Protein AF-0000000076628890 (afdb_homodimer)

Structure (mmCIF, N/CA/C/O backbone):
data_AF-0000000076628890-model_v1
#
loop_
_entity.id
_entity.type
_entity.pdbx_description
1 polymer 'Dihydropteridine reductase'
#
loop_
_atom_site.group_PDB
_atom_site.id
_atom_site.type_symbol
_atom_site.label_atom_id
_atom_site.label_alt_id
_atom_site.label_comp_id
_atom_site.label_asym_id
_atom_site.label_entity_id
_atom_site.label_seq_id
_atom_site.pdbx_PDB_ins_code
_atom_site.Cartn_x
_atom_site.Cartn_y
_atom_site.Cartn_z
_atom_site.occupancy
_atom_site.B_iso_or_equiv
_atom_site.auth_seq_id
_atom_site.auth_comp_id
_atom_site.auth_asym_id
_atom_site.auth_atom_id
_atom_site.pdbx_PDB_model_num
ATOM 1 N N . MET A 1 1 ? -6.172 -43.812 -19.219 1 39.09 1 MET A N 1
ATOM 2 C CA . MET A 1 1 ? -6.625 -42.406 -19.281 1 39.09 1 MET A CA 1
ATOM 3 C C . MET A 1 1 ? -5.469 -41.469 -19.047 1 39.09 1 MET A C 1
ATOM 5 O O . MET A 1 1 ? -4.719 -41.594 -18.078 1 39.09 1 MET A O 1
ATOM 9 N N . GLN A 1 2 ? -4.812 -40.844 -20 1 46.75 2 GLN A N 1
ATOM 10 C CA . GLN A 1 2 ? -3.59 -40.062 -19.906 1 46.75 2 GLN A CA 1
ATOM 11 C C . GLN A 1 2 ? -3.689 -39.031 -18.797 1 46.75 2 GLN A C 1
ATOM 13 O O . GLN A 1 2 ? -4.715 -38.344 -18.656 1 46.75 2 GLN A O 1
ATOM 18 N N . ALA A 1 3 ? -2.934 -39.156 -17.688 1 52.56 3 ALA A N 1
ATOM 19 C CA . ALA A 1 3 ? -3.01 -38.375 -16.453 1 52.56 3 ALA A CA 1
ATOM 20 C C . ALA A 1 3 ? -3.172 -36.875 -16.766 1 52.56 3 ALA A C 1
ATOM 22 O O . ALA A 1 3 ? -2.5 -36.344 -17.656 1 52.56 3 ALA A O 1
ATOM 23 N N . LEU A 1 4 ? -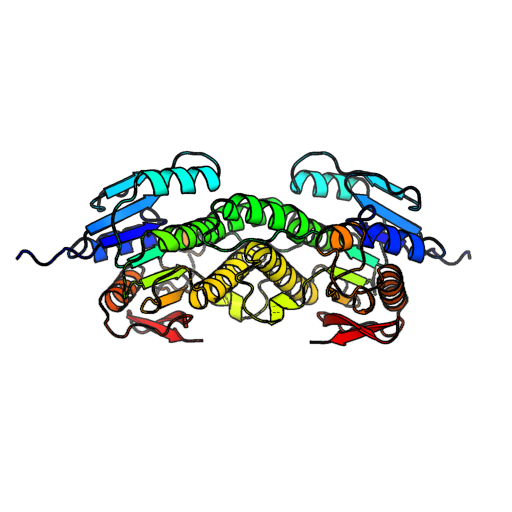4.355 -36.219 -16.547 1 61.41 4 LEU A N 1
ATOM 24 C CA . LEU A 1 4 ? -4.605 -34.812 -16.797 1 61.41 4 LEU A CA 1
ATOM 25 C C . LEU A 1 4 ? -3.41 -33.969 -16.375 1 61.41 4 LEU A C 1
ATOM 27 O O . LEU A 1 4 ? -2.842 -34.188 -15.297 1 61.41 4 LEU A O 1
ATOM 31 N N . ALA A 1 5 ? -2.777 -33.406 -17.344 1 87.88 5 ALA A N 1
ATOM 32 C CA . ALA A 1 5 ? -1.611 -32.562 -17.078 1 87.88 5 ALA A CA 1
ATOM 33 C C . ALA A 1 5 ? -1.968 -31.391 -16.156 1 87.88 5 ALA A C 1
ATOM 35 O O . ALA A 1 5 ? -3.014 -30.766 -16.328 1 87.88 5 ALA A O 1
ATOM 36 N N . ARG A 1 6 ? -1.289 -31.422 -14.984 1 96.81 6 ARG A N 1
ATOM 37 C CA . ARG A 1 6 ? -1.426 -30.234 -14.141 1 96.81 6 ARG A CA 1
ATOM 38 C C . ARG A 1 6 ? -1.108 -28.969 -14.922 1 96.81 6 ARG A C 1
ATOM 40 O O . ARG A 1 6 ? -0.285 -28.984 -15.836 1 96.81 6 ARG A O 1
ATOM 47 N N . ARG A 1 7 ? -1.775 -27.891 -14.555 1 98.56 7 ARG A N 1
ATOM 48 C CA . ARG A 1 7 ? -1.634 -26.641 -15.289 1 98.56 7 ARG A CA 1
ATOM 49 C C . ARG A 1 7 ? -1.24 -25.5 -14.359 1 98.56 7 ARG A C 1
ATOM 51 O O . ARG A 1 7 ? -1.743 -25.406 -13.234 1 98.56 7 ARG A O 1
ATOM 58 N N . SER A 1 8 ? -0.365 -24.672 -14.836 1 98.81 8 SER A N 1
ATOM 59 C CA . SER A 1 8 ? 0.051 -23.5 -14.07 1 98.81 8 SER A CA 1
ATOM 60 C C . SER A 1 8 ? 0.028 -22.25 -14.922 1 98.81 8 SER A C 1
ATOM 62 O O . SER A 1 8 ? 0.176 -22.312 -16.141 1 98.81 8 SER A O 1
ATOM 64 N N . VAL A 1 9 ? -0.237 -21.188 -14.273 1 98.81 9 VAL A N 1
ATOM 65 C CA . VAL A 1 9 ? -0.04 -19.859 -14.828 1 98.81 9 VAL A CA 1
ATOM 66 C C . VAL A 1 9 ? 1.061 -19.125 -14.055 1 98.81 9 VAL A C 1
ATOM 68 O O . VAL A 1 9 ? 1.042 -19.094 -12.82 1 98.81 9 VAL A O 1
ATOM 71 N N . ILE A 1 10 ? 2.033 -18.625 -14.766 1 98.94 10 ILE A N 1
ATOM 72 C CA . ILE A 1 10 ? 3.137 -17.875 -14.172 1 98.94 10 ILE A CA 1
ATOM 73 C C . ILE A 1 10 ? 3.082 -16.422 -14.625 1 98.94 10 ILE A C 1
ATOM 75 O O . ILE A 1 10 ? 3.342 -16.125 -15.797 1 98.94 10 ILE A O 1
ATOM 79 N N . ILE A 1 11 ? 2.707 -15.531 -13.75 1 98.88 11 ILE A N 1
ATOM 80 C CA . ILE A 1 11 ? 2.744 -14.094 -14.023 1 98.88 11 ILE A CA 1
ATOM 81 C C . ILE A 1 11 ? 4.148 -13.555 -13.773 1 98.88 11 ILE A C 1
ATOM 83 O O . ILE A 1 11 ? 4.668 -13.656 -12.656 1 98.88 11 ILE A O 1
ATOM 87 N N . GLY A 1 12 ? 4.703 -12.984 -14.727 1 98.56 12 GLY A N 1
ATOM 88 C CA . GLY A 1 12 ? 6.121 -12.656 -14.703 1 98.56 12 GLY A CA 1
ATOM 89 C C . GLY A 1 12 ? 7 -13.773 -15.234 1 98.56 12 GLY A C 1
ATOM 90 O O . GLY A 1 12 ? 8.109 -13.984 -14.734 1 98.56 12 GLY A O 1
ATOM 91 N N . GLY A 1 13 ? 6.559 -14.516 -16.156 1 98.62 13 GLY A N 1
ATOM 92 C CA . GLY A 1 13 ? 7.203 -15.734 -16.609 1 98.62 13 GLY A CA 1
ATOM 93 C C . GLY A 1 13 ? 8.469 -15.477 -17.406 1 98.62 13 GLY A C 1
ATOM 94 O O . GLY A 1 13 ? 9.25 -16.406 -17.656 1 98.62 13 GLY A O 1
ATOM 95 N N . ASN A 1 14 ? 8.727 -14.242 -17.766 1 97.62 14 ASN A N 1
ATOM 96 C CA . ASN A 1 14 ? 9.922 -13.93 -18.547 1 97.62 14 ASN A CA 1
ATOM 97 C C . ASN A 1 14 ? 10.945 -13.164 -17.703 1 97.62 14 ASN A C 1
ATOM 99 O O . ASN A 1 14 ? 11.953 -12.703 -18.234 1 97.62 14 ASN A O 1
ATOM 103 N N . GLY A 1 15 ? 10.68 -12.914 -16.453 1 96.38 15 GLY A N 1
ATOM 104 C CA . GLY A 1 15 ? 11.648 -12.312 -15.555 1 96.38 15 GLY A CA 1
ATOM 105 C C . GLY A 1 15 ? 12.727 -13.281 -15.102 1 96.38 15 GLY A C 1
ATOM 106 O O . GLY A 1 15 ? 12.727 -14.445 -15.508 1 96.38 15 GLY A O 1
ATOM 107 N N . ALA A 1 16 ? 13.602 -12.812 -14.258 1 95.56 16 ALA A N 1
ATOM 108 C CA . ALA A 1 16 ? 14.734 -13.617 -13.805 1 95.56 16 ALA A CA 1
ATOM 109 C C . ALA A 1 16 ? 14.258 -14.859 -13.047 1 95.56 16 ALA A C 1
ATOM 111 O O . ALA A 1 16 ? 14.68 -15.977 -13.352 1 95.56 16 ALA A O 1
ATOM 112 N N . LEU A 1 17 ? 13.406 -14.672 -12.07 1 97 17 LEU A N 1
ATOM 113 C CA . LEU A 1 17 ? 12.852 -15.805 -11.336 1 97 17 LEU A CA 1
ATOM 114 C C . LEU A 1 17 ? 11.82 -16.547 -12.18 1 97 17 LEU A C 1
ATOM 116 O O . LEU A 1 17 ? 11.773 -17.781 -12.164 1 97 17 LEU A O 1
ATOM 120 N N . GLY A 1 18 ? 11.023 -15.836 -12.945 1 98.44 18 GLY A N 1
ATOM 121 C CA . GLY A 1 18 ? 9.969 -16.422 -13.75 1 98.44 18 GLY A CA 1
ATOM 122 C C . GLY A 1 18 ? 10.477 -17.422 -14.766 1 98.44 18 GLY A C 1
ATOM 123 O O . GLY A 1 18 ? 9.883 -18.5 -14.93 1 98.44 18 GLY A O 1
ATOM 124 N N . LYS A 1 19 ? 11.57 -17.125 -15.398 1 98.38 19 LYS A N 1
ATOM 125 C CA . LYS A 1 19 ? 12.156 -18.031 -16.391 1 98.38 19 LYS A CA 1
ATOM 126 C C . LYS A 1 19 ? 12.539 -19.359 -15.742 1 98.38 19 LYS A C 1
ATOM 128 O O . LYS A 1 19 ? 12.383 -20.422 -16.359 1 98.38 19 LYS A O 1
ATOM 133 N N . LYS A 1 20 ? 13 -19.281 -14.516 1 98.38 20 LYS A N 1
ATOM 134 C CA . LYS A 1 20 ? 13.398 -20.5 -13.828 1 98.38 20 LYS A CA 1
ATOM 135 C C . LYS A 1 20 ? 12.18 -21.297 -13.367 1 98.38 20 LYS A C 1
ATOM 137 O O . LYS A 1 20 ? 12.188 -22.531 -13.391 1 98.38 20 LYS A O 1
ATOM 142 N N . VAL A 1 21 ? 11.117 -20.625 -12.953 1 98.81 21 VAL A N 1
ATOM 143 C CA . VAL A 1 21 ? 9.883 -21.312 -12.57 1 98.81 21 VAL A CA 1
ATOM 144 C C . VAL A 1 21 ? 9.305 -22.031 -13.781 1 98.81 21 VAL A C 1
ATOM 146 O O . VAL A 1 21 ? 8.953 -23.219 -13.695 1 98.81 21 VAL A O 1
ATOM 149 N N . VAL A 1 22 ? 9.258 -21.344 -14.93 1 98.88 22 VAL A N 1
ATOM 150 C CA . VAL A 1 22 ? 8.766 -21.953 -16.156 1 98.88 22 VAL A CA 1
ATOM 151 C C . VAL A 1 22 ? 9.609 -23.188 -16.484 1 98.88 22 VAL A C 1
ATOM 153 O O . VAL A 1 22 ? 9.07 -24.266 -16.781 1 98.88 22 VAL A O 1
ATOM 156 N N . GLU A 1 23 ? 10.891 -23.047 -16.438 1 98.62 23 GLU A N 1
ATOM 157 C CA . GLU A 1 23 ? 11.836 -24.094 -16.766 1 98.62 23 GLU A CA 1
ATOM 158 C C . GLU A 1 23 ? 11.617 -25.328 -15.898 1 98.62 23 GLU A C 1
ATOM 160 O O . GLU A 1 23 ? 11.594 -26.453 -16.406 1 98.62 23 GLU A O 1
ATOM 165 N N . VAL A 1 24 ? 11.438 -25.156 -14.641 1 98.38 24 VAL A N 1
ATOM 166 C CA . VAL A 1 24 ? 11.328 -26.25 -13.688 1 98.38 24 VAL A CA 1
ATOM 167 C C . VAL A 1 24 ? 9.961 -26.922 -13.828 1 98.38 24 VAL A C 1
ATOM 169 O O . VAL A 1 24 ? 9.852 -28.141 -13.742 1 98.38 24 VAL A O 1
ATOM 172 N N . PHE A 1 25 ? 8.898 -26.156 -14.133 1 98.56 25 PHE A N 1
ATOM 173 C CA . PHE A 1 25 ? 7.535 -26.688 -14.164 1 98.56 25 PHE A CA 1
ATOM 174 C C . PHE A 1 25 ? 7.254 -27.391 -15.484 1 98.56 25 PHE A C 1
ATOM 176 O O . PHE A 1 25 ? 6.488 -28.359 -15.531 1 98.56 25 PHE A O 1
ATOM 183 N N . ARG A 1 26 ? 7.895 -27 -1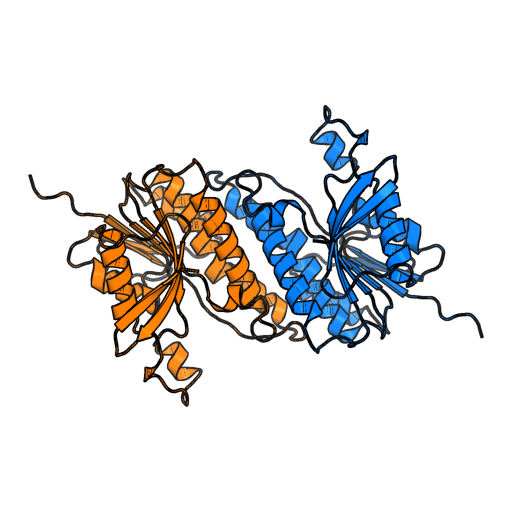6.516 1 97.44 26 ARG A N 1
ATOM 184 C CA . ARG A 1 26 ? 7.457 -27.344 -17.875 1 97.44 26 ARG A CA 1
ATOM 185 C C . ARG A 1 26 ? 7.621 -28.828 -18.141 1 97.44 26 ARG A C 1
ATOM 187 O O . ARG A 1 26 ? 7.023 -29.375 -19.062 1 97.44 26 ARG A O 1
ATOM 194 N N . ASP A 1 27 ? 8.414 -29.516 -17.359 1 94.06 27 ASP A N 1
ATOM 195 C CA . ASP A 1 27 ? 8.703 -30.922 -17.641 1 94.06 27 ASP A CA 1
ATOM 196 C C . ASP A 1 27 ? 7.5 -31.797 -17.328 1 94.06 27 ASP A C 1
ATOM 198 O O . ASP A 1 27 ? 7.324 -32.875 -17.938 1 94.06 27 ASP A O 1
ATOM 202 N N . SER A 1 28 ? 6.68 -31.312 -16.406 1 96.25 28 SER A N 1
ATOM 203 C CA . SER A 1 28 ? 5.598 -32.188 -15.969 1 96.25 28 SER A CA 1
ATOM 204 C C . SER A 1 28 ? 4.27 -31.438 -15.906 1 96.25 28 SER A C 1
ATOM 206 O O . SER A 1 28 ? 3.225 -32.031 -15.648 1 96.25 28 SER A O 1
ATOM 208 N N . TRP A 1 29 ? 4.316 -30.172 -16.094 1 98 29 TRP A N 1
ATOM 209 C CA . TRP A 1 29 ? 3.121 -29.328 -16.062 1 98 29 TRP A CA 1
ATOM 210 C C . TRP A 1 29 ? 2.92 -28.625 -17.406 1 98 29 TRP A C 1
ATOM 212 O O . TRP A 1 29 ? 3.887 -28.344 -18.125 1 98 29 TRP A O 1
ATOM 222 N N . GLU A 1 30 ? 1.63 -28.391 -17.75 1 98.19 30 GLU A N 1
ATOM 223 C CA . GLU A 1 30 ? 1.362 -27.375 -18.766 1 98.19 30 GLU A CA 1
ATOM 224 C C . GLU A 1 30 ? 1.53 -25.969 -18.188 1 98.19 30 GLU A C 1
ATOM 226 O O . GLU A 1 30 ? 0.85 -25.594 -17.234 1 98.19 30 GLU A O 1
ATOM 231 N N . VAL A 1 31 ? 2.418 -25.219 -18.812 1 98.62 31 VAL A N 1
ATOM 232 C CA . VAL A 1 31 ? 2.773 -23.922 -18.234 1 98.62 31 VAL A CA 1
ATOM 233 C C . VAL A 1 31 ? 2.32 -22.797 -19.172 1 98.62 31 VAL A C 1
ATOM 235 O O . VAL A 1 31 ? 2.705 -22.766 -20.344 1 98.62 31 VAL A O 1
ATOM 238 N N . THR A 1 32 ? 1.475 -21.922 -18.672 1 98.81 32 THR A N 1
ATOM 239 C CA . THR A 1 32 ? 1.14 -20.672 -19.328 1 98.81 32 THR A CA 1
ATOM 240 C C . THR A 1 32 ? 1.938 -19.516 -18.719 1 98.81 32 THR A C 1
ATOM 242 O O . THR A 1 32 ? 1.828 -19.25 -17.516 1 98.81 32 THR A O 1
ATOM 245 N N . SER A 1 33 ? 2.746 -18.859 -19.562 1 98.88 33 SER A N 1
ATOM 246 C CA . SER A 1 33 ? 3.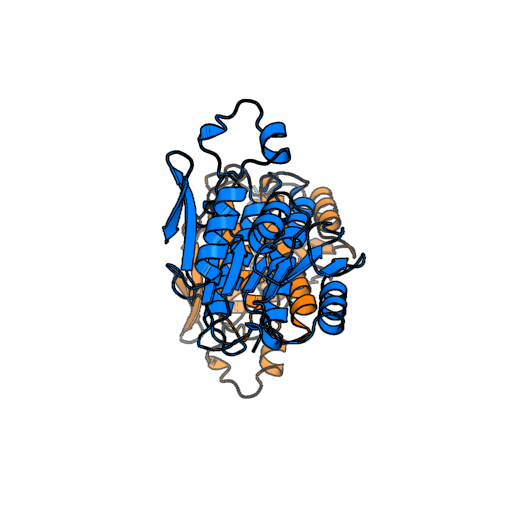502 -17.688 -19.125 1 98.88 33 SER A CA 1
ATOM 247 C C . SER A 1 33 ? 2.762 -16.391 -19.469 1 98.88 33 SER A C 1
ATOM 249 O O . SER A 1 33 ? 2.299 -16.219 -20.594 1 98.88 33 SER A O 1
ATOM 251 N N . VAL A 1 34 ? 2.582 -15.547 -18.484 1 98.88 34 VAL A N 1
ATOM 252 C CA . VAL A 1 34 ? 1.997 -14.227 -18.672 1 98.88 34 VAL A CA 1
ATOM 253 C C . VAL A 1 34 ? 3.057 -13.156 -18.422 1 98.88 34 VAL A C 1
ATOM 255 O O . VAL A 1 34 ? 3.596 -13.047 -17.312 1 98.88 34 VAL A O 1
ATOM 258 N N . ASP A 1 35 ? 3.357 -12.367 -19.406 1 98.69 35 ASP A N 1
ATOM 259 C CA . ASP A 1 35 ? 4.387 -11.336 -19.312 1 98.69 35 ASP A CA 1
ATOM 260 C C . ASP A 1 35 ? 4.289 -10.367 -20.484 1 98.69 35 ASP A C 1
ATOM 262 O O . ASP A 1 35 ? 3.422 -10.516 -21.359 1 98.69 35 ASP A O 1
ATOM 266 N N . PHE A 1 36 ? 5.152 -9.391 -20.453 1 98.19 36 PHE A N 1
ATOM 267 C CA . PHE A 1 36 ? 5.184 -8.438 -21.562 1 98.19 36 PHE A CA 1
ATOM 268 C C . PHE A 1 36 ? 5.973 -8.992 -22.734 1 98.19 36 PHE A C 1
ATOM 270 O O . PHE A 1 36 ? 5.961 -8.422 -23.828 1 98.19 36 PHE A O 1
ATOM 277 N N . LYS A 1 37 ? 6.691 -10.109 -22.5 1 97.81 37 LYS A N 1
ATOM 278 C CA . LYS A 1 37 ? 7.438 -10.836 -23.531 1 97.81 37 LYS A CA 1
ATOM 279 C C . LYS A 1 37 ? 7.188 -12.344 -23.422 1 97.81 37 LYS A C 1
ATOM 281 O O . LYS A 1 37 ? 6.871 -12.852 -22.359 1 97.81 37 LYS A O 1
ATOM 286 N N . SER A 1 38 ? 7.328 -12.969 -24.531 1 98.38 38 SER A N 1
ATOM 287 C CA . SER A 1 38 ? 7.133 -14.414 -24.531 1 98.38 38 SER A CA 1
ATOM 288 C C . SER A 1 38 ? 8.289 -15.141 -23.859 1 98.38 38 SER A C 1
ATOM 290 O O . SER A 1 38 ? 9.43 -14.672 -23.906 1 98.38 38 SER A O 1
ATOM 292 N N . ASN A 1 39 ? 7.969 -16.172 -23.172 1 98.69 39 ASN A N 1
ATOM 293 C CA . ASN A 1 39 ? 8.922 -17.172 -22.688 1 98.69 39 ASN A CA 1
ATOM 294 C C . ASN A 1 39 ? 8.945 -18.406 -23.578 1 98.69 39 ASN A C 1
ATOM 296 O O . ASN A 1 39 ? 7.949 -19.125 -23.672 1 98.69 39 ASN A O 1
ATOM 300 N N . SER A 1 40 ? 10.055 -18.719 -24.219 1 98.31 40 SER A N 1
ATOM 301 C CA . SER A 1 40 ? 10.141 -19.766 -25.234 1 98.31 40 SER A CA 1
ATOM 302 C C . SER A 1 40 ? 9.984 -21.156 -24.609 1 98.31 40 SER A C 1
ATOM 304 O O . SER A 1 40 ? 9.68 -22.125 -25.312 1 98.31 40 SER A O 1
ATOM 306 N N . LEU A 1 41 ? 10.141 -21.234 -23.328 1 98.44 41 LEU A N 1
ATOM 307 C CA . LEU A 1 41 ? 10.062 -22.531 -22.672 1 98.44 41 LEU A CA 1
ATOM 308 C C . LEU A 1 41 ? 8.633 -22.828 -22.234 1 98.44 41 LEU A C 1
ATOM 310 O O . LEU A 1 41 ? 8.312 -23.969 -21.844 1 98.44 41 LEU A O 1
ATOM 314 N N . ALA A 1 42 ? 7.762 -21.844 -22.234 1 98.75 42 ALA A N 1
ATOM 315 C CA . ALA A 1 42 ? 6.379 -22.047 -21.812 1 98.75 42 ALA A CA 1
ATOM 316 C C . ALA A 1 42 ? 5.578 -22.781 -22.891 1 98.75 42 ALA A C 1
ATOM 318 O O . ALA A 1 42 ? 5.883 -22.672 -24.078 1 98.75 42 ALA A O 1
ATOM 319 N N . HIS A 1 43 ? 4.59 -23.547 -22.484 1 98.38 43 HIS A N 1
ATOM 320 C CA . HIS A 1 43 ? 3.697 -24.203 -23.438 1 98.38 43 HIS A CA 1
ATOM 321 C C . HIS A 1 43 ? 2.754 -23.203 -24.094 1 98.38 43 HIS A C 1
ATOM 323 O O . HIS A 1 43 ? 2.375 -23.359 -25.25 1 98.38 43 HIS A O 1
ATOM 329 N N . LYS A 1 44 ? 2.318 -22.25 -23.344 1 98.25 44 LYS A N 1
ATOM 330 C CA . LYS A 1 44 ? 1.473 -21.156 -23.812 1 98.25 44 LYS A CA 1
ATOM 331 C C . LYS A 1 44 ? 1.979 -19.812 -23.281 1 98.25 44 LYS A C 1
ATOM 333 O O . LYS A 1 44 ? 2.48 -19.734 -22.172 1 98.25 44 LYS A O 1
ATOM 338 N N . ASN A 1 45 ? 1.842 -18.781 -24.172 1 98.75 45 ASN A N 1
ATOM 339 C CA . ASN A 1 45 ? 2.213 -17.422 -23.766 1 98.75 45 ASN A CA 1
ATOM 340 C C . ASN A 1 45 ? 1.034 -16.469 -23.906 1 98.75 45 ASN A C 1
ATOM 342 O O . ASN A 1 45 ? 0.341 -16.453 -24.922 1 98.75 45 ASN A O 1
ATOM 346 N N . LEU A 1 46 ? 0.752 -15.742 -22.859 1 98.75 46 LEU A N 1
ATOM 347 C CA . LEU A 1 46 ? -0.06 -14.539 -22.922 1 98.75 46 LEU A CA 1
ATOM 348 C C . LEU A 1 46 ? 0.814 -13.289 -22.844 1 98.75 46 LEU A C 1
ATOM 350 O O . LEU A 1 46 ? 1.24 -12.898 -21.75 1 98.75 46 LEU A O 1
ATOM 354 N N . VAL A 1 47 ? 1.066 -12.68 -23.984 1 98.69 47 VAL A N 1
ATOM 355 C CA . VAL A 1 47 ? 1.868 -11.461 -24.047 1 98.69 47 VAL A CA 1
ATOM 356 C C . VAL A 1 47 ? 0.979 -10.242 -23.797 1 98.69 47 VAL A C 1
ATOM 358 O O . VAL A 1 47 ? 0.169 -9.875 -24.656 1 98.69 47 VAL A O 1
ATOM 361 N N . LEU A 1 48 ? 1.15 -9.617 -22.656 1 98.44 48 LEU A N 1
ATOM 362 C CA . LEU A 1 48 ? 0.283 -8.531 -22.219 1 98.44 48 LEU A CA 1
ATOM 363 C C . LEU A 1 48 ? 0.422 -7.324 -23.141 1 98.44 48 LEU A C 1
ATOM 365 O O . LEU A 1 48 ? 1.534 -6.957 -23.531 1 98.44 48 LEU A O 1
ATOM 369 N N . PRO A 1 49 ? -0.669 -6.746 -23.484 1 97.06 49 PRO A N 1
ATOM 370 C CA . PRO A 1 49 ? -0.615 -5.496 -24.234 1 97.06 49 PRO A CA 1
ATOM 371 C C . PRO A 1 49 ? -0.104 -4.32 -23.406 1 97.06 49 PRO A C 1
ATOM 373 O O . PRO A 1 49 ? -0.18 -4.355 -22.172 1 97.06 49 PRO A O 1
ATOM 376 N N . GLN A 1 50 ? 0.44 -3.379 -24.109 1 93.75 50 GLN A N 1
ATOM 377 C CA . GLN A 1 50 ? 0.767 -2.146 -23.391 1 93.75 50 GLN A CA 1
ATOM 378 C C . GLN A 1 50 ? -0.496 -1.447 -22.891 1 93.75 50 GLN A C 1
ATOM 380 O O . GLN A 1 50 ? -1.495 -1.376 -23.609 1 93.75 50 GLN A O 1
ATOM 385 N N . GLY A 1 51 ? -0.413 -0.988 -21.656 1 90.69 51 GLY A N 1
ATOM 386 C CA . GLY A 1 51 ? -1.587 -0.306 -21.125 1 90.69 51 GLY A CA 1
ATOM 387 C C . GLY A 1 51 ? -1.768 -0.485 -19.641 1 90.69 51 GLY A C 1
ATOM 388 O O . GLY A 1 51 ? -0.796 -0.706 -18.906 1 90.69 51 GLY A O 1
ATOM 389 N N . SER A 1 52 ? -3.061 -0.351 -19.25 1 90.62 52 SER A N 1
ATOM 390 C CA . SER A 1 52 ? -3.404 -0.374 -17.828 1 90.62 52 SER A CA 1
ATOM 391 C C . SER A 1 52 ? -3.596 -1.802 -17.328 1 90.62 52 SER A C 1
ATOM 393 O O . SER A 1 52 ? -3.725 -2.732 -18.141 1 90.62 52 SER A O 1
ATOM 395 N N . THR A 1 53 ? -3.561 -1.907 -16.078 1 90.94 53 THR A N 1
ATOM 396 C CA . THR A 1 53 ? -3.807 -3.211 -15.477 1 90.94 53 THR A CA 1
ATOM 397 C C . THR A 1 53 ? -5.219 -3.699 -15.797 1 90.94 53 THR A C 1
ATOM 399 O O . THR A 1 53 ? -5.453 -4.902 -15.906 1 90.94 53 THR A O 1
ATOM 402 N N . GLU A 1 54 ? -6.16 -2.779 -15.93 1 92.88 54 GLU A N 1
ATOM 403 C CA . GLU A 1 54 ? -7.508 -3.152 -16.344 1 92.88 54 GLU A CA 1
ATOM 404 C C . GLU A 1 54 ? -7.492 -3.863 -17.703 1 92.88 54 GLU A C 1
ATOM 406 O O . GLU A 1 54 ? -8.188 -4.863 -17.891 1 92.88 54 GLU A O 1
ATOM 411 N N . LEU A 1 55 ? -6.699 -3.346 -18.562 1 95.38 55 LEU A N 1
ATOM 412 C CA . LEU A 1 55 ? -6.551 -3.979 -19.875 1 95.38 55 LEU A CA 1
ATOM 413 C C . LEU A 1 55 ? -5.898 -5.352 -19.734 1 95.38 55 LEU A C 1
ATOM 415 O O . LEU A 1 55 ? -6.293 -6.297 -20.422 1 95.38 55 LEU A O 1
ATOM 419 N N . HIS A 1 56 ? -4.875 -5.457 -18.891 1 96.44 56 HIS A N 1
ATOM 420 C CA . HIS A 1 56 ? -4.234 -6.746 -18.656 1 96.44 56 HIS A CA 1
ATOM 421 C C . HIS A 1 56 ? -5.238 -7.777 -18.156 1 96.44 56 HIS A C 1
ATOM 423 O O . HIS A 1 56 ? -5.23 -8.93 -18.609 1 96.44 56 HIS A O 1
ATOM 429 N N . HIS A 1 57 ? -6.078 -7.309 -17.234 1 95.88 57 HIS A N 1
ATOM 430 C CA . HIS A 1 57 ? -7.102 -8.188 -16.672 1 95.88 57 HIS A CA 1
ATOM 431 C C . HIS A 1 57 ? -8.039 -8.695 -17.766 1 95.88 57 HIS A C 1
ATOM 433 O O . HIS A 1 57 ? -8.281 -9.898 -17.875 1 95.88 57 HIS A O 1
ATOM 439 N N . SER A 1 58 ? -8.617 -7.801 -18.547 1 96.56 58 SER A N 1
ATOM 440 C CA . SER A 1 58 ? -9.539 -8.188 -19.609 1 96.56 58 SER A CA 1
ATOM 441 C C . SER A 1 58 ? -8.875 -9.133 -20.594 1 96.56 58 SER A C 1
ATOM 443 O O . SER A 1 58 ? -9.477 -10.125 -21.016 1 96.56 58 SER A O 1
ATOM 445 N N . PHE A 1 59 ? -7.656 -8.852 -20.953 1 98.25 59 PHE A N 1
ATOM 446 C CA . PHE A 1 59 ? -6.883 -9.672 -21.891 1 98.25 59 PHE A CA 1
ATOM 447 C C . PHE A 1 59 ? -6.703 -11.086 -21.344 1 98.25 59 PHE A C 1
ATOM 449 O O . PHE A 1 59 ? -6.941 -12.062 -22.047 1 98.25 59 PHE A O 1
ATOM 456 N N . CYS A 1 60 ? -6.301 -11.234 -20.078 1 98.19 60 CYS A N 1
ATOM 457 C CA . CYS A 1 60 ? -6.074 -12.539 -19.469 1 98.19 60 CYS A CA 1
ATOM 458 C C . CYS A 1 60 ? -7.379 -13.32 -19.344 1 98.19 60 CYS A C 1
ATOM 460 O O . CYS A 1 60 ? -7.414 -14.523 -19.625 1 98.19 60 CYS A O 1
ATOM 462 N N . LYS A 1 61 ? -8.445 -12.664 -18.969 1 97.19 61 LYS A N 1
ATOM 463 C CA . LYS A 1 61 ? -9.734 -13.32 -18.812 1 97.19 61 LYS A CA 1
ATOM 464 C C . LYS A 1 61 ? -10.219 -13.898 -20.141 1 97.19 61 LYS A C 1
ATOM 466 O O . LYS A 1 61 ? -10.844 -14.969 -20.156 1 97.19 61 LYS A O 1
ATOM 471 N N . GLU A 1 62 ? -9.938 -13.203 -21.172 1 97.5 62 GLU A N 1
ATOM 472 C CA . GLU A 1 62 ? -10.375 -13.633 -22.484 1 97.5 62 GLU A CA 1
ATOM 473 C C . GLU A 1 62 ? -9.531 -14.789 -23.016 1 97.5 62 GLU A C 1
ATOM 475 O O . GLU A 1 62 ? -9.984 -15.562 -23.859 1 97.5 62 GLU A O 1
ATOM 480 N N . ASN A 1 63 ? -8.344 -14.922 -22.516 1 98.31 63 ASN A N 1
ATOM 481 C CA . ASN A 1 63 ? -7.418 -15.836 -23.172 1 98.31 63 ASN A CA 1
ATOM 482 C C . ASN A 1 63 ? -7.086 -17.031 -22.266 1 98.31 63 ASN A C 1
ATOM 484 O O . ASN A 1 63 ? -6.453 -17.984 -22.719 1 98.31 63 ASN A O 1
ATOM 488 N N . LEU A 1 64 ? -7.43 -16.906 -21.016 1 98.12 64 LEU A N 1
ATOM 489 C CA . LEU A 1 64 ? -7.336 -18.078 -20.141 1 98.12 64 LEU A CA 1
ATOM 490 C C . LEU A 1 64 ? -8.617 -18.906 -20.203 1 98.12 64 LEU A C 1
ATOM 492 O O . LEU A 1 64 ? -9.703 -18.359 -20.391 1 98.12 64 LEU A O 1
ATOM 496 N N . SER A 1 65 ? -8.492 -20.141 -20.141 1 96.5 65 SER A N 1
ATOM 497 C CA . SER A 1 65 ? -9.633 -21.047 -20.094 1 96.5 65 SER A CA 1
ATOM 498 C C . SER A 1 65 ? -9.344 -22.25 -19.203 1 96.5 65 SER A C 1
ATOM 500 O O . SER A 1 65 ? -8.188 -22.625 -19.016 1 96.5 65 SER A O 1
ATOM 502 N N . GLY A 1 66 ? -10.438 -22.812 -18.688 1 96.12 66 GLY A N 1
ATOM 503 C CA . GLY A 1 66 ? -10.273 -23.938 -17.797 1 96.12 66 GLY A CA 1
ATOM 504 C C . GLY A 1 66 ? -9.766 -23.531 -16.422 1 96.12 66 GLY A C 1
ATOM 505 O O . GLY A 1 66 ? -9.898 -22.375 -16.016 1 96.12 66 GLY A O 1
ATOM 506 N N . LYS A 1 67 ? -9.281 -24.547 -15.703 1 97.56 67 LYS A N 1
ATOM 507 C CA . LYS A 1 67 ? -8.797 -24.328 -14.344 1 97.56 67 LYS A CA 1
ATOM 508 C C . LYS A 1 67 ? -7.305 -24.609 -14.234 1 97.56 67 LYS A C 1
ATOM 510 O O . LYS A 1 67 ? -6.746 -25.344 -15.055 1 97.56 67 LYS A O 1
ATOM 515 N N . TYR A 1 68 ? -6.746 -24.031 -13.305 1 98.44 68 TYR A N 1
ATOM 516 C CA . TYR A 1 68 ? -5.312 -24.172 -13.07 1 98.44 68 TYR A CA 1
ATOM 517 C C . TYR A 1 68 ? -5.039 -24.641 -11.648 1 98.44 68 TYR A C 1
ATOM 519 O O . TYR A 1 68 ? -5.703 -24.219 -10.703 1 98.44 68 TYR A O 1
ATOM 527 N N . ASP A 1 69 ? -4.004 -25.5 -11.547 1 98.75 69 ASP A N 1
ATOM 528 C CA . ASP A 1 69 ? -3.652 -26.078 -10.258 1 98.75 69 ASP A CA 1
ATOM 529 C C . ASP A 1 69 ? -2.725 -25.156 -9.469 1 98.75 69 ASP A C 1
ATOM 531 O O . ASP A 1 69 ? -2.617 -25.266 -8.25 1 98.75 69 ASP A O 1
ATOM 535 N N . ALA A 1 70 ? -2.016 -24.281 -10.172 1 98.88 70 ALA A N 1
ATOM 536 C CA . ALA A 1 70 ? -1.128 -23.312 -9.531 1 98.88 70 ALA A CA 1
ATOM 537 C C . ALA A 1 70 ? -1.139 -21.984 -10.281 1 98.88 70 ALA A C 1
ATOM 539 O O . ALA A 1 70 ? -1.081 -21.953 -11.516 1 98.88 70 ALA A O 1
ATOM 540 N N . MET A 1 71 ? -1.269 -20.922 -9.609 1 98.88 71 MET A N 1
ATOM 541 C CA . MET A 1 71 ? -1.141 -19.562 -10.125 1 98.88 71 MET A CA 1
ATOM 542 C C . MET A 1 71 ? -0.074 -18.797 -9.352 1 98.88 71 MET A C 1
ATOM 544 O O . MET A 1 71 ? -0.264 -18.469 -8.18 1 98.88 71 MET A O 1
ATOM 548 N N . ILE A 1 72 ? 1.016 -18.5 -10.008 1 98.94 72 ILE A N 1
ATOM 549 C CA . ILE A 1 72 ? 2.246 -18.047 -9.367 1 98.94 72 ILE A CA 1
ATOM 550 C C . ILE A 1 72 ? 2.609 -16.656 -9.867 1 98.94 72 ILE A C 1
ATOM 552 O O . ILE A 1 72 ? 2.799 -16.453 -11.07 1 98.94 72 ILE A O 1
ATOM 556 N N . CYS A 1 73 ? 2.658 -15.719 -8.992 1 98.94 73 CYS A N 1
ATOM 557 C CA . CYS A 1 73 ? 3.102 -14.375 -9.336 1 98.94 73 CYS A CA 1
ATOM 558 C C . CYS A 1 73 ? 4.543 -14.141 -8.898 1 98.94 73 CYS A C 1
ATOM 560 O O . CYS A 1 73 ? 4.816 -14.023 -7.703 1 98.94 73 CYS A O 1
ATOM 562 N N . VAL A 1 74 ? 5.406 -14.023 -9.867 1 98.69 74 VAL A N 1
ATOM 563 C CA . VAL A 1 74 ? 6.812 -13.758 -9.578 1 98.69 74 VAL A CA 1
ATOM 564 C C . VAL A 1 74 ? 7.242 -12.461 -10.266 1 98.69 74 VAL A C 1
ATOM 566 O O . VAL A 1 74 ? 8.438 -12.172 -10.375 1 98.69 74 VAL A O 1
ATOM 569 N N . ALA A 1 75 ? 6.227 -11.742 -10.844 1 97.81 75 ALA A N 1
ATOM 570 C CA . ALA A 1 75 ? 6.504 -10.398 -11.352 1 97.81 75 ALA A CA 1
ATOM 571 C C . ALA A 1 75 ? 6.926 -9.469 -10.227 1 97.81 75 ALA A C 1
ATOM 573 O O . ALA A 1 75 ? 6.395 -9.539 -9.109 1 97.81 75 ALA A O 1
ATOM 574 N N . GLY A 1 76 ? 7.863 -8.656 -10.516 1 95.69 76 GLY A N 1
ATOM 575 C CA . GLY A 1 76 ? 8.289 -7.695 -9.508 1 95.69 76 GLY A CA 1
ATOM 576 C C . GLY A 1 76 ? 9.625 -7.051 -9.828 1 95.69 76 GLY A C 1
ATOM 577 O O . GLY A 1 76 ? 10.219 -7.316 -10.883 1 95.69 76 GLY A O 1
ATOM 578 N N . GLY A 1 77 ? 10.016 -6.172 -9.031 1 93 77 GLY A N 1
ATOM 579 C CA . GLY A 1 77 ? 11.289 -5.469 -9.094 1 93 77 GLY A CA 1
ATOM 580 C C . GLY A 1 77 ? 11.539 -4.582 -7.887 1 93 77 GLY A C 1
ATOM 581 O O . GLY A 1 77 ? 10.734 -4.566 -6.949 1 93 77 GLY A O 1
ATOM 582 N N . TRP A 1 78 ? 12.703 -3.951 -7.934 1 92.62 78 TRP A N 1
ATOM 583 C CA . TRP A 1 78 ? 13.125 -3.139 -6.797 1 92.62 78 TRP A CA 1
ATOM 584 C C . TRP A 1 78 ? 13.758 -1.834 -7.266 1 92.62 78 TRP A C 1
ATOM 586 O O . TRP A 1 78 ? 14.539 -1.823 -8.219 1 92.62 78 TRP A O 1
ATOM 596 N N . VAL A 1 79 ? 13.336 -0.754 -6.664 1 89.94 79 VAL A N 1
ATOM 597 C CA . VAL A 1 79 ? 14.086 0.5 -6.715 1 89.94 79 VAL A CA 1
ATOM 598 C C . VAL A 1 79 ? 14.258 1.053 -5.301 1 89.94 79 VAL A C 1
ATOM 600 O O . VAL A 1 79 ? 13.375 0.908 -4.457 1 89.94 79 VAL A O 1
ATOM 603 N N . GLY A 1 80 ? 15.445 1.61 -5.031 1 84.62 80 GLY A N 1
ATOM 604 C CA . GLY A 1 80 ? 15.695 2.264 -3.758 1 84.62 80 GLY A CA 1
ATOM 605 C C . GLY A 1 80 ? 15.164 3.684 -3.699 1 84.62 80 GLY A C 1
ATOM 606 O O . GLY A 1 80 ? 14.555 4.164 -4.66 1 84.62 80 GLY A O 1
ATOM 607 N N . GLY A 1 81 ? 15.375 4.328 -2.488 1 88.81 81 GLY A N 1
ATOM 608 C CA . GLY A 1 81 ? 15 5.719 -2.264 1 88.81 81 GLY A CA 1
ATOM 609 C C . GLY A 1 81 ? 14.336 5.945 -0.918 1 88.81 81 GLY A C 1
ATOM 610 O O . GLY A 1 81 ? 13.734 5.031 -0.353 1 88.81 81 GLY A O 1
ATOM 611 N N . ASN A 1 82 ? 14.578 7.133 -0.477 1 94.75 82 ASN A N 1
ATOM 612 C CA . ASN A 1 82 ? 13.969 7.535 0.787 1 94.75 82 ASN A CA 1
ATOM 613 C C . ASN A 1 82 ? 12.938 8.648 0.587 1 94.75 82 ASN A C 1
ATOM 615 O O . ASN A 1 82 ? 12.766 9.148 -0.526 1 94.75 82 ASN A O 1
ATOM 619 N N . ILE A 1 83 ? 12.32 9.07 1.608 1 96.94 83 ILE A N 1
ATOM 620 C CA . ILE A 1 83 ? 11.188 9.984 1.564 1 96.94 83 ILE A CA 1
ATOM 621 C C . ILE A 1 83 ? 11.656 11.352 1.068 1 96.94 83 ILE A C 1
ATOM 623 O O . ILE A 1 83 ? 10.875 12.109 0.48 1 96.94 83 ILE A O 1
ATOM 627 N N . ALA A 1 84 ? 12.93 11.688 1.241 1 96.44 84 ALA A N 1
ATOM 628 C CA . ALA A 1 84 ? 13.438 13.008 0.877 1 96.44 84 ALA A CA 1
ATOM 629 C C . ALA A 1 84 ? 13.766 13.078 -0.612 1 96.44 84 ALA A C 1
ATOM 631 O O . ALA A 1 84 ? 13.938 14.164 -1.165 1 96.44 84 ALA A O 1
ATOM 632 N N . ASN A 1 85 ? 13.898 11.883 -1.226 1 95.56 85 ASN A N 1
ATOM 633 C CA . ASN A 1 85 ? 14.234 11.812 -2.643 1 95.56 85 ASN A CA 1
ATOM 634 C C . ASN A 1 85 ? 13.117 12.375 -3.516 1 95.56 85 ASN A C 1
ATOM 636 O O . ASN A 1 85 ? 11.984 11.898 -3.461 1 95.56 85 ASN A O 1
ATOM 640 N N . PRO A 1 86 ? 13.422 13.352 -4.398 1 93.06 86 PRO A N 1
ATOM 641 C CA . PRO A 1 86 ? 12.375 13.914 -5.254 1 93.06 86 PRO A CA 1
ATOM 642 C C . PRO A 1 86 ? 11.758 12.883 -6.195 1 93.06 86 PRO A C 1
ATOM 644 O O . PRO A 1 86 ? 10.648 13.086 -6.691 1 93.06 86 PRO A O 1
ATOM 647 N N . GLU A 1 87 ? 12.43 11.805 -6.398 1 96.06 87 GLU A N 1
ATOM 648 C CA . GLU A 1 87 ? 11.945 10.773 -7.309 1 96.06 87 GLU A CA 1
ATOM 649 C C . GLU A 1 87 ? 11.031 9.781 -6.582 1 96.06 87 GLU A C 1
ATOM 651 O O . GLU A 1 87 ? 10.586 8.797 -7.172 1 96.06 87 GLU A O 1
ATOM 656 N N . ILE A 1 88 ? 10.75 10.055 -5.336 1 96.88 88 ILE A N 1
ATOM 657 C CA . ILE A 1 88 ? 10.031 9.094 -4.512 1 96.88 88 ILE A CA 1
ATOM 658 C C . ILE A 1 88 ? 8.641 8.852 -5.094 1 96.88 88 ILE A C 1
ATOM 660 O O . ILE A 1 88 ? 8.109 7.742 -5.008 1 96.88 88 ILE A O 1
ATOM 664 N N . PHE A 1 89 ? 8.047 9.82 -5.766 1 97.06 89 PHE A N 1
ATOM 665 C CA . PHE A 1 89 ? 6.707 9.68 -6.332 1 97.06 89 PHE A CA 1
ATOM 666 C C . PHE A 1 89 ? 6.727 8.75 -7.539 1 97.06 89 PHE A C 1
ATOM 668 O O . PHE A 1 89 ? 5.926 7.82 -7.625 1 97.06 89 PHE A O 1
ATOM 675 N N . ALA A 1 90 ? 7.652 9.023 -8.445 1 96.38 90 ALA A N 1
ATOM 676 C CA . ALA A 1 90 ? 7.82 8.148 -9.609 1 96.38 90 ALA A CA 1
ATOM 677 C C . ALA A 1 90 ? 8.211 6.738 -9.18 1 96.38 90 ALA A C 1
ATOM 679 O O . ALA A 1 90 ? 7.727 5.754 -9.742 1 96.38 90 ALA A O 1
ATOM 680 N N . GLN A 1 91 ? 9.062 6.641 -8.203 1 97.06 91 GLN A N 1
ATOM 681 C CA . GLN A 1 91 ? 9.5 5.348 -7.68 1 97.06 91 GLN A CA 1
ATOM 682 C C . GLN A 1 91 ? 8.336 4.574 -7.07 1 97.06 91 GLN A C 1
ATOM 684 O O . GLN A 1 91 ? 8.195 3.373 -7.301 1 97.06 91 GLN A O 1
ATOM 689 N N . THR A 1 92 ? 7.52 5.258 -6.289 1 97.5 92 THR A N 1
ATOM 690 C CA . THR A 1 92 ? 6.371 4.605 -5.676 1 97.5 92 THR A CA 1
ATOM 691 C C . THR A 1 92 ? 5.395 4.113 -6.742 1 97.5 92 THR A C 1
ATOM 693 O O . THR A 1 92 ? 4.922 2.979 -6.68 1 97.5 92 THR A O 1
ATOM 696 N N . ARG A 1 93 ? 5.133 4.941 -7.719 1 96.38 93 ARG A N 1
ATOM 697 C CA . ARG A 1 93 ? 4.262 4.527 -8.812 1 96.38 93 ARG A CA 1
ATOM 698 C C . ARG A 1 93 ? 4.816 3.291 -9.516 1 96.38 93 ARG A C 1
ATOM 700 O O . ARG A 1 93 ? 4.082 2.34 -9.781 1 96.38 93 ARG A O 1
ATOM 707 N N . GLN A 1 94 ? 6.055 3.324 -9.781 1 96.44 94 GLN A N 1
ATOM 708 C CA . GLN A 1 94 ? 6.707 2.207 -10.453 1 96.44 94 GLN A CA 1
ATOM 709 C C . GLN A 1 94 ? 6.613 0.932 -9.617 1 96.44 94 GLN A C 1
ATOM 711 O O . GLN A 1 94 ? 6.289 -0.136 -10.141 1 96.44 94 GLN A O 1
ATOM 716 N N . MET A 1 95 ? 6.883 1.017 -8.305 1 97.62 95 MET A N 1
ATOM 717 C CA . MET A 1 95 ? 6.875 -0.15 -7.43 1 97.62 95 MET A CA 1
ATOM 718 C C . MET A 1 95 ? 5.473 -0.732 -7.309 1 97.62 95 MET A C 1
ATOM 720 O O . MET A 1 95 ? 5.301 -1.952 -7.27 1 97.62 95 MET A O 1
ATOM 724 N N . ILE A 1 96 ? 4.508 0.134 -7.27 1 97.88 96 ILE A N 1
ATOM 725 C CA . ILE A 1 96 ? 3.125 -0.327 -7.215 1 97.88 96 ILE A CA 1
ATOM 726 C C . ILE A 1 96 ? 2.768 -1.036 -8.523 1 97.88 96 ILE A C 1
ATOM 728 O O . ILE A 1 96 ? 2.199 -2.129 -8.508 1 97.88 96 ILE A O 1
ATOM 732 N N . GLU A 1 97 ? 3.172 -0.492 -9.594 1 97 97 GLU A N 1
ATOM 733 C CA . GLU A 1 97 ? 2.85 -1.011 -10.922 1 97 97 GLU A CA 1
ATOM 734 C C . GLU A 1 97 ? 3.451 -2.396 -11.133 1 97 97 GLU A C 1
ATOM 736 O O . GLU A 1 97 ? 2.803 -3.283 -11.695 1 97 97 GLU A O 1
ATOM 741 N N . ILE A 1 98 ? 4.609 -2.627 -10.688 1 97.12 98 ILE A N 1
ATOM 742 C CA . ILE A 1 98 ? 5.289 -3.84 -11.125 1 97.12 98 ILE A CA 1
ATOM 743 C C . ILE A 1 98 ? 5.207 -4.902 -10.031 1 97.12 98 ILE A C 1
ATOM 745 O O . ILE A 1 98 ? 5.523 -6.07 -10.266 1 97.12 98 ILE A O 1
ATOM 749 N N . ASN A 1 99 ? 4.797 -4.477 -8.797 1 98.06 99 ASN A N 1
ATOM 750 C CA . ASN A 1 99 ? 4.723 -5.457 -7.715 1 98.06 99 ASN A CA 1
ATOM 751 C C . ASN A 1 99 ? 3.279 -5.715 -7.293 1 98.06 99 ASN A C 1
ATOM 753 O O . ASN A 1 99 ? 2.834 -6.863 -7.258 1 98.06 99 ASN A O 1
ATOM 757 N N . LEU A 1 100 ? 2.561 -4.66 -7.02 1 98.69 100 LEU A N 1
ATOM 758 C CA . LEU A 1 100 ? 1.218 -4.836 -6.477 1 98.69 100 LEU A CA 1
ATOM 759 C C . LEU A 1 100 ? 0.246 -5.285 -7.562 1 98.69 100 LEU A C 1
ATOM 761 O O . LEU A 1 100 ? -0.517 -6.234 -7.363 1 98.69 100 LEU A O 1
ATOM 765 N N . TYR A 1 101 ? 0.255 -4.641 -8.695 1 98.31 101 TYR A N 1
ATOM 766 C CA . TYR A 1 101 ? -0.799 -4.863 -9.68 1 98.31 101 TYR A CA 1
ATOM 767 C C . TYR A 1 101 ? -0.698 -6.262 -10.273 1 98.31 101 TYR A C 1
ATOM 769 O O . TYR A 1 101 ? -1.712 -6.938 -10.469 1 98.31 101 TYR A O 1
ATOM 777 N N . PRO A 1 102 ? 0.477 -6.777 -10.555 1 98.56 102 PRO A N 1
ATOM 778 C CA . PRO A 1 102 ? 0.508 -8.172 -11 1 98.56 102 PRO A CA 1
ATOM 779 C C . PRO A 1 102 ? 0.012 -9.141 -9.93 1 98.56 102 PRO A C 1
ATOM 781 O O . PRO A 1 102 ? -0.608 -10.156 -10.25 1 98.56 102 PRO A O 1
ATOM 784 N N . SER A 1 103 ? 0.301 -8.867 -8.695 1 98.88 103 SER A N 1
ATOM 785 C CA . SER A 1 103 ? -0.23 -9.688 -7.613 1 98.88 103 SER A CA 1
ATOM 786 C C . SER A 1 103 ? -1.752 -9.617 -7.559 1 98.88 103 SER A C 1
ATOM 788 O O . SER A 1 103 ? -2.424 -10.633 -7.391 1 98.88 103 SER A O 1
ATOM 790 N N . LEU A 1 104 ? -2.223 -8.398 -7.684 1 98.62 104 LEU A N 1
ATOM 791 C CA . LEU A 1 104 ? -3.666 -8.188 -7.707 1 98.62 104 LEU A CA 1
ATOM 792 C C . LEU A 1 104 ? -4.309 -8.93 -8.875 1 98.62 104 LEU A C 1
ATOM 794 O O . LEU A 1 104 ? -5.352 -9.562 -8.711 1 98.62 104 LEU A O 1
ATOM 798 N N . LEU A 1 105 ? -3.691 -8.867 -10 1 98.56 105 LEU A N 1
ATOM 799 C CA . LEU A 1 105 ? -4.168 -9.578 -11.188 1 98.56 105 LEU A CA 1
ATOM 800 C C . LEU A 1 105 ? -4.23 -11.078 -10.93 1 98.56 105 LEU A C 1
ATOM 802 O O . LEU A 1 105 ? -5.238 -11.719 -11.234 1 98.56 105 LEU A O 1
ATOM 806 N N . THR A 1 106 ? -3.211 -11.609 -10.352 1 98.75 106 THR A N 1
ATOM 807 C CA . THR A 1 106 ? -3.146 -13.039 -10.047 1 98.75 106 THR A CA 1
ATOM 808 C C . THR A 1 106 ? -4.312 -13.445 -9.156 1 98.75 106 THR A C 1
ATOM 810 O O . THR A 1 106 ? -5.004 -14.43 -9.438 1 98.75 106 THR A O 1
ATOM 813 N N . CYS A 1 107 ? -4.484 -12.672 -8.148 1 98.38 107 CYS A N 1
ATOM 814 C CA . CYS A 1 107 ? -5.535 -12.977 -7.18 1 98.38 107 CYS A CA 1
ATOM 815 C C . CYS A 1 107 ? -6.914 -12.867 -7.82 1 98.38 107 CYS A C 1
ATOM 817 O O . CYS A 1 107 ? -7.785 -13.703 -7.582 1 98.38 107 CYS A O 1
ATOM 819 N N . HIS A 1 108 ? -7.105 -11.836 -8.602 1 98.25 108 HIS A N 1
ATOM 820 C CA . HIS A 1 108 ? -8.383 -11.68 -9.297 1 98.25 108 HIS A CA 1
ATOM 821 C C . HIS A 1 108 ? -8.648 -12.852 -10.227 1 98.25 108 HIS A C 1
ATOM 823 O O . HIS A 1 108 ? -9.734 -13.43 -10.211 1 98.25 108 HIS A O 1
ATOM 829 N N . LEU A 1 109 ? -7.699 -13.234 -11.031 1 98.5 109 LEU A N 1
ATOM 830 C CA . LEU A 1 109 ? -7.859 -14.344 -11.969 1 98.5 109 LEU A CA 1
ATOM 831 C C . LEU A 1 109 ? -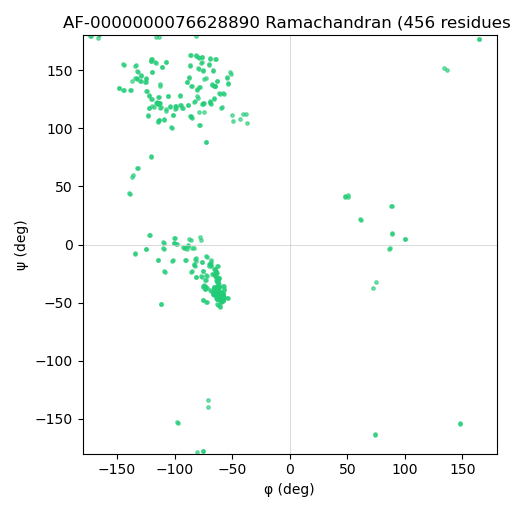8.133 -15.648 -11.234 1 98.5 109 LEU A C 1
ATOM 833 O O . LEU A 1 109 ? -8.891 -16.5 -11.719 1 98.5 109 LEU A O 1
ATOM 837 N N . ALA A 1 110 ? -7.559 -15.805 -10.078 1 98.5 110 ALA A N 1
ATOM 838 C CA . ALA A 1 110 ? -7.73 -17.031 -9.297 1 98.5 110 ALA A CA 1
ATOM 839 C C . ALA A 1 110 ? -9.195 -17.234 -8.93 1 98.5 110 ALA A C 1
ATOM 841 O O . ALA A 1 110 ? -9.648 -18.375 -8.781 1 98.5 110 ALA A O 1
ATOM 842 N N . THR A 1 111 ? -9.938 -16.141 -8.805 1 97.62 111 THR A N 1
ATOM 843 C CA . THR A 1 111 ? -11.336 -16.25 -8.43 1 97.62 111 THR A CA 1
ATOM 844 C C . THR A 1 111 ? -12.125 -17 -9.5 1 97.62 111 THR A C 1
ATOM 846 O O . THR A 1 111 ? -13.172 -17.594 -9.219 1 97.62 111 THR A O 1
ATOM 849 N N . SER A 1 112 ? -11.633 -17 -10.719 1 97.69 112 SER A N 1
ATOM 850 C CA . SER A 1 112 ? -12.336 -17.641 -11.828 1 97.69 112 SER A CA 1
ATOM 851 C C . SER A 1 112 ? -11.617 -18.906 -12.289 1 97.69 112 SER A C 1
ATOM 853 O O . SER A 1 112 ? -12.25 -19.828 -12.812 1 97.69 112 SER A O 1
ATOM 855 N N . PHE A 1 113 ? -10.32 -18.969 -12 1 98.5 113 PHE A N 1
ATOM 856 C CA . PHE A 1 113 ? -9.57 -19.953 -12.781 1 98.5 113 PHE A CA 1
ATOM 857 C C . PHE A 1 113 ? -8.836 -20.922 -11.867 1 98.5 113 PHE A C 1
ATOM 859 O O . PHE A 1 113 ? -8.219 -21.875 -12.336 1 98.5 113 PHE A O 1
ATOM 866 N N . LEU A 1 114 ? -8.867 -20.766 -10.594 1 98.62 114 LEU A N 1
ATOM 867 C CA . LEU A 1 114 ? -8.141 -21.656 -9.688 1 98.62 114 LEU A CA 1
ATOM 868 C C . LEU A 1 114 ? -8.914 -22.938 -9.469 1 98.62 114 LEU A C 1
ATOM 870 O O . LEU A 1 114 ? -10.133 -22.922 -9.273 1 98.62 114 LEU A O 1
ATOM 874 N N . ASN A 1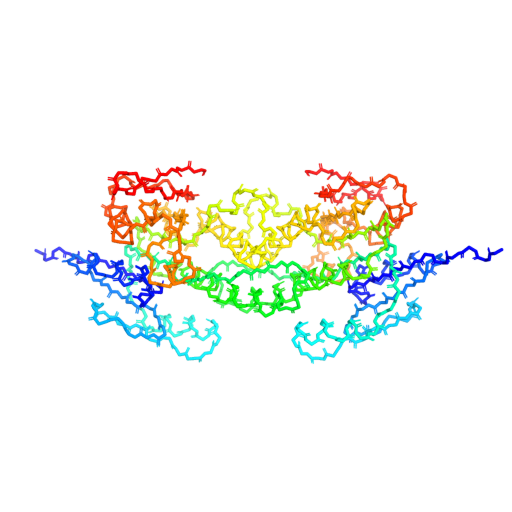 115 ? -8.258 -24.031 -9.555 1 97.62 115 ASN A N 1
ATOM 875 C CA . ASN A 1 115 ? -8.812 -25.344 -9.289 1 97.62 115 ASN A CA 1
ATOM 876 C C . ASN A 1 115 ? -8.969 -25.594 -7.789 1 97.62 115 ASN A C 1
ATOM 878 O O . ASN A 1 115 ? -8.375 -24.891 -6.973 1 97.62 115 ASN A O 1
ATOM 882 N N . GLU A 1 116 ? -9.844 -26.609 -7.477 1 96.94 116 GLU A N 1
ATOM 883 C CA . GLU A 1 116 ? -9.797 -27.156 -6.125 1 96.94 116 GLU A CA 1
ATOM 884 C C . GLU A 1 116 ? -8.383 -27.625 -5.766 1 96.94 116 GLU A C 1
ATOM 886 O O . GLU A 1 116 ? -7.637 -28.094 -6.629 1 96.94 116 GLU A O 1
ATOM 891 N N . ASN A 1 117 ? -8.039 -27.422 -4.516 1 97.44 117 ASN A N 1
ATOM 892 C CA . ASN A 1 117 ? -6.711 -27.75 -4.012 1 97.44 117 ASN A CA 1
ATOM 893 C C . ASN A 1 117 ? -5.625 -26.969 -4.734 1 97.44 117 ASN A C 1
ATOM 895 O O . ASN A 1 117 ? -4.484 -27.406 -4.832 1 97.44 117 ASN A O 1
ATOM 899 N N . GLY A 1 118 ? -6.004 -25.844 -5.344 1 98.44 118 GLY A N 1
ATOM 900 C CA . GLY A 1 118 ? -5.059 -25 -6.055 1 98.44 118 GLY A CA 1
ATOM 901 C C . GLY A 1 118 ? -4.078 -24.297 -5.137 1 98.44 118 GLY A C 1
ATOM 902 O O . GLY A 1 118 ? -4.297 -24.219 -3.926 1 98.44 118 GLY A O 1
ATOM 903 N N . LEU A 1 119 ? -2.953 -23.844 -5.707 1 98.81 119 LEU A N 1
ATOM 904 C CA . LEU A 1 119 ? -1.929 -23.094 -4.996 1 98.81 119 LEU A CA 1
ATOM 905 C C . LEU A 1 119 ? -1.721 -21.719 -5.633 1 98.81 119 LEU A C 1
ATOM 907 O O . LEU A 1 119 ? -1.544 -21.609 -6.848 1 98.81 119 LEU A O 1
ATOM 911 N N . ILE A 1 120 ? -1.83 -20.719 -4.848 1 98.88 120 ILE A N 1
ATOM 912 C CA . ILE A 1 120 ? -1.434 -19.375 -5.25 1 98.88 120 ILE A CA 1
ATOM 913 C C . ILE A 1 120 ? -0.125 -18.984 -4.562 1 98.88 120 ILE A C 1
ATOM 915 O O . ILE A 1 120 ? 0.013 -19.156 -3.346 1 98.88 120 ILE A O 1
ATOM 919 N N . ILE A 1 121 ? 0.859 -18.547 -5.32 1 98.94 121 ILE A N 1
ATOM 920 C CA . ILE A 1 121 ? 2.1 -18 -4.777 1 98.94 121 ILE A CA 1
ATOM 921 C C . ILE A 1 121 ? 2.203 -16.531 -5.125 1 98.94 121 ILE A C 1
ATOM 923 O O . ILE A 1 121 ? 2.088 -16.141 -6.293 1 98.94 121 ILE A O 1
ATOM 927 N N . LEU A 1 122 ? 2.314 -15.711 -4.145 1 98.94 122 LEU A N 1
ATOM 928 C CA . LEU A 1 122 ? 2.693 -14.312 -4.328 1 98.94 122 LEU A CA 1
ATOM 929 C C . LEU A 1 122 ? 4.117 -14.07 -3.838 1 98.94 122 LEU A C 1
ATOM 931 O O . LEU A 1 122 ? 4.648 -14.852 -3.047 1 98.94 122 LEU A O 1
ATOM 935 N N . THR A 1 123 ? 4.758 -13.039 -4.332 1 98.69 123 THR A N 1
ATOM 936 C CA . THR A 1 123 ? 6.121 -12.703 -3.939 1 98.69 123 THR A CA 1
ATOM 937 C C . THR A 1 123 ? 6.141 -11.438 -3.09 1 98.69 123 THR A C 1
ATOM 939 O O . THR A 1 123 ? 5.895 -10.336 -3.596 1 98.69 123 THR A O 1
ATOM 942 N N . GLY A 1 124 ? 6.391 -11.617 -1.835 1 97.69 124 GLY A N 1
ATOM 943 C CA . GLY A 1 124 ? 6.535 -10.516 -0.894 1 97.69 124 GLY A CA 1
ATOM 944 C C . GLY A 1 124 ? 7.984 -10.148 -0.63 1 97.69 124 GLY A C 1
ATOM 945 O O . GLY A 1 124 ? 8.812 -10.188 -1.54 1 97.69 124 GLY A O 1
ATOM 946 N N . ALA A 1 125 ? 8.25 -9.617 0.504 1 95.25 125 ALA A N 1
ATOM 947 C CA . ALA A 1 125 ? 9.594 -9.242 0.932 1 95.25 125 ALA A CA 1
ATOM 948 C C . ALA A 1 125 ? 9.75 -9.375 2.445 1 95.25 125 ALA A C 1
ATOM 950 O O . ALA A 1 125 ? 8.914 -8.883 3.205 1 95.25 125 ALA A O 1
ATOM 951 N N . ALA A 1 126 ? 10.859 -9.977 2.842 1 92.69 126 ALA A N 1
ATOM 952 C CA . ALA A 1 126 ? 11.125 -10.172 4.266 1 92.69 126 ALA A CA 1
ATOM 953 C C . ALA A 1 126 ? 11.258 -8.836 4.988 1 92.69 126 ALA A C 1
ATOM 955 O O . ALA A 1 126 ? 10.898 -8.719 6.164 1 92.69 126 ALA A O 1
ATOM 956 N N . SER A 1 127 ? 11.742 -7.859 4.305 1 88.5 127 SER A N 1
ATOM 957 C CA . SER A 1 127 ? 12.016 -6.555 4.898 1 88.5 127 SER A CA 1
ATOM 958 C C . SER A 1 127 ? 10.734 -5.898 5.398 1 88.5 127 SER A C 1
ATOM 960 O O . SER A 1 127 ? 10.773 -5.004 6.246 1 88.5 127 SER A O 1
ATOM 962 N N . VAL A 1 128 ? 9.594 -6.258 4.848 1 88.81 128 VAL A N 1
ATOM 963 C CA . VAL A 1 128 ? 8.312 -5.688 5.242 1 88.81 128 VAL A CA 1
ATOM 964 C C . VAL A 1 128 ? 7.996 -6.066 6.688 1 88.81 128 VAL A C 1
ATOM 966 O O . VAL A 1 128 ? 7.246 -5.363 7.371 1 88.81 128 VAL A O 1
ATOM 969 N N . PHE A 1 129 ? 8.539 -7.18 7.109 1 87.62 129 PHE A N 1
ATOM 970 C CA . PHE A 1 129 ? 8.289 -7.609 8.477 1 87.62 129 PHE A CA 1
ATOM 971 C C . PHE A 1 129 ? 9.211 -6.883 9.453 1 87.62 129 PHE A C 1
ATOM 973 O O . PHE A 1 129 ? 8.992 -6.918 10.664 1 87.62 129 PHE A O 1
ATOM 980 N N . LYS A 1 130 ? 10.297 -6.203 8.914 1 80.19 130 LYS A N 1
ATOM 981 C CA . LYS A 1 130 ? 11.18 -5.414 9.773 1 80.19 130 LYS A CA 1
ATOM 982 C C . LYS A 1 130 ? 10.547 -4.07 10.117 1 80.19 130 LYS A C 1
ATOM 984 O O . LYS A 1 130 ? 11.164 -3.244 10.789 1 80.19 130 LYS A O 1
ATOM 989 N N . ASP A 1 131 ? 9.266 -3.822 9.742 1 70.88 131 ASP A N 1
ATOM 990 C CA . ASP A 1 131 ? 8.383 -2.705 10.055 1 70.88 131 ASP A CA 1
ATOM 991 C C . ASP A 1 131 ? 8.812 -1.44 9.312 1 70.88 131 ASP A C 1
ATOM 993 O O . ASP A 1 131 ? 7.98 -0.594 8.984 1 70.88 131 ASP A O 1
ATOM 997 N N . VAL A 1 132 ? 10.234 -1.236 9.172 1 83.31 132 VAL A N 1
ATOM 998 C CA . VAL A 1 132 ? 10.617 0.006 8.508 1 83.31 132 VAL A CA 1
ATOM 999 C C . VAL A 1 132 ? 11.68 -0.28 7.445 1 83.31 132 VAL A C 1
ATOM 1001 O O . VAL A 1 132 ? 12.539 -1.141 7.641 1 83.31 132 VAL A O 1
ATOM 1004 N N . THR A 1 133 ? 11.547 0.47 6.324 1 84.44 133 THR A N 1
ATOM 1005 C CA . THR A 1 133 ? 12.438 0.354 5.172 1 84.44 133 THR A CA 1
ATOM 1006 C C . THR A 1 133 ? 12.828 1.732 4.652 1 84.44 133 THR A C 1
ATOM 1008 O O . THR A 1 133 ? 12.641 2.033 3.471 1 84.44 133 THR A O 1
ATOM 1011 N N . PRO A 1 134 ? 13.484 2.619 5.465 1 82.12 134 PRO A N 1
ATOM 1012 C CA . PRO A 1 134 ? 13.68 4.016 5.066 1 82.12 134 PRO A CA 1
ATOM 1013 C C . PRO A 1 134 ? 14.445 4.152 3.752 1 82.12 134 PRO A C 1
ATOM 1015 O O . PRO A 1 134 ? 14.125 5.02 2.936 1 82.12 134 PRO A O 1
ATOM 1018 N N . GLY A 1 135 ? 15.398 3.312 3.467 1 88.88 135 GLY A N 1
ATOM 1019 C CA . GLY A 1 135 ? 16.172 3.41 2.236 1 88.88 135 GLY A CA 1
ATOM 1020 C C . GLY A 1 135 ? 15.492 2.73 1.058 1 88.88 135 GLY A C 1
ATOM 1021 O O . GLY A 1 135 ? 15.977 2.807 -0.071 1 88.88 135 GLY A O 1
ATOM 1022 N N . ASN A 1 136 ? 14.391 2.117 1.252 1 93.19 136 ASN A N 1
ATOM 1023 C CA . ASN A 1 136 ? 13.617 1.395 0.25 1 93.19 136 ASN A CA 1
ATOM 1024 C C . ASN A 1 136 ? 12.117 1.656 0.404 1 93.19 136 ASN A C 1
ATOM 1026 O O . ASN A 1 136 ? 11.312 0.724 0.37 1 93.19 136 ASN A O 1
ATOM 1030 N N . LEU A 1 137 ? 11.82 2.895 0.627 1 96 137 LEU A N 1
ATOM 1031 C CA . LEU A 1 137 ? 10.469 3.254 1.032 1 96 137 LEU A CA 1
ATOM 1032 C C . LEU A 1 137 ? 9.453 2.832 -0.024 1 96 137 LEU A C 1
ATOM 1034 O O . LEU A 1 137 ? 8.469 2.152 0.287 1 96 137 LEU A O 1
ATOM 1038 N N . ALA A 1 138 ? 9.734 3.203 -1.341 1 96.88 138 ALA A N 1
ATOM 1039 C CA . ALA A 1 138 ? 8.805 2.885 -2.418 1 96.88 138 ALA A CA 1
ATOM 1040 C C . ALA A 1 138 ? 8.562 1.38 -2.508 1 96.88 138 ALA A C 1
ATOM 1042 O O . ALA A 1 138 ? 7.414 0.934 -2.598 1 96.88 138 ALA A O 1
ATOM 1043 N N . TYR A 1 139 ? 9.625 0.644 -2.443 1 96.25 139 TYR A N 1
ATOM 1044 C CA . TYR A 1 139 ? 9.562 -0.813 -2.477 1 96.25 139 TYR A CA 1
ATOM 1045 C C . TYR A 1 139 ? 8.797 -1.352 -1.271 1 96.25 139 TYR A C 1
ATOM 1047 O O . TYR A 1 139 ? 7.906 -2.188 -1.416 1 96.25 139 TYR A O 1
ATOM 1055 N N . GLY A 1 140 ? 9.102 -0.86 -0.118 1 96.31 140 GLY A N 1
ATOM 1056 C CA . GLY A 1 140 ? 8.438 -1.27 1.107 1 96.31 140 GLY A CA 1
ATOM 1057 C C . GLY A 1 140 ? 6.938 -1.028 1.082 1 96.31 140 GLY A C 1
ATOM 1058 O O . GLY A 1 140 ? 6.156 -1.881 1.514 1 96.31 140 GLY A O 1
ATOM 1059 N N . LEU A 1 141 ? 6.527 0.107 0.598 1 97.12 141 LEU A N 1
ATOM 1060 C CA . LEU A 1 141 ? 5.109 0.432 0.532 1 97.12 141 LEU A CA 1
ATOM 1061 C C . LEU A 1 141 ? 4.371 -0.535 -0.39 1 97.12 141 LEU A C 1
ATOM 1063 O O . LEU A 1 141 ? 3.303 -1.041 -0.039 1 97.12 141 LEU A O 1
ATOM 1067 N N . ALA A 1 142 ? 4.941 -0.812 -1.556 1 97.56 142 ALA A N 1
ATOM 1068 C CA . ALA A 1 142 ? 4.32 -1.733 -2.506 1 97.56 142 ALA A CA 1
ATOM 1069 C C . ALA A 1 142 ? 4.219 -3.139 -1.92 1 97.56 142 ALA A C 1
ATOM 1071 O O . ALA A 1 142 ? 3.168 -3.777 -1.997 1 97.56 142 ALA A O 1
ATOM 1072 N N . LYS A 1 143 ? 5.297 -3.604 -1.317 1 97.31 143 LYS A N 1
ATOM 1073 C CA . LYS A 1 143 ? 5.324 -4.973 -0.814 1 97.31 143 LYS A CA 1
ATOM 1074 C C . LYS A 1 143 ? 4.465 -5.117 0.438 1 97.31 143 LYS A C 1
ATOM 1076 O O . LYS A 1 143 ? 3.867 -6.168 0.67 1 97.31 143 LYS A O 1
ATOM 1081 N N . THR A 1 144 ? 4.352 -4.086 1.216 1 96.31 144 THR A N 1
ATOM 1082 C CA . THR A 1 144 ? 3.385 -4.094 2.309 1 96.31 144 THR A CA 1
ATOM 1083 C C . THR A 1 144 ? 1.972 -4.328 1.778 1 96.31 144 THR A C 1
ATOM 1085 O O . THR A 1 144 ? 1.211 -5.113 2.35 1 96.31 144 THR A O 1
ATOM 1088 N N . ALA A 1 145 ? 1.632 -3.625 0.733 1 97 145 ALA A N 1
ATOM 1089 C CA . ALA A 1 145 ? 0.32 -3.805 0.118 1 97 145 ALA A CA 1
ATOM 1090 C C . ALA A 1 145 ? 0.157 -5.223 -0.423 1 97 145 ALA A C 1
ATOM 1092 O O . ALA A 1 145 ? -0.918 -5.816 -0.315 1 97 145 ALA A O 1
ATOM 1093 N N . VAL A 1 146 ? 1.185 -5.805 -0.97 1 98.25 146 VAL A N 1
ATOM 1094 C CA . VAL A 1 146 ? 1.144 -7.18 -1.458 1 98.25 146 VAL A CA 1
ATOM 1095 C C . VAL A 1 146 ? 0.868 -8.133 -0.296 1 98.25 146 VAL A C 1
ATOM 1097 O O . VAL A 1 146 ? 0.075 -9.07 -0.427 1 98.25 146 VAL A O 1
ATOM 1100 N N . HIS A 1 147 ? 1.553 -7.914 0.814 1 96.94 147 HIS A N 1
ATOM 1101 C CA . HIS A 1 147 ? 1.313 -8.742 1.988 1 96.94 147 HIS A CA 1
ATOM 1102 C C . HIS A 1 147 ? -0.139 -8.656 2.441 1 96.94 147 HIS A C 1
ATOM 1104 O O . HIS A 1 147 ? -0.755 -9.664 2.775 1 96.94 147 HIS A O 1
ATOM 1110 N N . SER A 1 148 ? -0.638 -7.438 2.457 1 96 148 SER A N 1
ATOM 1111 C CA . SER A 1 148 ? -2.037 -7.246 2.824 1 96 148 SER A CA 1
ATOM 1112 C C . SER A 1 148 ? -2.969 -7.969 1.855 1 96 148 SER A C 1
ATOM 1114 O O . SER A 1 148 ? -3.943 -8.594 2.273 1 96 148 SER A O 1
ATOM 1116 N N . LEU A 1 149 ? -2.686 -7.914 0.61 1 97.25 149 LEU A N 1
ATOM 1117 C CA . LEU A 1 149 ? -3.451 -8.617 -0.411 1 97.25 149 LEU A CA 1
ATOM 1118 C C . LEU A 1 149 ? -3.434 -10.125 -0.161 1 97.25 149 LEU A C 1
ATOM 1120 O O . LEU A 1 149 ? -4.473 -10.781 -0.239 1 97.25 149 LEU A O 1
ATOM 1124 N N . ALA A 1 150 ? -2.289 -10.617 0.151 1 97.25 150 ALA A N 1
ATOM 1125 C CA . ALA A 1 150 ? -2.133 -12.047 0.404 1 97.25 150 ALA A CA 1
ATOM 1126 C C . ALA A 1 150 ? -3.02 -12.5 1.561 1 97.25 150 ALA A C 1
ATOM 1128 O O . ALA A 1 150 ? -3.707 -13.523 1.462 1 97.25 150 ALA A O 1
ATOM 1129 N N . LEU A 1 151 ? -3.004 -11.773 2.6 1 96 151 LEU A N 1
ATOM 1130 C CA . LEU A 1 151 ? -3.807 -12.117 3.77 1 96 151 LEU A CA 1
ATOM 1131 C C . LEU A 1 151 ? -5.293 -12.055 3.443 1 96 151 LEU A C 1
ATOM 1133 O O . LEU A 1 151 ? -6.059 -12.938 3.852 1 96 151 LEU A O 1
ATOM 1137 N N . ASN A 1 152 ? -5.691 -11.023 2.736 1 96 152 ASN A N 1
ATOM 1138 C CA . ASN A 1 152 ? -7.09 -10.898 2.332 1 96 152 ASN A CA 1
ATOM 1139 C C . ASN A 1 152 ? -7.516 -12.062 1.434 1 96 152 ASN A C 1
ATOM 1141 O O . ASN A 1 152 ? -8.594 -12.625 1.612 1 96 152 ASN A O 1
ATOM 1145 N N . MET A 1 153 ? -6.648 -12.43 0.546 1 96.69 153 MET A N 1
ATOM 1146 C CA . MET A 1 153 ? -6.949 -13.516 -0.381 1 96.69 153 MET A CA 1
ATOM 1147 C C . MET A 1 153 ? -7.102 -14.836 0.363 1 96.69 153 MET A C 1
ATOM 1149 O O . MET A 1 153 ? -7.98 -15.633 0.038 1 96.69 153 MET A O 1
ATOM 1153 N N . ALA A 1 154 ? -6.297 -15.07 1.326 1 96.25 154 ALA A N 1
ATOM 1154 C CA . ALA A 1 154 ? -6.293 -16.328 2.076 1 96.25 154 ALA A CA 1
ATOM 1155 C C . ALA A 1 154 ? -7.59 -16.5 2.855 1 96.25 154 ALA A C 1
ATOM 1157 O O . ALA A 1 154 ? -7.938 -17.625 3.25 1 96.25 154 ALA A O 1
ATOM 1158 N N . THR A 1 155 ? -8.305 -15.398 3.104 1 91.75 155 THR A N 1
ATOM 1159 C CA . THR A 1 155 ? -9.492 -15.469 3.943 1 91.75 155 THR A CA 1
ATOM 1160 C C . THR A 1 155 ? -10.758 -15.266 3.111 1 91.75 155 THR A C 1
ATOM 1162 O O . THR A 1 155 ? -11.867 -15.344 3.633 1 91.75 155 THR A O 1
ATOM 1165 N N . GLN A 1 156 ? -10.578 -15.023 1.889 1 85 156 GLN A N 1
ATOM 1166 C CA . GLN A 1 156 ? -11.734 -14.695 1.062 1 85 156 GLN A CA 1
ATOM 1167 C C . GLN A 1 156 ? -12.492 -15.953 0.65 1 85 156 GLN A C 1
ATOM 1169 O O . GLN A 1 156 ? -11.93 -17.047 0.653 1 85 156 GLN A O 1
ATOM 1174 N N . GLU A 1 157 ? -13.703 -15.727 0.256 1 88.94 157 GLU A N 1
ATOM 1175 C CA . GLU A 1 157 ? -14.57 -16.844 -0.088 1 88.94 157 GLU A CA 1
ATOM 1176 C C . GLU A 1 157 ? -14.648 -17.031 -1.6 1 88.94 157 GLU A C 1
ATOM 1178 O O . GLU A 1 157 ? -15.25 -18 -2.076 1 88.94 157 GLU A O 1
ATOM 1183 N N . SER A 1 158 ? -13.945 -16.219 -2.283 1 92.94 158 SER A N 1
ATOM 1184 C CA . SER A 1 158 ? -14.133 -16.203 -3.73 1 92.94 158 SER A CA 1
ATOM 1185 C C . SER A 1 158 ? -13.227 -17.219 -4.422 1 92.94 158 SER A C 1
ATOM 1187 O O . SER A 1 158 ? -13.219 -17.312 -5.648 1 92.94 158 SER A O 1
ATOM 1189 N N . ILE A 1 159 ? -12.359 -17.984 -3.672 1 96.06 159 ILE A N 1
ATOM 1190 C CA . ILE A 1 159 ? -11.547 -19.078 -4.211 1 96.06 159 ILE A CA 1
ATOM 1191 C C . ILE A 1 159 ? -11.906 -20.375 -3.514 1 96.06 159 ILE A C 1
ATOM 1193 O O . ILE A 1 159 ? -12.555 -20.375 -2.463 1 96.06 159 ILE A O 1
ATOM 1197 N N . PRO A 1 160 ? -11.578 -21.547 -4.176 1 97.06 160 PRO A N 1
ATOM 1198 C CA . PRO A 1 160 ? -11.914 -22.812 -3.539 1 97.06 160 PRO A CA 1
ATOM 1199 C C . PRO A 1 160 ? -11.367 -22.922 -2.117 1 97.06 160 PRO A C 1
ATOM 1201 O O . PRO A 1 160 ? -10.211 -22.594 -1.868 1 97.06 160 PRO A O 1
ATOM 1204 N N . ASN A 1 161 ? -12.109 -23.453 -1.194 1 95.56 161 ASN A N 1
ATOM 1205 C CA . ASN A 1 161 ? -11.766 -23.484 0.223 1 95.56 161 ASN A CA 1
ATOM 1206 C C . ASN A 1 161 ? -10.602 -24.422 0.499 1 95.56 161 ASN A C 1
ATOM 1208 O O . ASN A 1 161 ? -9.977 -24.359 1.556 1 95.56 161 ASN A O 1
ATOM 1212 N N . THR A 1 162 ? -10.312 -25.328 -0.434 1 97.12 162 THR A N 1
ATOM 1213 C CA . THR A 1 162 ? -9.234 -26.297 -0.261 1 97.12 162 THR A CA 1
ATOM 1214 C C . THR A 1 162 ? -7.926 -25.75 -0.834 1 97.12 162 THR A C 1
ATOM 1216 O O . THR A 1 162 ? -6.895 -26.422 -0.779 1 97.12 162 THR A O 1
ATOM 1219 N N . SER A 1 163 ? -8.008 -24.562 -1.42 1 97.81 163 SER A N 1
ATOM 1220 C CA . SER A 1 163 ? -6.816 -23.953 -2.008 1 97.81 163 SER A CA 1
ATOM 1221 C C . SER A 1 163 ? -5.965 -23.266 -0.947 1 97.81 163 SER A C 1
ATOM 1223 O O . SER A 1 163 ? -6.398 -23.094 0.194 1 97.81 163 SER A O 1
ATOM 1225 N N . VAL A 1 164 ? -4.711 -23 -1.305 1 98.31 164 VAL A N 1
ATOM 1226 C CA . VAL A 1 164 ? -3.746 -22.375 -0.412 1 98.31 164 VAL A CA 1
ATOM 1227 C C . VAL A 1 164 ? -3.168 -21.125 -1.076 1 98.31 164 VAL A C 1
ATOM 1229 O O . VAL A 1 164 ? -2.84 -21.141 -2.266 1 98.31 164 VAL A O 1
ATOM 1232 N N . VAL A 1 165 ? -3.145 -20.047 -0.33 1 98.69 165 VAL A N 1
ATOM 1233 C CA . VAL A 1 165 ? -2.4 -18.844 -0.672 1 98.69 165 VAL A CA 1
ATOM 1234 C C . VAL A 1 165 ? -1.137 -18.75 0.182 1 98.69 165 VAL A C 1
ATOM 1236 O O . VAL A 1 165 ? -1.212 -18.75 1.413 1 98.69 165 VAL A O 1
ATOM 1239 N N . SER A 1 166 ? 0.001 -18.766 -0.44 1 98.81 166 SER A N 1
ATOM 1240 C CA . SER A 1 166 ? 1.267 -18.609 0.269 1 98.81 166 SER A CA 1
ATOM 1241 C C . SER A 1 166 ? 2.133 -17.531 -0.374 1 98.81 166 SER A C 1
ATOM 1243 O O . SER A 1 166 ? 2.111 -17.359 -1.594 1 98.81 166 SER A O 1
ATOM 1245 N N . THR A 1 167 ? 2.855 -16.844 0.475 1 98.81 167 THR A N 1
ATOM 1246 C CA . THR A 1 167 ? 3.723 -15.758 0.012 1 98.81 167 THR A CA 1
ATOM 1247 C C . THR A 1 167 ? 5.188 -16.094 0.273 1 98.81 167 THR A C 1
ATOM 1249 O O . THR A 1 167 ? 5.578 -16.359 1.413 1 98.81 167 THR A O 1
ATOM 1252 N N . ILE A 1 168 ? 5.961 -16.109 -0.789 1 98.75 168 ILE A N 1
ATOM 1253 C CA . ILE A 1 168 ? 7.395 -16.297 -0.622 1 98.75 168 ILE A CA 1
ATOM 1254 C C . ILE A 1 168 ? 8.086 -14.953 -0.431 1 98.75 168 ILE A C 1
ATOM 1256 O O . ILE A 1 168 ? 7.695 -13.953 -1.043 1 98.75 168 ILE A O 1
ATOM 1260 N N . LEU A 1 169 ? 9.047 -14.938 0.463 1 97.81 169 LEU A N 1
ATOM 1261 C CA . LEU A 1 169 ? 9.836 -13.758 0.802 1 97.81 169 LEU A CA 1
ATOM 1262 C C . LEU A 1 169 ? 11.312 -13.992 0.535 1 97.81 169 LEU A C 1
ATOM 1264 O O . LEU A 1 169 ? 12.102 -14.133 1.472 1 97.81 169 LEU A O 1
ATOM 1268 N N . PRO A 1 170 ? 11.602 -13.938 -0.721 1 94.12 170 PRO A N 1
ATOM 1269 C CA . PRO A 1 170 ? 13.023 -14.148 -0.999 1 94.12 170 PRO A CA 1
ATOM 1270 C C . PRO A 1 170 ? 13.898 -13.008 -0.488 1 94.12 170 PRO A C 1
ATOM 1272 O O . PRO A 1 170 ? 13.484 -11.844 -0.523 1 94.12 170 PRO A O 1
ATOM 1275 N N . GLU A 1 171 ? 14.953 -13.383 0.069 1 87.88 171 GLU A N 1
ATOM 1276 C CA . GLU A 1 171 ? 15.984 -12.367 0.243 1 87.88 171 GLU A CA 1
ATOM 1277 C C . GLU A 1 171 ? 16.625 -11.984 -1.092 1 87.88 171 GLU A C 1
ATOM 1279 O O . GLU A 1 171 ? 15.938 -11.93 -2.115 1 87.88 171 GLU A O 1
ATOM 1284 N N . ILE A 1 172 ? 17.875 -11.789 -1.157 1 88.06 172 ILE A N 1
ATOM 1285 C CA . ILE A 1 172 ? 18.469 -11.406 -2.436 1 88.06 172 ILE A CA 1
ATOM 1286 C C . ILE A 1 172 ? 18.516 -12.609 -3.365 1 88.06 172 ILE A C 1
ATOM 1288 O O . ILE A 1 172 ? 19.109 -13.641 -3.025 1 88.06 172 ILE A O 1
ATOM 1292 N N . ILE A 1 173 ? 17.75 -12.539 -4.461 1 92.62 173 ILE A N 1
ATOM 1293 C CA . ILE A 1 173 ? 17.781 -13.594 -5.469 1 92.62 173 ILE A CA 1
ATOM 1294 C C . ILE A 1 173 ? 19.016 -13.422 -6.363 1 92.62 173 ILE A C 1
ATOM 1296 O O . ILE A 1 173 ? 19.344 -12.305 -6.766 1 92.62 173 ILE A O 1
ATOM 1300 N N . ASP A 1 174 ? 19.688 -14.5 -6.625 1 93.06 174 ASP A N 1
ATOM 1301 C CA . ASP A 1 174 ? 20.859 -14.477 -7.48 1 93.06 174 ASP A CA 1
ATOM 1302 C C . ASP A 1 174 ? 20.469 -14.273 -8.945 1 93.06 174 ASP A C 1
ATOM 1304 O O . ASP A 1 174 ? 20.234 -15.234 -9.672 1 93.06 174 ASP A O 1
ATOM 1308 N N . THR A 1 175 ? 20.359 -13.031 -9.352 1 91.12 175 THR A N 1
ATOM 1309 C CA . THR A 1 175 ? 20.031 -12.648 -10.727 1 91.12 175 THR A CA 1
ATOM 1310 C C . THR A 1 175 ? 21.141 -11.789 -11.328 1 91.12 175 THR A C 1
ATOM 1312 O O . THR A 1 175 ? 21.922 -11.164 -10.602 1 91.12 175 THR A O 1
ATOM 1315 N N . PRO A 1 176 ? 21.188 -11.773 -12.617 1 89.25 176 PRO A N 1
ATOM 1316 C CA . PRO A 1 176 ? 22.188 -10.906 -13.25 1 89.25 176 PRO A CA 1
ATOM 1317 C C . PRO A 1 176 ? 22.047 -9.445 -12.836 1 89.25 176 PRO A C 1
ATOM 1319 O O . PRO A 1 176 ? 23.047 -8.766 -12.602 1 89.25 176 PRO A O 1
ATOM 1322 N N . SER A 1 177 ? 20.797 -9.062 -12.727 1 86.25 177 SER A N 1
ATOM 1323 C CA . SER A 1 177 ? 20.531 -7.684 -12.336 1 86.25 177 SER A CA 1
ATOM 1324 C C . SER A 1 177 ? 21.062 -7.395 -10.938 1 86.25 177 SER A C 1
ATOM 1326 O O . SER A 1 177 ? 21.703 -6.363 -10.703 1 86.25 177 SER A O 1
ATOM 1328 N N . ASN A 1 178 ? 20.812 -8.242 -9.984 1 88.31 178 ASN A N 1
ATOM 1329 C CA . ASN A 1 178 ? 21.281 -8.055 -8.617 1 88.31 178 ASN A CA 1
ATOM 1330 C C . ASN A 1 178 ? 22.812 -8.102 -8.539 1 88.31 178 ASN A C 1
ATOM 1332 O O . ASN A 1 178 ? 23.422 -7.352 -7.777 1 88.31 178 ASN A O 1
ATOM 1336 N N . ARG A 1 179 ? 23.453 -8.969 -9.312 1 90.88 179 ARG A N 1
ATOM 1337 C CA . ARG A 1 179 ? 24.922 -9.031 -9.344 1 90.88 179 ARG A CA 1
ATOM 1338 C C . ARG A 1 179 ? 25.5 -7.727 -9.875 1 90.88 179 ARG A C 1
ATOM 1340 O O . ARG A 1 179 ? 26.531 -7.254 -9.367 1 90.88 179 ARG A O 1
ATOM 1347 N N . ALA A 1 180 ? 24.859 -7.191 -10.883 1 90.38 180 ALA A N 1
ATOM 1348 C CA . ALA A 1 180 ? 25.328 -5.926 -11.445 1 90.38 180 ALA A CA 1
ATOM 1349 C C . ALA A 1 180 ? 25.172 -4.789 -10.43 1 90.38 180 ALA A C 1
ATOM 1351 O O . ALA A 1 180 ? 26.031 -3.906 -10.352 1 90.38 180 ALA A O 1
ATOM 1352 N N . ALA A 1 181 ? 24.125 -4.816 -9.648 1 83.75 181 ALA A N 1
ATOM 1353 C CA . ALA A 1 181 ? 23.828 -3.758 -8.695 1 83.75 181 ALA A CA 1
ATOM 1354 C C . ALA A 1 181 ? 24.703 -3.863 -7.457 1 83.75 181 ALA A C 1
ATOM 1356 O O . ALA A 1 181 ? 24.969 -2.861 -6.785 1 83.75 181 ALA A O 1
ATOM 1357 N N . MET A 1 182 ? 25.141 -5.109 -7.148 1 88.69 182 MET A N 1
ATOM 1358 C CA . MET A 1 182 ? 25.953 -5.355 -5.961 1 88.69 182 MET A CA 1
ATOM 1359 C C . MET A 1 182 ? 27.172 -6.215 -6.297 1 88.69 182 MET A C 1
ATOM 1361 O O . MET A 1 182 ? 27.344 -7.301 -5.738 1 88.69 182 MET A O 1
ATOM 1365 N N . PRO A 1 183 ? 28.078 -5.711 -7.09 1 90.88 183 PRO A N 1
ATOM 1366 C CA . PRO A 1 183 ? 29.172 -6.523 -7.625 1 90.88 183 PRO A CA 1
ATOM 1367 C C . PRO A 1 183 ? 30.109 -7.051 -6.535 1 90.88 183 PRO A C 1
ATOM 1369 O O . PRO A 1 183 ? 30.75 -8.086 -6.715 1 90.88 183 PRO A O 1
ATOM 1372 N N . ASP A 1 184 ? 30.141 -6.398 -5.414 1 93.62 184 ASP A N 1
ATOM 1373 C CA . ASP A 1 184 ? 31.094 -6.762 -4.379 1 93.62 184 ASP A CA 1
ATOM 1374 C C . ASP A 1 184 ? 30.438 -7.613 -3.295 1 93.62 184 ASP A C 1
ATOM 1376 O O . ASP A 1 184 ? 31.078 -7.945 -2.289 1 93.62 184 ASP A O 1
ATOM 1380 N N . ALA A 1 185 ? 29.234 -7.961 -3.508 1 90.94 185 ALA A N 1
ATOM 1381 C CA . ALA A 1 185 ? 28.516 -8.719 -2.49 1 90.94 185 ALA A CA 1
ATOM 1382 C C . ALA A 1 185 ? 28.969 -10.18 -2.477 1 90.94 185 ALA A C 1
ATOM 1384 O O . ALA A 1 185 ? 29.594 -10.648 -3.422 1 90.94 185 ALA A O 1
ATOM 1385 N N . ASN A 1 186 ? 28.766 -10.836 -1.358 1 90 186 ASN A N 1
ATOM 1386 C CA . ASN A 1 186 ? 28.938 -12.281 -1.26 1 90 186 ASN A CA 1
ATOM 1387 C C . ASN A 1 186 ? 27.75 -13.031 -1.841 1 90 186 ASN A C 1
ATOM 1389 O O . ASN A 1 186 ? 26.75 -13.242 -1.15 1 90 186 ASN A O 1
ATOM 1393 N N . PHE A 1 187 ? 27.875 -13.562 -3.033 1 90.62 187 PHE A N 1
ATOM 1394 C CA . PHE A 1 187 ? 26.75 -14.133 -3.781 1 90.62 187 PHE A CA 1
ATOM 1395 C C . PHE A 1 187 ? 26.375 -15.492 -3.219 1 90.62 187 PHE A C 1
ATOM 1397 O O . PHE A 1 187 ? 25.281 -16.016 -3.514 1 90.62 187 PHE A O 1
ATOM 1404 N N . SER A 1 188 ? 27.266 -16.062 -2.41 1 86.75 188 SER A N 1
ATOM 1405 C CA . SER A 1 188 ? 27.031 -17.422 -1.906 1 86.75 188 SER A CA 1
ATOM 1406 C C . SER A 1 188 ? 25.859 -17.453 -0.935 1 86.75 188 SER A C 1
ATOM 1408 O O . SER A 1 188 ? 25.344 -18.531 -0.63 1 86.75 188 SER A O 1
ATOM 1410 N N . THR A 1 189 ? 25.406 -16.297 -0.471 1 87.88 189 THR A N 1
ATOM 1411 C CA . THR A 1 189 ? 24.312 -16.219 0.487 1 87.88 189 THR A CA 1
ATOM 1412 C C . THR A 1 189 ? 22.984 -15.914 -0.221 1 87.88 189 THR A C 1
ATOM 1414 O O . THR A 1 189 ? 21.938 -15.836 0.418 1 87.88 189 THR A O 1
ATOM 1417 N N . TRP A 1 190 ? 23.062 -15.789 -1.564 1 92.56 190 TRP A N 1
ATOM 1418 C CA . TRP A 1 190 ? 21.875 -15.383 -2.311 1 92.56 190 TRP A CA 1
ATOM 1419 C C . TRP A 1 190 ? 21.016 -16.594 -2.672 1 92.56 190 TRP A C 1
ATOM 1421 O O . TRP A 1 190 ? 21.516 -17.719 -2.697 1 92.56 190 TRP A O 1
ATOM 1431 N N . CYS A 1 191 ? 19.766 -16.344 -2.848 1 93.62 191 CYS A N 1
ATOM 1432 C CA . CYS A 1 191 ? 18.844 -17.406 -3.201 1 93.62 191 CYS A CA 1
ATOM 1433 C C . CYS A 1 191 ? 18.984 -17.797 -4.672 1 93.62 191 CYS A C 1
ATOM 1435 O O . CYS A 1 191 ? 18.828 -16.938 -5.551 1 93.62 191 CYS A O 1
ATOM 1437 N N . ASP A 1 192 ? 19.297 -19.062 -4.891 1 94.88 192 ASP A N 1
ATOM 1438 C CA . ASP A 1 192 ? 19.312 -19.594 -6.254 1 94.88 192 ASP A CA 1
ATOM 1439 C C . ASP A 1 192 ? 17.906 -19.672 -6.828 1 94.88 192 ASP A C 1
ATOM 1441 O O . ASP A 1 192 ? 17.047 -20.375 -6.297 1 94.88 192 ASP A O 1
ATOM 1445 N N . PRO A 1 193 ? 17.703 -19.016 -7.969 1 96.38 193 PRO A N 1
ATOM 1446 C CA . PRO A 1 193 ? 16.344 -18.984 -8.516 1 96.38 193 PRO A CA 1
ATOM 1447 C C . PRO A 1 193 ? 15.836 -20.375 -8.898 1 96.38 193 PRO A C 1
ATOM 1449 O O . PRO A 1 193 ? 14.633 -20.641 -8.805 1 96.38 193 PRO A O 1
ATOM 1452 N N . ILE A 1 194 ? 16.703 -21.25 -9.32 1 96.5 194 ILE A N 1
ATOM 1453 C CA . ILE A 1 194 ? 16.297 -22.609 -9.656 1 96.5 194 ILE A CA 1
ATOM 1454 C C . ILE A 1 194 ? 15.828 -23.344 -8.406 1 96.5 194 ILE A C 1
ATOM 1456 O O . ILE A 1 194 ? 14.859 -24.109 -8.445 1 96.5 194 ILE A O 1
ATOM 1460 N N . ALA A 1 195 ? 16.547 -23.156 -7.32 1 96.56 195 ALA A N 1
ATOM 1461 C CA . ALA A 1 195 ? 16.156 -23.766 -6.051 1 96.56 195 ALA A CA 1
ATOM 1462 C C . ALA A 1 195 ? 14.805 -23.234 -5.582 1 96.56 195 ALA A C 1
ATOM 1464 O O . ALA A 1 195 ? 13.984 -24 -5.066 1 96.56 195 ALA A O 1
ATOM 1465 N N . ILE A 1 196 ? 14.531 -21.969 -5.758 1 97.75 196 ILE A N 1
ATOM 1466 C CA . ILE A 1 196 ? 13.242 -21.375 -5.418 1 97.75 196 ILE A CA 1
ATOM 1467 C C . ILE A 1 196 ? 12.148 -22.016 -6.266 1 97.75 196 ILE A C 1
ATOM 1469 O O . ILE A 1 196 ? 11.102 -22.422 -5.746 1 97.75 196 ILE A O 1
ATOM 1473 N N . ALA A 1 197 ? 12.398 -22.141 -7.551 1 98.06 197 ALA A N 1
ATOM 1474 C CA . ALA A 1 197 ? 11.445 -22.734 -8.477 1 98.06 197 ALA A CA 1
ATOM 1475 C C . ALA A 1 197 ? 11.109 -24.172 -8.07 1 98.06 197 ALA A C 1
ATOM 1477 O O . ALA A 1 197 ? 9.945 -24.578 -8.109 1 98.06 197 ALA A O 1
ATOM 1478 N N . GLY A 1 198 ? 12.148 -24.906 -7.707 1 97.31 198 GLY A N 1
ATOM 1479 C CA . GLY A 1 198 ? 11.938 -26.266 -7.246 1 97.31 198 GLY A CA 1
ATOM 1480 C C . GLY A 1 198 ? 11.07 -26.344 -6.008 1 97.31 198 GLY A C 1
ATOM 1481 O O . GLY A 1 198 ? 10.211 -27.219 -5.906 1 97.31 198 GLY A O 1
ATOM 1482 N N . LEU A 1 199 ? 11.297 -25.453 -5.059 1 97.88 199 LEU A N 1
ATOM 1483 C CA . LEU A 1 199 ? 10.492 -25.406 -3.84 1 97.88 199 LEU A CA 1
ATOM 1484 C C . LEU A 1 199 ? 9.031 -25.125 -4.164 1 97.88 199 LEU A C 1
ATOM 1486 O O . LEU A 1 199 ? 8.141 -25.812 -3.648 1 97.88 199 LEU A O 1
ATOM 1490 N N . ILE A 1 200 ? 8.781 -24.188 -5.023 1 98.56 200 ILE A N 1
ATOM 1491 C CA . ILE A 1 200 ? 7.426 -23.828 -5.41 1 98.56 200 ILE A CA 1
ATOM 1492 C C . ILE A 1 200 ? 6.746 -25.031 -6.074 1 98.56 200 ILE A C 1
ATOM 1494 O O . ILE A 1 200 ? 5.578 -25.312 -5.797 1 98.56 200 ILE A O 1
ATOM 1498 N N . LYS A 1 201 ? 7.457 -25.703 -6.945 1 98.38 201 LYS A N 1
ATOM 1499 C CA . LYS A 1 201 ? 6.891 -26.875 -7.613 1 98.38 201 LYS A CA 1
ATOM 1500 C C . LYS A 1 201 ? 6.551 -27.969 -6.609 1 98.38 201 LYS A C 1
ATOM 1502 O O . LYS A 1 201 ? 5.488 -28.594 -6.699 1 98.38 201 LYS A O 1
ATOM 1507 N N . MET A 1 202 ? 7.473 -28.188 -5.723 1 98.06 202 MET A N 1
ATOM 1508 C CA . MET A 1 202 ? 7.219 -29.172 -4.672 1 98.06 202 MET A CA 1
ATOM 1509 C C . MET A 1 202 ? 5.926 -28.859 -3.928 1 98.06 202 MET A C 1
ATOM 1511 O O . MET A 1 202 ? 5.09 -29.734 -3.721 1 98.06 202 MET A O 1
ATOM 1515 N N . TRP A 1 203 ? 5.715 -27.578 -3.545 1 98.56 203 TRP A N 1
ATOM 1516 C CA . TRP A 1 203 ? 4.492 -27.141 -2.879 1 98.56 203 TRP A CA 1
ATOM 1517 C C . TRP A 1 203 ? 3.279 -27.344 -3.781 1 98.56 203 TRP A C 1
ATOM 1519 O O . TRP A 1 203 ? 2.23 -27.812 -3.324 1 98.56 203 TRP A O 1
ATOM 1529 N N . ALA A 1 204 ? 3.426 -27.016 -5.043 1 98.38 204 ALA A N 1
ATOM 1530 C CA . ALA A 1 204 ? 2.328 -27.109 -6.004 1 98.38 204 ALA A CA 1
ATOM 1531 C C . ALA A 1 204 ? 1.893 -28.562 -6.188 1 98.38 204 ALA A C 1
ATOM 1533 O O . ALA A 1 204 ? 0.72 -28.844 -6.457 1 98.38 204 ALA A O 1
ATOM 1534 N N . GLU A 1 205 ? 2.748 -29.469 -6.004 1 97.44 205 GLU A N 1
ATOM 1535 C CA . GLU A 1 205 ? 2.473 -30.891 -6.18 1 97.44 205 GLU A CA 1
ATOM 1536 C C . GLU A 1 205 ? 1.966 -31.516 -4.887 1 97.44 205 GLU A C 1
ATOM 1538 O O . GLU A 1 205 ? 1.67 -32.719 -4.844 1 97.44 205 GLU A O 1
ATOM 1543 N N . GLY A 1 206 ? 1.937 -30.75 -3.883 1 96.94 206 GLY A N 1
ATOM 1544 C CA . GLY A 1 206 ? 1.307 -31.219 -2.654 1 96.94 206 GLY A CA 1
ATOM 1545 C C . GLY A 1 206 ? 2.303 -31.703 -1.618 1 96.94 206 GLY A C 1
ATOM 1546 O O . GLY A 1 206 ? 1.916 -32.094 -0.521 1 96.94 206 GLY A O 1
ATOM 1547 N N . ASN A 1 207 ? 3.605 -31.516 -1.988 1 96.88 207 ASN A N 1
ATOM 1548 C CA . ASN A 1 207 ? 4.641 -31.922 -1.048 1 96.88 207 ASN A CA 1
ATOM 1549 C C . ASN A 1 207 ? 4.996 -30.797 -0.079 1 96.88 207 ASN A C 1
ATOM 1551 O O . ASN A 1 207 ? 5.402 -29.719 -0.502 1 96.88 207 ASN A O 1
ATOM 1555 N N . ASN A 1 208 ? 4.824 -31.016 1.226 1 96.5 208 ASN A N 1
ATOM 1556 C CA . ASN A 1 208 ? 5.113 -30.047 2.271 1 96.5 208 ASN A CA 1
ATOM 1557 C C . ASN A 1 208 ? 4.461 -28.703 1.979 1 96.5 208 ASN A C 1
ATOM 1559 O O . ASN A 1 208 ? 5.109 -27.656 2.076 1 96.5 208 ASN A O 1
ATOM 1563 N N . ARG A 1 209 ? 3.26 -28.828 1.538 1 96.94 209 ARG A N 1
ATOM 1564 C CA . ARG A 1 209 ? 2.508 -27.625 1.171 1 96.94 209 ARG A CA 1
ATOM 1565 C C . ARG A 1 209 ? 2.324 -26.719 2.373 1 96.94 209 ARG A C 1
ATOM 1567 O O . ARG A 1 209 ? 1.99 -27.172 3.467 1 96.94 209 ARG A O 1
ATOM 1574 N N . PRO A 1 210 ? 2.635 -25.391 2.227 1 98.25 210 PRO A N 1
ATOM 1575 C CA . PRO A 1 210 ? 2.463 -24.453 3.344 1 98.25 210 PRO A CA 1
ATOM 1576 C C . PRO A 1 210 ? 1.001 -24.297 3.76 1 98.25 210 PRO A C 1
ATOM 1578 O O . PRO A 1 210 ? 0.098 -24.672 3.006 1 98.25 210 PRO A O 1
ATOM 1581 N N . SER A 1 211 ? 0.806 -23.828 4.969 1 98 211 SER A N 1
ATOM 1582 C CA . SER A 1 211 ? -0.537 -23.484 5.418 1 98 211 SER A CA 1
ATOM 1583 C C . SER A 1 211 ? -1.084 -22.281 4.637 1 98 211 SER A C 1
ATOM 1585 O O . SER A 1 211 ? -0.321 -21.422 4.188 1 98 211 SER A O 1
ATOM 1587 N N . ASN A 1 212 ? -2.404 -22.281 4.484 1 98 212 ASN A N 1
ATOM 1588 C CA . ASN A 1 212 ? -3.051 -21.141 3.84 1 98 212 ASN A CA 1
ATOM 1589 C C . ASN A 1 212 ? -2.744 -19.828 4.57 1 98 212 ASN A C 1
ATOM 1591 O O . ASN A 1 212 ? -2.861 -19.766 5.797 1 98 212 ASN A O 1
ATOM 1595 N N . GLY A 1 213 ? -2.316 -18.812 3.865 1 97.69 213 GLY A N 1
ATOM 1596 C CA . GLY A 1 213 ? -2.027 -17.5 4.438 1 97.69 213 GLY A CA 1
ATOM 1597 C C . GLY A 1 213 ? -0.599 -17.375 4.926 1 97.69 213 GLY A C 1
ATOM 1598 O O . GLY A 1 213 ? -0.235 -16.359 5.523 1 97.69 213 GLY A O 1
ATOM 1599 N N . SER A 1 214 ? 0.275 -18.328 4.629 1 98.44 214 SER A N 1
ATOM 1600 C CA . SER A 1 214 ? 1.624 -18.344 5.184 1 98.44 214 SER A CA 1
ATOM 1601 C C . SER A 1 214 ? 2.543 -17.391 4.445 1 98.44 214 SER A C 1
ATOM 1603 O O . SER A 1 214 ? 2.32 -17.078 3.273 1 98.44 214 SER A O 1
ATOM 1605 N N . PHE A 1 215 ? 3.496 -16.922 5.164 1 98.44 215 PHE A N 1
ATOM 1606 C CA . PHE A 1 215 ? 4.645 -16.172 4.66 1 98.44 215 PHE A CA 1
ATOM 1607 C C . PHE A 1 215 ? 5.938 -16.938 4.906 1 98.44 215 PHE A C 1
ATOM 1609 O O . PHE A 1 215 ? 6.266 -17.266 6.051 1 98.44 215 PHE A O 1
ATOM 1616 N N . ALA A 1 216 ? 6.652 -17.219 3.822 1 98.38 216 ALA A N 1
ATOM 1617 C CA . ALA A 1 216 ? 7.848 -18.047 3.924 1 98.38 216 ALA A CA 1
ATOM 1618 C C . ALA A 1 216 ? 9.102 -17.25 3.572 1 98.38 216 ALA A C 1
ATOM 1620 O O . ALA A 1 216 ? 9.359 -16.969 2.4 1 98.38 216 ALA A O 1
ATOM 1621 N N . VAL A 1 217 ? 9.898 -16.906 4.559 1 97.19 217 VAL A N 1
ATOM 1622 C CA . VAL A 1 217 ? 11.219 -16.328 4.289 1 97.19 217 VAL A CA 1
ATOM 1623 C C . VAL A 1 217 ? 12.125 -17.406 3.686 1 97.19 217 VAL A C 1
ATOM 1625 O O . VAL A 1 217 ? 12.336 -18.453 4.281 1 97.19 217 VAL A O 1
ATOM 1628 N N . LEU A 1 218 ? 12.617 -17.094 2.471 1 96.88 218 LEU A N 1
ATOM 1629 C CA . LEU A 1 218 ? 13.477 -18.062 1.789 1 96.88 218 LEU A CA 1
ATOM 1630 C C . LEU A 1 218 ? 14.945 -17.766 2.078 1 96.88 218 LEU A C 1
ATOM 1632 O O . LEU A 1 218 ? 15.477 -16.734 1.662 1 96.88 218 LEU A O 1
ATOM 1636 N N . LYS A 1 219 ? 15.531 -18.703 2.693 1 92.25 219 LYS A N 1
ATOM 1637 C CA . LYS A 1 219 ? 16.938 -18.578 3.064 1 92.25 219 LYS A CA 1
ATOM 1638 C C . LYS A 1 219 ? 17.797 -19.562 2.283 1 92.25 219 LYS A C 1
ATOM 1640 O O . LYS A 1 219 ? 17.406 -20.703 2.055 1 92.25 219 LYS A O 1
ATOM 1645 N N . SER A 1 220 ? 18.938 -19.047 1.859 1 90.38 220 SER A N 1
ATOM 1646 C CA . SER A 1 220 ? 19.906 -19.922 1.235 1 90.38 220 SER A CA 1
ATOM 1647 C C . SER A 1 220 ? 20.812 -20.578 2.279 1 90.38 220 SER A C 1
ATOM 1649 O O . SER A 1 220 ? 21.578 -19.891 2.967 1 90.38 220 SER A O 1
ATOM 1651 N N . ILE A 1 221 ? 20.641 -21.922 2.471 1 86.81 221 ILE A N 1
ATOM 1652 C CA . ILE A 1 221 ? 21.469 -22.688 3.396 1 86.81 221 ILE A CA 1
ATOM 1653 C C . ILE A 1 221 ? 22.172 -23.828 2.648 1 86.81 221 ILE A C 1
ATOM 1655 O O . ILE A 1 221 ? 21.531 -24.75 2.172 1 86.81 221 ILE A O 1
ATOM 1659 N N . ASN A 1 222 ? 23.516 -23.781 2.619 1 82.44 222 ASN A N 1
ATOM 1660 C CA . ASN A 1 222 ? 24.344 -24.797 1.988 1 82.44 222 ASN A CA 1
ATOM 1661 C C . ASN A 1 222 ? 23.844 -25.141 0.585 1 82.44 222 ASN A C 1
ATOM 1663 O O . ASN A 1 222 ? 23.672 -26.312 0.246 1 82.44 222 ASN A O 1
ATOM 1667 N N . GLY A 1 223 ? 23.438 -24.141 -0.181 1 79.88 223 GLY A N 1
ATOM 1668 C CA . GLY A 1 223 ? 23.047 -24.312 -1.568 1 79.88 223 GLY A CA 1
ATOM 1669 C C . GLY A 1 223 ? 21.578 -24.688 -1.73 1 79.88 223 GLY A C 1
ATOM 1670 O O . GLY A 1 223 ? 21.094 -24.812 -2.854 1 79.88 223 GLY A O 1
ATOM 1671 N N . SER A 1 224 ? 20.938 -24.844 -0.583 1 88.62 224 SER A N 1
ATOM 1672 C CA . SER A 1 224 ? 19.516 -25.156 -0.619 1 88.62 224 SER A CA 1
ATOM 1673 C C . SER A 1 224 ? 18.672 -24 -0.119 1 88.62 224 SER A C 1
ATOM 1675 O O . SER A 1 224 ? 19.172 -23.109 0.574 1 88.62 224 SER A O 1
ATOM 1677 N N . ILE A 1 225 ? 17.422 -23.953 -0.627 1 94.25 225 ILE A N 1
ATOM 1678 C CA . ILE A 1 225 ? 16.484 -22.953 -0.136 1 94.25 225 ILE A CA 1
ATOM 1679 C C . ILE A 1 225 ? 15.609 -23.547 0.965 1 94.25 225 ILE A C 1
ATOM 1681 O O . ILE A 1 225 ? 14.977 -24.594 0.764 1 94.25 225 ILE A O 1
ATOM 1685 N N . VAL A 1 226 ? 15.688 -22.969 2.092 1 93.75 226 VAL A N 1
ATOM 1686 C CA . VAL A 1 226 ? 14.898 -23.406 3.234 1 93.75 226 VAL A CA 1
ATOM 1687 C C . VAL A 1 226 ? 13.875 -22.328 3.6 1 93.75 226 VAL A C 1
ATOM 1689 O O . VAL A 1 226 ? 14.242 -21.188 3.867 1 93.75 226 VAL A O 1
ATOM 1692 N N . PRO A 1 227 ? 12.602 -22.75 3.566 1 96.31 227 PRO A N 1
ATOM 1693 C CA . PRO A 1 227 ? 11.586 -21.766 3.982 1 96.31 227 PRO A CA 1
ATOM 1694 C C . PRO A 1 227 ? 11.461 -21.656 5.5 1 96.31 227 PRO A C 1
ATOM 1696 O O . PRO A 1 227 ? 11.445 -22.688 6.199 1 96.31 227 PRO A O 1
ATOM 1699 N N . GLU A 1 228 ? 11.555 -20.469 5.988 1 95.81 228 GLU A N 1
ATOM 1700 C CA . GLU A 1 228 ? 11.227 -20.141 7.371 1 95.81 228 GLU A CA 1
ATOM 1701 C C . GLU A 1 228 ? 9.914 -19.359 7.461 1 95.81 228 GLU A C 1
ATOM 1703 O O . GLU A 1 228 ? 9.828 -18.219 7 1 95.81 228 GLU A O 1
ATOM 1708 N N . PHE A 1 229 ? 8.906 -19.938 8.078 1 96.44 229 PHE A N 1
ATOM 1709 C CA . PHE A 1 229 ? 7.57 -19.359 8.102 1 96.44 229 PHE A CA 1
ATOM 1710 C C . PHE A 1 229 ? 7.445 -18.344 9.234 1 96.44 229 PHE A C 1
ATOM 1712 O O . PHE A 1 229 ? 7.961 -18.562 10.336 1 96.44 229 PHE A O 1
ATOM 1719 N N . VAL A 1 230 ? 6.812 -17.203 8.914 1 90.62 230 VAL A N 1
ATOM 1720 C CA . VAL A 1 230 ? 6.66 -16.141 9.906 1 90.62 230 VAL A CA 1
ATOM 1721 C C . VAL A 1 230 ? 5.18 -15.844 10.133 1 90.62 230 VAL A C 1
ATOM 1723 O O . VAL A 1 230 ? 4.359 -16.031 9.227 1 90.62 230 VAL A O 1
ATOM 1726 N N . MET B 1 1 ? 6.66 41.969 20.781 1 38.78 1 MET B N 1
ATOM 1727 C CA . MET B 1 1 ? 7.008 41.156 19.609 1 38.78 1 MET B CA 1
ATOM 1728 C C . MET B 1 1 ? 5.844 40.281 19.188 1 38.78 1 MET B C 1
ATOM 1730 O O . MET B 1 1 ? 5.277 39.562 20.016 1 38.78 1 MET B O 1
ATOM 1734 N N . GLN B 1 2 ? 4.945 40.562 18.25 1 46.69 2 GLN B N 1
ATOM 1735 C CA . GLN B 1 2 ? 3.707 39.906 17.891 1 46.69 2 GLN B CA 1
ATOM 1736 C C . GLN B 1 2 ? 3.926 38.406 17.734 1 46.69 2 GLN B C 1
ATOM 1738 O O . GLN B 1 2 ? 4.91 37.969 17.141 1 46.69 2 GLN B O 1
ATOM 1743 N N . ALA B 1 3 ? 3.447 37.625 18.719 1 52.81 3 ALA B N 1
ATOM 1744 C CA . ALA B 1 3 ? 3.664 36.156 18.844 1 52.81 3 ALA B CA 1
ATOM 1745 C C . ALA B 1 3 ? 3.656 35.5 17.484 1 52.81 3 ALA B C 1
ATOM 1747 O O . ALA B 1 3 ? 2.775 35.75 16.656 1 52.81 3 ALA B O 1
ATOM 1748 N N . LEU B 1 4 ? 4.77 35.094 16.891 1 61.53 4 LEU B N 1
ATOM 1749 C CA . LEU B 1 4 ? 4.859 34.406 15.602 1 61.53 4 LEU B CA 1
ATOM 1750 C C . LEU B 1 4 ? 3.707 33.406 15.422 1 61.53 4 LEU B C 1
ATOM 1752 O O . LEU B 1 4 ? 3.369 32.688 16.359 1 61.53 4 LEU B O 1
ATOM 1756 N N . ALA B 1 5 ? 2.857 33.719 14.5 1 87.62 5 ALA B N 1
ATOM 1757 C CA . ALA B 1 5 ? 1.688 32.875 14.227 1 87.62 5 ALA B CA 1
ATOM 1758 C C . ALA B 1 5 ? 2.102 31.469 13.812 1 87.62 5 ALA B C 1
ATOM 1760 O O . ALA B 1 5 ? 3.033 31.297 13.031 1 87.62 5 ALA B O 1
ATOM 1761 N N . ARG B 1 6 ? 1.678 30.531 14.68 1 96.81 6 ARG B N 1
ATOM 1762 C CA . ARG B 1 6 ? 1.856 29.141 14.25 1 96.81 6 ARG B CA 1
ATOM 1763 C C . ARG B 1 6 ? 1.293 28.922 12.852 1 96.81 6 ARG B C 1
ATOM 1765 O O . ARG B 1 6 ? 0.324 29.578 12.453 1 96.81 6 ARG B O 1
ATOM 1772 N N . ARG B 1 7 ? 1.927 28.031 12.094 1 98.62 7 ARG B N 1
ATOM 1773 C CA . ARG B 1 7 ? 1.542 27.812 10.703 1 98.62 7 ARG B CA 1
ATOM 1774 C C . ARG B 1 7 ? 1.227 26.344 10.453 1 98.62 7 ARG B C 1
ATOM 1776 O O . ARG B 1 7 ? 1.919 25.453 10.969 1 98.62 7 ARG B O 1
ATOM 1783 N N . SER B 1 8 ? 0.203 26.125 9.688 1 98.81 8 SER B N 1
ATOM 1784 C CA . SER B 1 8 ? -0.167 24.75 9.32 1 98.81 8 SER B CA 1
ATOM 1785 C C . SER B 1 8 ? -0.413 24.625 7.82 1 98.81 8 SER B C 1
ATOM 1787 O O . SER B 1 8 ? -0.777 25.609 7.164 1 98.81 8 SER B O 1
ATOM 1789 N N . VAL B 1 9 ? -0.124 23.5 7.344 1 98.81 9 VAL B N 1
ATOM 1790 C CA . VAL B 1 9 ? -0.539 23.078 6.012 1 98.81 9 VAL B CA 1
ATOM 1791 C C . VAL B 1 9 ? -1.532 21.922 6.117 1 98.81 9 VAL B C 1
ATOM 1793 O O . VAL B 1 9 ? -1.285 20.953 6.828 1 98.81 9 VAL B O 1
ATOM 1796 N N . ILE B 1 10 ? -2.656 22.078 5.473 1 98.94 10 ILE B N 1
ATOM 1797 C CA . ILE B 1 10 ? -3.689 21.047 5.453 1 98.94 10 ILE B CA 1
ATOM 1798 C C . ILE B 1 10 ? -3.848 20.484 4.039 1 98.94 10 ILE B C 1
ATOM 1800 O O . ILE B 1 10 ? -4.344 21.188 3.148 1 98.94 10 ILE B O 1
ATOM 1804 N N . ILE B 1 11 ? -3.398 19.281 3.811 1 98.88 11 ILE B N 1
ATOM 1805 C CA . ILE B 1 11 ? -3.611 18.594 2.541 1 98.88 11 ILE B CA 1
ATOM 1806 C C . ILE B 1 11 ? -4.992 17.953 2.529 1 98.88 11 ILE B C 1
ATOM 1808 O O . ILE B 1 11 ? -5.293 17.094 3.375 1 98.88 11 ILE B O 1
ATOM 1812 N N . GLY B 1 12 ? -5.758 18.281 1.607 1 98.56 12 GLY B N 1
ATOM 1813 C CA . GLY B 1 12 ? -7.172 17.938 1.63 1 98.56 12 GLY B CA 1
ATOM 1814 C C . GLY B 1 12 ? -8.031 18.969 2.34 1 98.56 12 GLY B C 1
ATOM 1815 O O . GLY B 1 12 ? -9.008 18.609 3.002 1 98.56 12 GLY B O 1
ATOM 1816 N N . GLY B 1 13 ? -7.699 20.188 2.277 1 98.62 13 GLY B N 1
ATOM 1817 C CA . GLY B 1 13 ? -8.305 21.25 3.07 1 98.62 13 GLY B CA 1
ATOM 1818 C C . GLY B 1 13 ? -9.719 21.578 2.627 1 98.62 13 GLY B C 1
ATOM 1819 O O . GLY B 1 13 ? -10.445 22.281 3.338 1 98.62 13 GLY B O 1
ATOM 1820 N N . ASN B 1 14 ? -10.148 21.062 1.502 1 97.62 14 ASN B N 1
ATOM 1821 C CA . ASN B 1 14 ? -11.492 21.359 1.015 1 97.62 14 ASN B CA 1
ATOM 1822 C C . ASN B 1 14 ? -12.398 20.141 1.104 1 97.62 14 ASN B C 1
ATOM 1824 O O . ASN B 1 14 ? -13.531 20.172 0.621 1 97.62 14 ASN B O 1
ATOM 1828 N N . GLY B 1 15 ? -11.93 19.047 1.605 1 96.5 15 GLY B N 1
ATOM 1829 C CA . GLY B 1 15 ? -12.766 17.875 1.859 1 96.5 15 GLY B CA 1
ATOM 1830 C C . GLY B 1 15 ? -13.656 18.031 3.08 1 96.5 15 GLY B C 1
ATOM 1831 O O . GLY B 1 15 ? -13.617 19.078 3.748 1 96.5 15 GLY B O 1
ATOM 1832 N N . ALA B 1 16 ? -14.398 17.016 3.41 1 95.69 16 ALA B N 1
ATOM 1833 C CA . ALA B 1 16 ? -15.359 17.062 4.512 1 95.69 16 ALA B CA 1
ATOM 1834 C C . ALA B 1 16 ? -14.648 17.281 5.844 1 95.69 16 ALA B C 1
ATOM 1836 O O . ALA B 1 16 ? -15.016 18.172 6.613 1 95.69 16 ALA B O 1
ATOM 1837 N N . LEU B 1 17 ? -13.641 16.484 6.137 1 97.06 17 LEU B N 1
ATOM 1838 C CA . LEU B 1 17 ? -12.867 16.672 7.359 1 97.06 17 LEU B CA 1
ATOM 1839 C C . LEU B 1 17 ? -11.945 17.891 7.238 1 97.06 17 LEU B C 1
ATOM 1841 O O . LEU B 1 17 ? -11.789 18.656 8.195 1 97.06 17 LEU B O 1
ATOM 1845 N N . GLY B 1 18 ? -11.367 18.094 6.066 1 98.44 18 GLY B N 1
ATOM 1846 C CA . GLY B 1 18 ? -10.422 19.188 5.832 1 98.44 18 GLY B CA 1
ATOM 1847 C C . GLY B 1 18 ? -11.016 20.562 6.105 1 98.44 18 GLY B C 1
ATOM 1848 O O . GLY B 1 18 ? -10.375 21.406 6.727 1 98.44 18 GLY B O 1
ATOM 1849 N N . LYS B 1 19 ? -12.234 20.766 5.691 1 98.44 19 LYS B N 1
ATOM 1850 C CA . LYS B 1 19 ? -12.914 22.047 5.91 1 98.44 19 LYS B CA 1
ATOM 1851 C C . LYS B 1 19 ? -13.055 22.344 7.402 1 98.44 19 LYS B C 1
ATOM 1853 O O . LYS B 1 19 ? -12.914 23.5 7.824 1 98.44 19 LYS B O 1
ATOM 1858 N N . LYS B 1 20 ? -13.289 21.312 8.164 1 98.38 20 LYS B N 1
ATOM 1859 C CA . LYS B 1 20 ? -13.445 21.5 9.602 1 98.38 20 LYS B CA 1
ATOM 1860 C C . LYS B 1 20 ? -12.102 21.75 10.273 1 98.38 20 LYS B C 1
ATOM 1862 O O . LYS B 1 20 ? -12.016 22.531 11.219 1 98.38 20 LYS B O 1
ATOM 1867 N N . VAL B 1 21 ? -11.039 21.078 9.805 1 98.81 21 VAL B N 1
ATOM 1868 C CA . VAL B 1 21 ? -9.711 21.328 10.344 1 98.81 21 VAL B CA 1
ATOM 1869 C C . VAL B 1 21 ? -9.297 22.781 10.062 1 98.81 21 VAL B C 1
ATOM 1871 O O . VAL B 1 21 ? -8.836 23.484 10.961 1 98.81 21 VAL B O 1
ATOM 1874 N N . VAL B 1 22 ? -9.523 23.234 8.82 1 98.88 22 VAL B N 1
ATOM 1875 C CA . VAL B 1 22 ? -9.211 24.625 8.469 1 98.88 22 VAL B CA 1
ATOM 1876 C C . VAL B 1 22 ? -9.992 25.578 9.367 1 98.88 22 VAL B C 1
ATOM 1878 O O . VAL B 1 22 ? -9.422 26.516 9.93 1 98.88 22 VAL B O 1
ATOM 1881 N N . GLU B 1 23 ? -11.25 25.328 9.531 1 98.62 23 GLU B N 1
ATOM 1882 C CA . GLU B 1 23 ? -12.148 26.172 10.328 1 98.62 23 GLU B CA 1
ATOM 1883 C C . GLU B 1 23 ? -11.656 26.281 11.766 1 98.62 23 GLU B C 1
ATOM 1885 O O . GLU B 1 23 ? -11.633 27.375 12.336 1 98.62 23 GLU B O 1
ATOM 1890 N N . VAL B 1 24 ? -11.273 25.203 12.359 1 98.38 24 VAL B N 1
ATOM 1891 C CA . VAL B 1 24 ? -10.891 25.156 13.766 1 98.38 24 VAL B CA 1
ATOM 1892 C C . VAL B 1 24 ? -9.516 25.812 13.945 1 98.38 24 VAL B C 1
ATOM 1894 O O . VAL B 1 24 ? -9.281 26.516 14.93 1 98.38 24 VAL B O 1
ATOM 1897 N N . PHE B 1 25 ? -8.602 25.656 12.969 1 98.56 25 PHE B N 1
ATOM 1898 C CA . PHE B 1 25 ? -7.227 26.141 13.109 1 98.56 25 PHE B CA 1
ATOM 1899 C C . PHE B 1 25 ? -7.133 27.625 12.805 1 98.56 25 PHE B C 1
ATOM 1901 O O . PHE B 1 25 ? -6.309 28.328 13.391 1 98.56 25 PHE B O 1
ATOM 1908 N N . ARG B 1 26 ? -7.992 28.125 11.984 1 97.38 26 ARG B N 1
ATOM 1909 C CA . ARG B 1 26 ? -7.785 29.422 11.352 1 97.38 26 ARG B CA 1
ATOM 1910 C C . ARG B 1 26 ? -7.863 30.547 12.383 1 97.38 26 ARG B C 1
ATOM 1912 O O . ARG B 1 26 ? -7.406 31.656 12.125 1 97.38 26 ARG B O 1
ATOM 1919 N N . ASP B 1 27 ? -8.43 30.312 13.523 1 94.06 27 ASP B N 1
ATOM 1920 C CA . ASP B 1 27 ? -8.641 31.375 14.508 1 94.06 27 ASP B CA 1
ATOM 1921 C C . ASP B 1 27 ? -7.324 31.797 15.156 1 94.06 27 ASP B C 1
ATOM 1923 O O . ASP B 1 27 ? -7.176 32.938 15.57 1 94.06 27 ASP B O 1
ATOM 1927 N N . SER B 1 28 ? -6.387 30.859 15.188 1 96.31 28 SER B N 1
ATOM 1928 C CA . SER B 1 28 ? -5.168 31.156 15.938 1 96.31 28 SER B CA 1
ATOM 1929 C C . SER B 1 28 ? -3.924 30.766 15.148 1 96.31 28 SER B C 1
ATOM 1931 O O . SER B 1 28 ? -2.801 31.016 15.586 1 96.31 28 SER B O 1
ATOM 1933 N N . TRP B 1 29 ? -4.117 30.109 14.047 1 98.06 29 TRP B N 1
ATOM 1934 C CA . TRP B 1 29 ? -3.014 29.672 13.195 1 98.06 29 TRP B CA 1
ATOM 1935 C C . TRP B 1 29 ? -3.127 30.281 11.805 1 98.06 29 TRP B C 1
ATOM 1937 O O . TRP B 1 29 ? -4.23 30.578 11.336 1 98.06 29 TRP B O 1
ATOM 1947 N N . GLU B 1 30 ? -1.962 30.531 11.172 1 98.25 30 GLU B N 1
ATOM 1948 C CA . GLU B 1 30 ? -1.977 30.703 9.727 1 98.25 30 GLU B CA 1
ATOM 1949 C C . GLU B 1 30 ? -2.158 29.359 9.016 1 98.25 30 GLU B C 1
ATOM 1951 O O . GLU B 1 30 ? -1.354 28.438 9.188 1 98.25 30 GLU B O 1
ATOM 1956 N N . VAL B 1 31 ? -3.201 29.281 8.219 1 98.62 31 VAL B N 1
ATOM 1957 C CA . VAL B 1 31 ? -3.559 28 7.625 1 98.62 31 VAL B CA 1
ATOM 1958 C C . VAL B 1 31 ? -3.387 28.078 6.109 1 98.62 31 VAL B C 1
ATOM 1960 O O . VAL B 1 31 ? -3.98 28.922 5.449 1 98.62 31 VAL B O 1
ATOM 1963 N N . THR B 1 32 ? -2.543 27.219 5.57 1 98.81 32 THR B N 1
ATOM 1964 C CA . THR B 1 32 ? -2.449 26.969 4.137 1 98.81 32 THR B CA 1
ATOM 1965 C C . THR B 1 32 ? -3.219 25.703 3.756 1 98.81 32 THR B C 1
ATOM 1967 O O . THR B 1 32 ? -2.914 24.609 4.242 1 98.81 32 THR B O 1
ATOM 1970 N N . SER B 1 33 ? -4.219 25.875 2.896 1 98.88 33 SER B N 1
ATOM 1971 C CA . SER B 1 33 ? -4.98 24.734 2.383 1 98.88 33 SER B CA 1
ATOM 1972 C C . SER B 1 33 ? -4.426 24.266 1.045 1 98.88 33 SER B C 1
ATOM 1974 O O . SER B 1 33 ? -4.191 25.062 0.142 1 98.88 33 SER B O 1
ATOM 1976 N N . VAL B 1 34 ? -4.156 22.984 0.939 1 98.88 34 VAL B N 1
ATOM 1977 C CA . VAL B 1 34 ? -3.73 22.344 -0.302 1 98.88 34 VAL B CA 1
ATOM 1978 C C . VAL B 1 34 ? -4.812 21.391 -0.79 1 98.88 34 VAL B C 1
ATOM 1980 O O . VAL B 1 34 ? -5.145 20.422 -0.108 1 98.88 34 VAL B O 1
ATOM 1983 N N . ASP B 1 35 ? -5.363 21.656 -1.932 1 98.62 35 ASP B N 1
ATOM 1984 C CA . ASP B 1 35 ? -6.441 20.844 -2.494 1 98.62 35 ASP B CA 1
ATOM 1985 C C . ASP B 1 35 ? -6.648 21.156 -3.973 1 98.62 35 ASP B C 1
ATOM 1987 O O . ASP B 1 35 ? -5.945 22 -4.539 1 98.62 35 ASP B O 1
ATOM 1991 N N . PHE B 1 36 ? -7.594 20.469 -4.547 1 98.19 36 PHE B N 1
ATOM 1992 C CA . PHE B 1 36 ? -7.914 20.719 -5.945 1 98.19 36 PHE B CA 1
ATOM 1993 C C . PHE B 1 36 ? -8.852 21.922 -6.082 1 98.19 36 PHE B C 1
ATOM 1995 O O . PHE B 1 36 ? -9.07 22.422 -7.184 1 98.19 36 PHE B O 1
ATOM 2002 N N . LYS B 1 37 ? -9.391 22.328 -4.984 1 98.19 37 LYS B N 1
ATOM 2003 C CA . LYS B 1 37 ? -10.25 23.516 -4.902 1 98.19 37 LYS B CA 1
ATOM 2004 C C . LYS B 1 37 ? -9.852 24.391 -3.719 1 98.19 37 LYS B C 1
ATOM 2006 O O . LYS B 1 37 ? -9.297 23.906 -2.734 1 98.19 37 LYS B O 1
ATOM 2011 N N . SER B 1 38 ? -10.156 25.656 -3.842 1 98.38 38 SER B N 1
ATOM 2012 C CA . SER B 1 38 ? -9.836 26.578 -2.764 1 98.38 38 SER B CA 1
ATOM 2013 C C . SER B 1 38 ? -10.781 26.406 -1.581 1 98.38 38 SER B C 1
ATOM 2015 O O . SER B 1 38 ? -11.945 26.047 -1.758 1 98.38 38 SER B O 1
ATOM 2017 N N . ASN B 1 39 ? -10.258 26.531 -0.419 1 98.69 39 ASN B N 1
ATOM 2018 C CA . ASN B 1 39 ? -11.016 26.688 0.818 1 98.69 39 ASN B CA 1
ATOM 2019 C C . ASN B 1 39 ? -11.086 28.156 1.249 1 98.69 39 ASN B C 1
ATOM 2021 O O . ASN B 1 39 ? -10.062 28.75 1.574 1 98.69 39 ASN B O 1
ATOM 2025 N N . SER B 1 40 ? -12.258 28.734 1.314 1 98.38 40 SER B N 1
ATOM 2026 C CA . SER B 1 40 ? -12.438 30.156 1.532 1 98.38 40 SER B CA 1
ATOM 2027 C C . SER B 1 40 ? -12.047 30.562 2.953 1 98.38 40 SER B C 1
ATOM 2029 O O . SER B 1 40 ? -11.781 31.734 3.229 1 98.38 40 SER B O 1
ATOM 2031 N N . LEU B 1 41 ? -11.953 29.609 3.811 1 98.44 41 LEU B N 1
ATOM 2032 C CA . LEU B 1 41 ? -11.641 29.922 5.199 1 98.44 41 LEU B CA 1
ATOM 2033 C C . LEU B 1 41 ? -10.133 29.891 5.434 1 98.44 41 LEU B C 1
ATOM 2035 O O . LEU B 1 41 ? -9.648 30.344 6.477 1 98.44 41 LEU B O 1
ATOM 2039 N N . ALA B 1 42 ? -9.367 29.359 4.508 1 98.75 42 ALA B N 1
ATOM 2040 C CA . ALA B 1 42 ? -7.918 29.281 4.664 1 98.75 42 ALA B CA 1
ATOM 2041 C C . ALA B 1 42 ? -7.266 30.641 4.438 1 98.75 42 ALA B C 1
ATOM 2043 O O . ALA B 1 42 ? -7.797 31.469 3.695 1 98.75 42 ALA B O 1
ATOM 2044 N N . HIS B 1 43 ? -6.168 30.906 5.094 1 98.38 43 HIS B N 1
ATOM 2045 C CA . HIS B 1 43 ? -5.41 32.125 4.871 1 98.38 43 HIS B CA 1
ATOM 2046 C C . HIS B 1 43 ? -4.695 32.094 3.523 1 98.38 43 HIS B C 1
ATOM 2048 O O . HIS B 1 43 ? -4.52 33.156 2.883 1 98.38 43 HIS B O 1
ATOM 2054 N N . LYS B 1 44 ? -4.207 30.984 3.15 1 98.31 44 LYS B N 1
ATOM 2055 C CA . LYS B 1 44 ? -3.559 30.719 1.866 1 98.31 44 LYS B CA 1
ATOM 2056 C C . LYS B 1 44 ? -4.078 29.438 1.233 1 98.31 44 LYS B C 1
ATOM 2058 O O . LYS B 1 44 ? -4.375 28.469 1.937 1 98.31 44 LYS B O 1
ATOM 2063 N N . ASN B 1 45 ? -4.191 29.484 -0.122 1 98.75 45 ASN B N 1
ATOM 2064 C CA . ASN B 1 45 ? -4.602 28.297 -0.867 1 98.75 45 ASN B CA 1
ATOM 2065 C C . ASN B 1 45 ? -3.557 27.891 -1.904 1 98.75 45 ASN B C 1
ATOM 2067 O O . ASN B 1 45 ? -3.064 28.75 -2.654 1 98.75 45 ASN B O 1
ATOM 2071 N N . LEU B 1 46 ? -3.141 26.672 -1.887 1 98.75 46 LEU B N 1
ATOM 2072 C CA . LEU B 1 46 ? -2.465 26.031 -3.012 1 98.75 46 LEU B CA 1
ATOM 2073 C C . LEU B 1 46 ? -3.416 25.109 -3.768 1 98.75 46 LEU B C 1
ATOM 2075 O O . LEU B 1 46 ? -3.676 23.984 -3.33 1 98.75 46 LEU B O 1
ATOM 2079 N N . VAL B 1 47 ? -3.932 25.594 -4.879 1 98.69 47 VAL B N 1
ATOM 2080 C CA . VAL B 1 47 ? -4.836 24.812 -5.715 1 98.69 47 VAL B CA 1
ATOM 2081 C C . VAL B 1 47 ? -4.027 23.938 -6.668 1 98.69 47 VAL B C 1
ATOM 2083 O O . VAL B 1 47 ? -3.42 24.438 -7.617 1 98.69 47 VAL B O 1
ATOM 2086 N N . LEU B 1 48 ? -4.035 22.641 -6.422 1 98.44 48 LEU B N 1
ATOM 2087 C CA . LEU B 1 48 ? -3.205 21.703 -7.164 1 98.44 48 LEU B CA 1
ATOM 2088 C C . LEU B 1 48 ? -3.621 21.656 -8.633 1 98.44 48 LEU B C 1
ATOM 2090 O O . LEU B 1 48 ? -4.812 21.625 -8.945 1 98.44 48 LEU B O 1
ATOM 2094 N N . PRO B 1 49 ? -2.672 21.656 -9.492 1 97 49 PRO B N 1
ATOM 2095 C CA . PRO B 1 49 ? -2.979 21.469 -10.914 1 97 49 PRO B CA 1
ATOM 2096 C C . PRO B 1 49 ? -3.428 20.047 -11.234 1 97 49 PRO B C 1
ATOM 2098 O O . PRO B 1 49 ? -3.125 19.109 -10.477 1 97 49 PRO B O 1
ATOM 2101 N N . GLN B 1 50 ? -4.172 19.938 -12.289 1 93.38 50 GLN B N 1
ATOM 2102 C CA . GLN B 1 50 ? -4.469 18.594 -12.758 1 93.38 50 GLN B CA 1
ATOM 2103 C C . GLN B 1 50 ? -3.201 17.875 -13.227 1 93.38 50 GLN B C 1
ATOM 2105 O O . GLN B 1 50 ? -2.348 18.484 -13.875 1 93.38 50 GLN B O 1
ATOM 2110 N N . GLY B 1 51 ? -3.09 16.609 -12.82 1 90.12 51 GLY B N 1
ATOM 2111 C CA . GLY B 1 51 ? -1.902 15.883 -13.25 1 90.12 51 GLY B CA 1
ATOM 2112 C C . GLY B 1 51 ? -1.44 14.852 -12.242 1 90.12 51 GLY B C 1
ATOM 2113 O O . GLY B 1 51 ? -2.242 14.344 -11.453 1 90.12 51 GLY B O 1
ATOM 2114 N N . SER B 1 52 ? -0.113 14.594 -12.336 1 90.19 52 SER B N 1
ATOM 2115 C CA . SER B 1 52 ? 0.483 13.531 -11.531 1 90.19 52 SER B CA 1
ATOM 2116 C C . SER B 1 52 ? 0.894 14.055 -10.156 1 90.19 52 SER B C 1
ATOM 2118 O O . SER B 1 52 ? 0.96 15.266 -9.938 1 90.19 52 SER B O 1
ATOM 2120 N N . THR B 1 53 ? 1.093 13.156 -9.32 1 90.56 53 THR B N 1
ATOM 2121 C CA . THR B 1 53 ? 1.564 13.516 -7.988 1 90.56 53 THR B CA 1
ATOM 2122 C C . THR B 1 53 ? 2.932 14.188 -8.062 1 90.56 53 THR B C 1
ATOM 2124 O O . THR B 1 53 ? 3.258 15.039 -7.234 1 90.56 53 THR B O 1
ATOM 2127 N N . GLU B 1 54 ? 3.732 13.812 -9.039 1 92.75 54 GLU B N 1
ATOM 2128 C CA . GLU B 1 54 ? 5.012 14.477 -9.258 1 92.75 54 GLU B CA 1
ATOM 2129 C C . GLU B 1 54 ? 4.816 15.969 -9.508 1 92.75 54 GLU B C 1
ATOM 2131 O O . GLU B 1 54 ? 5.559 16.797 -8.977 1 92.75 54 GLU B O 1
ATOM 2136 N N . LEU B 1 55 ? 3.836 16.25 -10.281 1 95.19 55 LEU B N 1
ATOM 2137 C CA . LEU B 1 55 ? 3.512 17.656 -10.539 1 95.19 55 LEU B CA 1
ATOM 2138 C C . LEU B 1 55 ? 3.021 18.344 -9.273 1 95.19 55 LEU B C 1
ATOM 2140 O O . LEU B 1 55 ? 3.371 19.5 -9.023 1 95.19 55 LEU B O 1
ATOM 2144 N N . HIS B 1 56 ? 2.201 17.656 -8.492 1 96.31 56 HIS B N 1
ATOM 2145 C CA . HIS B 1 56 ? 1.727 18.203 -7.234 1 96.31 56 HIS B CA 1
ATOM 2146 C C . HIS B 1 56 ? 2.891 18.562 -6.312 1 96.31 56 HIS B C 1
ATOM 2148 O O . HIS B 1 56 ? 2.9 19.625 -5.691 1 96.31 56 HIS B O 1
ATOM 2154 N N . HIS B 1 57 ? 3.838 17.641 -6.273 1 95.81 57 HIS B N 1
ATOM 2155 C CA . HIS B 1 57 ? 5.016 17.844 -5.441 1 95.81 57 HIS B CA 1
ATOM 2156 C C . HIS B 1 57 ? 5.785 19.094 -5.875 1 95.81 57 HIS B C 1
ATOM 2158 O O . HIS B 1 57 ? 6.117 19.938 -5.047 1 95.81 57 HIS B O 1
ATOM 2164 N N . SER B 1 58 ? 6.121 19.172 -7.152 1 96.38 58 SER B N 1
ATOM 2165 C CA . SER B 1 58 ? 6.867 20.328 -7.66 1 96.38 58 SER B CA 1
ATOM 2166 C C . SER B 1 58 ? 6.117 21.625 -7.406 1 96.38 58 SER B C 1
ATOM 2168 O O . SER B 1 58 ? 6.719 22.625 -7.012 1 96.38 58 SER B O 1
ATOM 2170 N N . PHE B 1 59 ? 4.84 21.625 -7.621 1 98.31 59 PHE B N 1
ATOM 2171 C CA . PHE B 1 59 ? 3.986 22.781 -7.406 1 98.31 59 PHE B CA 1
ATOM 2172 C C . PHE B 1 59 ? 4.035 23.234 -5.953 1 98.31 59 PHE B C 1
ATOM 2174 O O . PHE B 1 59 ? 4.227 24.406 -5.664 1 98.31 59 PHE B O 1
ATOM 2181 N N . CYS B 1 60 ? 3.883 22.312 -4.996 1 98.19 60 CYS B N 1
ATOM 2182 C CA . CYS B 1 60 ? 3.881 22.641 -3.574 1 98.19 60 CYS B CA 1
ATOM 2183 C C . CYS B 1 60 ? 5.25 23.156 -3.131 1 98.19 60 CYS B C 1
ATOM 2185 O O . CYS B 1 60 ? 5.34 24.109 -2.369 1 98.19 60 CYS B O 1
ATOM 2187 N N . LYS B 1 61 ? 6.301 22.531 -3.598 1 97.19 61 LYS B N 1
ATOM 2188 C CA . LYS B 1 61 ? 7.652 22.938 -3.229 1 97.19 61 LYS B CA 1
ATOM 2189 C C . LYS B 1 61 ? 7.938 24.375 -3.674 1 97.19 61 LYS B C 1
ATOM 2191 O O . LYS B 1 61 ? 8.633 25.109 -2.98 1 97.19 61 LYS B O 1
ATOM 2196 N N . GLU B 1 62 ? 7.406 24.703 -4.793 1 97.44 62 GLU B N 1
ATOM 2197 C CA . GLU B 1 62 ? 7.637 26.031 -5.348 1 97.44 62 GLU B CA 1
ATOM 2198 C C . GLU B 1 62 ? 6.812 27.094 -4.617 1 97.44 62 GLU B C 1
ATOM 2200 O O . GLU B 1 62 ? 7.172 28.266 -4.609 1 97.44 62 GLU B O 1
ATOM 2205 N N . ASN B 1 63 ? 5.746 26.688 -3.992 1 98.38 63 ASN B N 1
ATOM 2206 C CA . ASN B 1 63 ? 4.801 27.688 -3.506 1 98.38 63 ASN B CA 1
ATOM 2207 C C . ASN B 1 63 ? 4.742 27.703 -1.98 1 98.38 63 ASN B C 1
ATOM 2209 O O . ASN B 1 63 ? 4.125 28.594 -1.391 1 98.38 63 ASN B O 1
ATOM 2213 N N . LEU B 1 64 ? 5.305 26.688 -1.372 1 98.12 64 LEU B N 1
ATOM 2214 C CA . LEU B 1 64 ? 5.48 26.734 0.076 1 98.12 64 LEU B CA 1
ATOM 2215 C C . LEU B 1 64 ? 6.793 27.406 0.448 1 98.12 64 LEU B C 1
ATOM 2217 O O . LEU B 1 64 ? 7.773 27.328 -0.295 1 98.12 64 LEU B O 1
ATOM 2221 N N . SER B 1 65 ? 6.793 28.109 1.465 1 96.62 65 SER B N 1
ATOM 2222 C CA . SER B 1 65 ? 8 28.75 1.985 1 96.62 65 SER B CA 1
ATOM 2223 C C . SER B 1 65 ? 7.992 28.781 3.51 1 96.62 65 SER B C 1
ATOM 2225 O O . SER B 1 65 ? 6.93 28.75 4.133 1 96.62 65 SER B O 1
ATOM 2227 N N . GLY B 1 66 ? 9.188 28.844 4.043 1 96.31 66 GLY B N 1
ATOM 2228 C CA . GLY B 1 66 ? 9.297 28.844 5.492 1 96.31 66 GLY B CA 1
ATOM 2229 C C . GLY B 1 66 ? 9.023 27.484 6.105 1 96.31 66 GLY B C 1
ATOM 2230 O O . GLY B 1 66 ? 9.156 26.453 5.438 1 96.31 66 GLY B O 1
ATOM 2231 N N . LYS B 1 67 ? 8.758 27.5 7.414 1 97.62 67 LYS B N 1
ATOM 2232 C CA . LYS B 1 67 ? 8.523 26.266 8.148 1 97.62 67 LYS B CA 1
ATOM 2233 C C . LYS B 1 67 ? 7.105 26.234 8.711 1 97.62 67 LYS B C 1
ATOM 2235 O O . LYS B 1 67 ? 6.465 27.266 8.875 1 97.62 67 LYS B O 1
ATOM 2240 N N . TYR B 1 68 ? 6.676 25.094 8.938 1 98.44 68 TYR B N 1
ATOM 2241 C CA . TYR B 1 68 ? 5.332 24.875 9.445 1 98.44 68 TYR B CA 1
ATOM 2242 C C . TYR B 1 68 ? 5.367 24.047 10.727 1 98.44 68 TYR B C 1
ATOM 2244 O O . TYR B 1 68 ? 6.152 23.094 10.844 1 98.44 68 TYR B O 1
ATOM 2252 N N . ASP B 1 69 ? 4.453 24.422 11.641 1 98.75 69 ASP B N 1
ATOM 2253 C CA . ASP B 1 69 ? 4.398 23.75 12.938 1 98.75 69 ASP B CA 1
ATOM 2254 C C . ASP B 1 69 ? 3.551 22.484 12.867 1 98.75 69 ASP B C 1
ATOM 2256 O O . ASP B 1 69 ? 3.68 21.594 13.719 1 98.75 69 ASP B O 1
ATOM 2260 N N . ALA B 1 70 ? 2.654 22.406 11.891 1 98.88 70 ALA B N 1
ATOM 2261 C CA . ALA B 1 70 ? 1.816 21.234 11.688 1 98.88 70 ALA B CA 1
ATOM 2262 C C . ALA B 1 70 ? 1.571 20.984 10.195 1 98.88 70 ALA B C 1
ATOM 2264 O O . ALA B 1 70 ? 1.29 21.922 9.445 1 98.88 70 ALA B O 1
ATOM 2265 N N . MET B 1 71 ? 1.727 19.812 9.758 1 98.88 71 MET B N 1
ATOM 2266 C CA . MET B 1 71 ? 1.384 19.344 8.422 1 98.88 71 MET B CA 1
ATOM 2267 C C . MET B 1 71 ? 0.414 18.172 8.484 1 98.88 71 MET B C 1
ATOM 2269 O O . MET B 1 71 ? 0.786 17.078 8.906 1 98.88 71 MET B O 1
ATOM 2273 N N . ILE B 1 72 ? -0.793 18.406 8.07 1 98.94 72 ILE B N 1
ATOM 2274 C CA . ILE B 1 72 ? -1.918 17.516 8.336 1 98.94 72 ILE B CA 1
ATOM 2275 C C . ILE B 1 72 ? -2.492 16.984 7.02 1 98.94 72 ILE B C 1
ATOM 2277 O O . ILE B 1 72 ? -2.914 17.781 6.164 1 98.94 72 ILE B O 1
ATOM 2281 N N . CYS B 1 73 ? -2.463 15.734 6.828 1 98.94 73 CYS B N 1
ATOM 2282 C CA . CYS B 1 73 ? -3.082 15.125 5.66 1 98.94 73 CYS B CA 1
ATOM 2283 C C . CYS B 1 73 ? -4.434 14.508 6.016 1 98.94 73 CYS B C 1
ATOM 2285 O O . CYS B 1 73 ? -4.492 13.484 6.695 1 98.94 73 CYS B O 1
ATOM 2287 N N . VAL B 1 74 ? -5.465 15.109 5.492 1 98.69 74 VAL B N 1
ATOM 2288 C CA . VAL B 1 74 ? -6.812 14.594 5.715 1 98.69 74 VAL B CA 1
ATOM 2289 C C . VAL B 1 74 ? -7.473 14.281 4.375 1 98.69 74 VAL B C 1
ATOM 2291 O O . VAL B 1 74 ? -8.688 14.078 4.309 1 98.69 74 VAL B O 1
ATOM 2294 N N . ALA B 1 75 ? -6.656 14.367 3.289 1 97.81 75 ALA B N 1
ATOM 2295 C CA . ALA B 1 75 ? -7.137 13.898 1.993 1 97.81 75 ALA B CA 1
ATOM 2296 C C . ALA B 1 75 ? -7.43 12.398 2.027 1 97.81 75 ALA B C 1
ATOM 2298 O O . ALA B 1 75 ? -6.699 11.633 2.658 1 97.81 75 ALA B O 1
ATOM 2299 N N . GLY B 1 76 ? -8.477 12.039 1.386 1 95.75 76 GLY B N 1
ATOM 2300 C CA . GLY B 1 76 ? -8.789 10.617 1.327 1 95.75 76 GLY B CA 1
ATOM 2301 C C . GLY B 1 76 ? -10.219 10.344 0.887 1 95.75 76 GLY B C 1
ATOM 2302 O O . GLY B 1 76 ? -10.961 11.273 0.569 1 95.75 76 GLY B O 1
ATOM 2303 N N . GLY B 1 77 ? -10.531 9.133 0.765 1 93.06 77 GLY B N 1
ATOM 2304 C CA . GLY B 1 77 ? -11.844 8.625 0.42 1 93.06 77 GLY B CA 1
ATOM 2305 C C . GLY B 1 77 ? -11.945 7.117 0.503 1 93.06 77 GLY B C 1
ATOM 2306 O O . GLY B 1 77 ? -10.984 6.445 0.893 1 93.06 77 GLY B O 1
ATOM 2307 N N . TRP B 1 78 ? -13.164 6.656 0.202 1 92.69 78 TRP B N 1
ATOM 2308 C CA . TRP B 1 78 ? -13.438 5.227 0.334 1 92.69 78 TRP B CA 1
ATOM 2309 C C . TRP B 1 78 ? -14.266 4.723 -0.842 1 92.69 78 TRP B C 1
ATOM 2311 O O . TRP B 1 78 ? -15.211 5.391 -1.276 1 92.69 78 TRP B O 1
ATOM 2321 N N . VAL B 1 79 ? -13.844 3.623 -1.392 1 89.88 79 VAL B N 1
ATOM 2322 C CA . VAL B 1 79 ? -14.695 2.814 -2.258 1 89.88 79 VAL B CA 1
ATOM 2323 C C . VAL B 1 79 ? -14.664 1.357 -1.803 1 89.88 79 VAL B C 1
ATOM 2325 O O . VAL B 1 79 ? -13.625 0.864 -1.357 1 89.88 79 VAL B O 1
ATOM 2328 N N . GLY B 1 80 ? -15.836 0.696 -1.85 1 84.69 80 GLY B N 1
ATOM 2329 C CA . GLY B 1 80 ? -15.906 -0.724 -1.543 1 84.69 80 GLY B CA 1
ATOM 2330 C C . GLY B 1 80 ? -15.492 -1.607 -2.703 1 84.69 80 GLY B C 1
ATOM 2331 O O . GLY B 1 80 ? -15.07 -1.109 -3.748 1 84.69 80 GLY B O 1
ATOM 2332 N N . GLY B 1 81 ? -15.578 -2.965 -2.455 1 89 81 GLY B N 1
ATOM 2333 C CA . GLY B 1 81 ? -15.289 -3.971 -3.467 1 89 81 GLY B CA 1
ATOM 2334 C C . GLY B 1 81 ? -14.406 -5.098 -2.953 1 89 81 GLY B C 1
ATOM 2335 O O . GLY B 1 81 ? -13.656 -4.914 -1.994 1 89 81 GLY B O 1
ATOM 2336 N N . ASN B 1 82 ? -14.617 -6.199 -3.592 1 94.75 82 ASN B N 1
ATOM 2337 C CA . ASN B 1 82 ? -13.828 -7.375 -3.25 1 94.75 82 ASN B CA 1
ATOM 2338 C C . ASN B 1 82 ? -12.961 -7.828 -4.426 1 94.75 82 ASN B C 1
ATOM 2340 O O . ASN B 1 82 ? -13.055 -7.27 -5.52 1 94.75 82 ASN B O 1
ATOM 2344 N N . ILE B 1 83 ? -12.203 -8.828 -4.234 1 96.94 83 ILE B N 1
ATOM 2345 C CA . ILE B 1 83 ? -11.18 -9.273 -5.184 1 96.94 83 ILE B CA 1
ATOM 2346 C C . ILE B 1 83 ? -11.852 -9.781 -6.457 1 96.94 83 ILE B C 1
ATOM 2348 O O . ILE B 1 83 ? -11.266 -9.719 -7.539 1 96.94 83 ILE B O 1
ATOM 2352 N N . ALA B 1 84 ? -13.094 -10.242 -6.375 1 96.44 84 ALA B N 1
ATOM 2353 C CA . ALA B 1 84 ? -13.773 -10.828 -7.523 1 96.44 84 ALA B CA 1
ATOM 2354 C C . ALA B 1 84 ? -14.375 -9.75 -8.422 1 96.44 84 ALA B C 1
ATOM 2356 O O . ALA B 1 84 ? -14.742 -10.016 -9.562 1 96.44 84 ALA B O 1
ATOM 2357 N N . ASN B 1 85 ? -14.516 -8.547 -7.836 1 95.62 85 ASN B N 1
ATOM 2358 C CA . ASN B 1 85 ? -15.102 -7.434 -8.578 1 95.62 85 ASN B CA 1
ATOM 2359 C C . ASN B 1 85 ? -14.211 -7 -9.742 1 95.62 85 ASN B C 1
ATOM 2361 O O . ASN B 1 85 ? -13.055 -6.633 -9.531 1 95.62 85 ASN B O 1
ATOM 2365 N N . PRO B 1 86 ? -14.734 -6.945 -10.977 1 93.25 86 PRO B N 1
ATOM 2366 C CA . PRO B 1 86 ? -13.906 -6.543 -12.117 1 93.25 86 PRO B CA 1
ATOM 2367 C C . PRO B 1 86 ? -13.391 -5.109 -11.992 1 93.25 86 PRO B C 1
ATOM 2369 O O . PRO B 1 86 ? -12.406 -4.746 -12.641 1 93.25 86 PRO B O 1
ATOM 2372 N N . GLU B 1 87 ? -14.008 -4.344 -11.172 1 96.06 87 GLU B N 1
ATOM 2373 C CA . GLU B 1 87 ? -13.617 -2.947 -11 1 96.06 87 GLU B CA 1
ATOM 2374 C C . GLU B 1 87 ? -12.5 -2.807 -9.969 1 96.06 87 GLU B C 1
ATOM 2376 O O . GLU B 1 87 ? -12.086 -1.692 -9.641 1 96.06 87 GLU B O 1
ATOM 2381 N N . ILE B 1 88 ? -12.016 -3.924 -9.469 1 96.94 88 ILE B N 1
ATOM 2382 C CA . ILE B 1 88 ? -11.07 -3.898 -8.359 1 96.94 88 ILE B CA 1
ATOM 2383 C C . ILE B 1 88 ? -9.797 -3.172 -8.781 1 96.94 88 ILE B C 1
ATOM 2385 O O . ILE B 1 88 ? -9.156 -2.502 -7.969 1 96.94 88 ILE B O 1
ATOM 2389 N N . PHE B 1 89 ? -9.43 -3.199 -10.062 1 97.12 89 PHE B N 1
ATOM 2390 C CA . PHE B 1 89 ? -8.211 -2.555 -10.547 1 97.12 89 PHE B CA 1
ATOM 2391 C C . PHE B 1 89 ? -8.367 -1.039 -10.547 1 97.12 89 PHE B C 1
ATOM 2393 O O . PHE B 1 89 ? -7.512 -0.323 -10.023 1 97.12 89 PHE B O 1
ATOM 2400 N N . ALA B 1 90 ? -9.469 -0.587 -11.125 1 96.44 90 ALA B N 1
ATOM 2401 C CA . ALA B 1 90 ? -9.758 0.843 -11.117 1 96.44 90 ALA B CA 1
ATOM 2402 C C . ALA B 1 90 ? -9.938 1.359 -9.688 1 96.44 90 ALA B C 1
ATOM 2404 O O . ALA B 1 90 ? -9.484 2.455 -9.359 1 96.44 90 ALA B O 1
ATOM 2405 N N . GLN B 1 91 ? -10.586 0.584 -8.867 1 97.12 91 GLN B N 1
ATOM 2406 C CA . GLN B 1 91 ? -10.805 0.946 -7.473 1 97.12 91 GLN B CA 1
ATOM 2407 C C . GLN B 1 91 ? -9.484 1.062 -6.719 1 97.12 91 GLN B C 1
ATOM 2409 O O . GLN B 1 91 ? -9.281 2.004 -5.949 1 97.12 91 GLN B O 1
ATOM 2414 N N . THR B 1 92 ? -8.602 0.096 -6.93 1 97.56 92 THR B N 1
ATOM 2415 C CA . THR B 1 92 ? -7.301 0.13 -6.266 1 97.56 92 THR B CA 1
ATOM 2416 C C . THR B 1 92 ? -6.5 1.351 -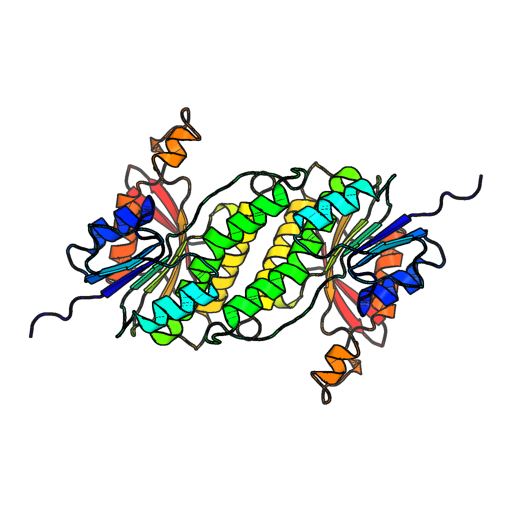6.707 1 97.56 92 THR B C 1
ATOM 2418 O O . THR B 1 92 ? -5.922 2.055 -5.879 1 97.56 92 THR B O 1
ATOM 2421 N N . ARG B 1 93 ? -6.496 1.614 -7.984 1 96.44 93 ARG B N 1
ATOM 2422 C CA . ARG B 1 93 ? -5.809 2.801 -8.484 1 96.44 93 ARG B CA 1
ATOM 2423 C C . ARG B 1 93 ? -6.371 4.066 -7.852 1 96.44 93 ARG B C 1
ATOM 2425 O O . ARG B 1 93 ? -5.613 4.938 -7.41 1 96.44 93 ARG B O 1
ATOM 2432 N N . GLN B 1 94 ? -7.633 4.145 -7.797 1 96.44 94 GLN B N 1
ATOM 2433 C CA . GLN B 1 94 ? -8.297 5.305 -7.215 1 96.44 94 GLN B CA 1
ATOM 2434 C C . GLN B 1 94 ? -7.938 5.461 -5.738 1 96.44 94 GLN B C 1
ATOM 2436 O O . GLN B 1 94 ? -7.617 6.559 -5.285 1 96.44 94 GLN B O 1
ATOM 2441 N N . MET B 1 95 ? -7.973 4.371 -4.973 1 97.75 95 MET B N 1
ATOM 2442 C CA . MET B 1 95 ? -7.703 4.418 -3.537 1 97.75 95 MET B CA 1
ATOM 2443 C C . MET B 1 95 ? -6.254 4.809 -3.268 1 97.75 95 MET B C 1
ATOM 2445 O O . MET B 1 95 ? -5.973 5.559 -2.33 1 97.75 95 MET B O 1
ATOM 2449 N N . ILE B 1 96 ? -5.379 4.324 -4.094 1 97.88 96 ILE B N 1
ATOM 2450 C CA . ILE B 1 96 ? -3.973 4.691 -3.957 1 97.88 96 ILE B CA 1
ATOM 2451 C C . ILE B 1 96 ? -3.797 6.18 -4.258 1 97.88 96 ILE B C 1
ATOM 2453 O O . ILE B 1 96 ? -3.137 6.898 -3.506 1 97.88 96 ILE B O 1
ATOM 2457 N N . GLU B 1 97 ? -4.441 6.637 -5.262 1 97.06 97 GLU B N 1
ATOM 2458 C CA . GLU B 1 97 ? -4.32 8.016 -5.715 1 97.06 97 GLU B CA 1
ATOM 2459 C C . GLU B 1 97 ? -4.824 8.992 -4.656 1 97.06 97 GLU B C 1
ATOM 2461 O O . GLU B 1 97 ? -4.215 10.039 -4.43 1 97.06 97 GLU B O 1
ATOM 2466 N N . ILE B 1 98 ? -5.844 8.688 -3.988 1 97.12 98 ILE B N 1
ATOM 2467 C CA . ILE B 1 98 ? -6.48 9.719 -3.186 1 97.12 98 ILE B CA 1
ATOM 2468 C C . ILE B 1 98 ? -6.102 9.547 -1.717 1 97.12 98 ILE B C 1
ATOM 2470 O O . ILE B 1 98 ? -6.344 10.43 -0.895 1 97.12 98 ILE B O 1
ATOM 2474 N N . ASN B 1 99 ? -5.523 8.359 -1.379 1 98.06 99 ASN B N 1
ATOM 2475 C CA . ASN B 1 99 ? -5.168 8.133 0.019 1 98.06 99 ASN B CA 1
ATOM 2476 C C . ASN B 1 99 ? -3.654 8.094 0.212 1 98.06 99 ASN B C 1
ATOM 2478 O O . ASN B 1 99 ? -3.111 8.82 1.05 1 98.06 99 ASN B O 1
ATOM 2482 N N . LEU B 1 100 ? -2.988 7.297 -0.582 1 98.69 100 LEU B N 1
ATOM 2483 C CA . LEU B 1 100 ? -1.558 7.109 -0.365 1 98.69 100 LEU B CA 1
ATOM 2484 C C . LEU B 1 100 ? -0.771 8.32 -0.848 1 98.69 100 LEU B C 1
ATOM 2486 O O . LEU B 1 100 ? 0.097 8.828 -0.133 1 98.69 100 LEU B O 1
ATOM 2490 N N . TYR B 1 101 ? -1.048 8.797 -2.031 1 98.31 101 TYR B N 1
ATOM 2491 C CA . TYR B 1 101 ? -0.177 9.789 -2.646 1 98.31 101 TYR B CA 1
ATOM 2492 C C . TYR B 1 101 ? -0.261 11.125 -1.907 1 98.31 101 TYR B C 1
ATOM 2494 O O . TYR B 1 101 ? 0.756 11.781 -1.685 1 98.31 101 TYR B O 1
ATOM 2502 N N . PRO B 1 102 ? -1.41 11.555 -1.45 1 98.56 102 PRO B N 1
ATOM 2503 C CA . PRO B 1 102 ? -1.396 12.766 -0.627 1 98.56 102 PRO B CA 1
ATOM 2504 C C . PRO B 1 102 ? -0.625 12.586 0.678 1 98.56 102 PRO B C 1
ATOM 2506 O O . PRO B 1 102 ? 0.014 13.523 1.157 1 98.56 102 PRO B O 1
ATOM 2509 N N . SER B 1 103 ? -0.709 11.43 1.259 1 98.88 103 SER B N 1
ATOM 2510 C CA . SER B 1 103 ? 0.084 11.148 2.451 1 98.88 103 SER B CA 1
ATOM 2511 C C . SER B 1 103 ? 1.577 11.195 2.145 1 98.88 103 SER B C 1
ATOM 2513 O O . SER B 1 103 ? 2.357 11.758 2.916 1 98.88 103 SER B O 1
ATOM 2515 N N . LEU B 1 104 ? 1.9 10.586 1.037 1 98.56 104 LEU B N 1
ATOM 2516 C CA . LEU B 1 104 ? 3.289 10.594 0.587 1 98.56 104 LEU B CA 1
ATOM 2517 C C . LEU B 1 104 ? 3.768 12.023 0.342 1 98.56 104 LEU B C 1
ATOM 2519 O O . LEU B 1 104 ? 4.879 12.383 0.734 1 98.56 104 LEU B O 1
ATOM 2523 N N . LEU B 1 105 ? 2.951 12.805 -0.27 1 98.5 105 LEU B N 1
ATOM 2524 C CA . LEU B 1 105 ? 3.26 14.211 -0.517 1 98.5 105 LEU B CA 1
ATOM 2525 C C . LEU B 1 105 ? 3.508 14.945 0.792 1 98.5 105 LEU B C 1
ATOM 2527 O O . LEU B 1 105 ? 4.492 15.68 0.92 1 98.5 105 LEU B O 1
ATOM 2531 N N . THR B 1 106 ? 2.66 14.742 1.741 1 98.75 106 THR B N 1
ATOM 2532 C CA . THR B 1 106 ? 2.783 15.383 3.045 1 98.75 106 THR B CA 1
ATOM 2533 C C . THR B 1 106 ? 4.129 15.047 3.686 1 98.75 106 THR B C 1
ATOM 2535 O O . THR B 1 106 ? 4.84 15.945 4.145 1 98.75 106 THR B O 1
ATOM 2538 N N . CYS B 1 107 ? 4.414 13.812 3.656 1 98.44 107 CYS B N 1
ATOM 2539 C CA . CYS B 1 107 ? 5.648 13.344 4.277 1 98.44 107 CYS B CA 1
ATOM 2540 C C . CYS B 1 107 ? 6.867 13.898 3.547 1 98.44 107 CYS B C 1
ATOM 2542 O O . CYS B 1 107 ? 7.84 14.312 4.18 1 98.44 107 CYS B O 1
ATOM 2544 N N . HIS B 1 108 ? 6.812 13.875 2.238 1 98.25 108 HIS B N 1
ATOM 2545 C CA . HIS B 1 108 ? 7.918 14.43 1.461 1 98.25 108 HIS B CA 1
ATOM 2546 C C . HIS B 1 108 ? 8.109 15.914 1.76 1 98.25 108 HIS B C 1
ATOM 2548 O O . HIS B 1 108 ? 9.234 16.359 2.01 1 98.25 108 HIS B O 1
ATOM 2554 N N . LEU B 1 109 ? 7.078 16.688 1.766 1 98.5 109 LEU B N 1
ATOM 2555 C CA . LEU B 1 109 ? 7.156 18.125 2.029 1 98.5 109 LEU B CA 1
ATOM 2556 C C . LEU B 1 109 ? 7.684 18.391 3.436 1 98.5 109 LEU B C 1
ATOM 2558 O O . LEU B 1 109 ? 8.406 19.359 3.658 1 98.5 109 LEU B O 1
ATOM 2562 N N . ALA B 1 110 ? 7.344 17.547 4.348 1 98.5 110 ALA B N 1
ATOM 2563 C CA . ALA B 1 110 ? 7.77 17.719 5.734 1 98.5 110 ALA B CA 1
ATOM 2564 C C . ALA B 1 110 ? 9.289 17.688 5.848 1 98.5 110 ALA B C 1
ATOM 2566 O O . ALA B 1 110 ? 9.859 18.328 6.738 1 98.5 110 ALA B O 1
ATOM 2567 N N . THR B 1 111 ? 9.938 16.969 4.934 1 97.62 111 THR B N 1
ATOM 2568 C CA . THR B 1 111 ? 11.391 16.875 4.992 1 97.62 111 THR B CA 1
ATOM 2569 C C . THR B 1 111 ? 12.023 18.25 4.77 1 97.62 111 THR B C 1
ATOM 2571 O O . THR B 1 111 ? 13.148 18.5 5.199 1 97.62 111 THR B O 1
ATOM 2574 N N . SER B 1 112 ? 11.32 19.141 4.129 1 97.75 112 SER B N 1
ATOM 2575 C CA . SER B 1 112 ? 11.852 20.469 3.812 1 97.75 112 SER B CA 1
ATOM 2576 C C . SER B 1 112 ? 11.188 21.547 4.656 1 97.75 112 SER B C 1
ATOM 2578 O O . SER B 1 112 ? 11.797 22.578 4.941 1 97.75 112 SER B O 1
ATOM 2580 N N . PHE B 1 113 ? 9.969 21.25 5.137 1 98.5 113 PHE B N 1
ATOM 2581 C CA . PHE B 1 113 ? 9.18 22.391 5.566 1 98.5 113 PHE B CA 1
ATOM 2582 C C . PHE B 1 113 ? 8.719 22.219 7.008 1 98.5 113 PHE B C 1
ATOM 2584 O O . PHE B 1 113 ? 8.117 23.141 7.582 1 98.5 113 PHE B O 1
ATOM 2591 N N . LEU B 1 114 ? 8.969 21.156 7.648 1 98.62 114 LEU B N 1
ATOM 2592 C CA . LEU B 1 114 ? 8.508 20.938 9.016 1 98.62 114 LEU B CA 1
ATOM 2593 C C . LEU B 1 114 ? 9.422 21.641 10.016 1 98.62 114 LEU B C 1
ATOM 2595 O O . LEU B 1 114 ? 10.648 21.578 9.891 1 98.62 114 LEU B O 1
ATOM 2599 N N . ASN B 1 115 ? 8.852 22.328 10.922 1 97.69 115 ASN B N 1
ATOM 2600 C CA . ASN B 1 115 ? 9.57 22.984 12.008 1 97.69 115 ASN B CA 1
ATOM 2601 C C . ASN B 1 115 ? 10.016 22 13.078 1 97.69 115 ASN B C 1
ATOM 2603 O O . ASN B 1 115 ? 9.531 20.875 13.125 1 97.69 115 ASN B O 1
ATOM 2607 N N . GLU B 1 116 ? 11.023 22.469 13.891 1 97 116 GLU B N 1
ATOM 2608 C CA . GLU B 1 116 ? 11.273 21.75 15.141 1 97 116 GLU B CA 1
ATOM 2609 C C . GLU B 1 116 ? 10 21.641 15.969 1 97 116 GLU B C 1
ATOM 2611 O O . GLU B 1 116 ? 9.156 22.547 15.953 1 97 116 GLU B O 1
ATOM 2616 N N . ASN B 1 117 ? 9.875 20.516 16.625 1 97.44 117 ASN B N 1
ATOM 2617 C CA . ASN B 1 117 ? 8.695 20.219 17.438 1 97.44 117 ASN B CA 1
ATOM 2618 C C . ASN B 1 117 ? 7.43 20.188 16.594 1 97.44 117 ASN B C 1
ATOM 2620 O O . ASN B 1 117 ? 6.336 20.453 17.094 1 97.44 117 ASN B O 1
ATOM 2624 N N . GLY B 1 118 ? 7.582 20 15.289 1 98.44 118 GLY B N 1
ATOM 2625 C CA . GLY B 1 118 ? 6.453 19.938 14.383 1 98.44 118 GLY B CA 1
ATOM 2626 C C . GLY B 1 118 ? 5.602 18.703 14.562 1 98.44 118 GLY B C 1
ATOM 2627 O O . GLY B 1 118 ? 6.035 17.734 15.188 1 98.44 118 GLY B O 1
ATOM 2628 N N . LEU B 1 119 ? 4.355 18.766 14.086 1 98.81 119 LEU B N 1
ATOM 2629 C CA . LEU B 1 119 ? 3.418 17.656 14.125 1 98.81 119 LEU B CA 1
ATOM 2630 C C . LEU B 1 119 ? 2.977 17.266 12.711 1 98.81 119 LEU B C 1
ATOM 2632 O O . LEU B 1 119 ? 2.566 18.125 11.93 1 98.81 119 LEU B O 1
ATOM 2636 N N . ILE B 1 120 ? 3.137 16.047 12.383 1 98.94 120 ILE B N 1
ATOM 2637 C CA . ILE B 1 120 ? 2.553 15.484 11.164 1 98.94 120 ILE B CA 1
ATOM 2638 C C . ILE B 1 120 ? 1.366 14.594 11.531 1 98.94 120 ILE B C 1
ATOM 2640 O O . ILE B 1 120 ? 1.47 13.742 12.414 1 98.94 120 ILE B O 1
ATOM 2644 N N . ILE B 1 121 ? 0.23 14.82 10.922 1 98.94 121 ILE B N 1
ATOM 2645 C CA . ILE B 1 121 ? -0.931 13.945 11.047 1 98.94 121 ILE B CA 1
ATOM 2646 C C . ILE B 1 121 ? -1.224 13.281 9.711 1 98.94 121 ILE B C 1
ATOM 2648 O O . ILE B 1 121 ? -1.361 13.953 8.688 1 98.94 121 ILE B O 1
ATOM 2652 N N . LEU B 1 122 ? -1.228 12 9.688 1 98.94 122 LEU B N 1
ATOM 2653 C CA . LEU B 1 122 ? -1.758 11.234 8.562 1 98.94 122 LEU B CA 1
ATOM 2654 C C . LEU B 1 122 ? -3.082 10.578 8.93 1 98.94 122 LEU B C 1
ATOM 2656 O O . LEU B 1 122 ? -3.385 10.398 10.117 1 98.94 122 LEU B O 1
ATOM 2660 N N . THR B 1 123 ? -3.889 10.258 7.957 1 98.69 123 THR B N 1
ATOM 2661 C CA . THR B 1 123 ? -5.18 9.625 8.188 1 98.69 123 THR B CA 1
ATOM 2662 C C . THR B 1 123 ? -5.156 8.172 7.723 1 98.69 123 THR B C 1
ATOM 2664 O O . THR B 1 123 ? -5.105 7.898 6.52 1 98.69 123 THR B O 1
ATOM 2667 N N . GLY B 1 124 ? -5.141 7.289 8.656 1 97.69 124 GLY B N 1
ATOM 2668 C CA . GLY B 1 124 ? -5.207 5.855 8.406 1 97.69 124 GLY B CA 1
ATOM 2669 C C . GLY B 1 124 ? -6.605 5.289 8.547 1 97.69 124 GLY B C 1
ATOM 2670 O O . GLY B 1 124 ? -7.586 5.945 8.188 1 97.69 124 GLY B O 1
ATOM 2671 N N . ALA B 1 125 ? -6.711 4.047 8.867 1 95.31 125 ALA B N 1
ATOM 2672 C CA . ALA B 1 125 ? -7.977 3.357 9.086 1 95.31 125 ALA B CA 1
ATOM 2673 C C . ALA B 1 125 ? -7.832 2.262 10.141 1 95.31 125 ALA B C 1
ATOM 2675 O O . ALA B 1 125 ? -6.91 1.447 10.07 1 95.31 125 ALA B O 1
ATOM 2676 N N . ALA B 1 126 ? -8.812 2.232 11.047 1 92.81 126 ALA B N 1
ATOM 2677 C CA . ALA B 1 126 ? -8.789 1.239 12.117 1 92.81 126 ALA B CA 1
ATOM 2678 C C . ALA B 1 126 ? -8.898 -0.176 11.555 1 92.81 126 ALA B C 1
ATOM 2680 O O . ALA B 1 126 ? -8.336 -1.118 12.117 1 92.81 126 ALA B O 1
ATOM 2681 N N . SER B 1 127 ? -9.562 -0.304 10.469 1 88.94 127 SER B N 1
ATOM 2682 C CA . SER B 1 127 ? -9.82 -1.61 9.867 1 88.94 127 SER B CA 1
ATOM 2683 C C . SER B 1 127 ? -8.531 -2.285 9.43 1 88.94 127 SER B C 1
ATOM 2685 O O . SER B 1 127 ? -8.484 -3.506 9.258 1 88.94 127 SER B O 1
ATOM 2687 N N . VAL B 1 128 ? -7.484 -1.528 9.164 1 89.25 128 VAL B N 1
ATOM 2688 C CA . VAL B 1 128 ? -6.203 -2.072 8.719 1 89.25 128 VAL B CA 1
ATOM 2689 C C . VAL B 1 128 ? -5.594 -2.926 9.836 1 89.25 128 VAL B C 1
ATOM 2691 O O . VAL B 1 128 ? -4.793 -3.826 9.562 1 89.25 128 VAL B O 1
ATOM 2694 N N . PHE B 1 129 ? -5.977 -2.604 11.055 1 88.19 129 PHE B N 1
ATOM 2695 C CA . PHE B 1 129 ? -5.445 -3.373 12.172 1 88.19 129 PHE B CA 1
ATOM 2696 C C . PHE B 1 129 ? -6.238 -4.656 12.367 1 88.19 129 PHE B C 1
ATOM 2698 O O . PHE B 1 129 ? -5.801 -5.559 13.086 1 88.19 129 PHE B O 1
ATOM 2705 N N . LYS B 1 130 ? -7.52 -4.801 11.773 1 79.31 130 LYS B N 1
ATOM 2706 C CA . LYS B 1 130 ? -8.312 -6.023 11.875 1 79.31 130 LYS B CA 1
ATOM 2707 C C . LYS B 1 130 ? -7.789 -7.102 10.93 1 79.31 130 LYS B C 1
ATOM 2709 O O . LYS B 1 130 ? -8.258 -8.242 10.961 1 79.31 130 LYS B O 1
ATOM 2714 N N . ASP B 1 131 ? -6.645 -6.832 10.195 1 68.5 131 ASP B N 1
ATOM 2715 C CA . ASP B 1 131 ? -5.828 -7.711 9.359 1 68.5 131 ASP B CA 1
ATOM 2716 C C . ASP B 1 131 ? -6.52 -8 8.031 1 68.5 131 ASP B C 1
ATOM 2718 O O . ASP B 1 131 ? -5.859 -8.352 7.047 1 68.5 131 ASP B O 1
ATOM 2722 N N . VAL B 1 132 ? -7.898 -8.062 7.992 1 82.62 132 VAL B N 1
ATOM 2723 C CA . VAL B 1 132 ? -8.492 -8.391 6.703 1 82.62 132 VAL B CA 1
ATOM 2724 C C . VAL B 1 132 ? -9.695 -7.488 6.445 1 82.62 132 VAL B C 1
ATOM 2726 O O . VAL B 1 132 ? -10.461 -7.184 7.367 1 82.62 132 VAL B O 1
ATOM 2729 N N . THR B 1 133 ? -9.82 -7.07 5.16 1 84.75 133 THR B N 1
ATOM 2730 C CA . THR B 1 133 ? -10.883 -6.184 4.703 1 84.75 133 THR B CA 1
ATOM 2731 C C . THR B 1 133 ? -11.453 -6.66 3.373 1 84.75 133 THR B C 1
ATOM 2733 O O . THR B 1 133 ? -11.547 -5.891 2.418 1 84.75 133 THR B O 1
ATOM 2736 N N . PRO B 1 134 ? -11.984 -7.91 3.248 1 82.62 134 PRO B N 1
ATOM 2737 C CA . PRO B 1 134 ? -12.375 -8.469 1.954 1 82.62 134 PRO B CA 1
ATOM 2738 C C . PRO B 1 134 ? -13.391 -7.594 1.219 1 82.62 134 PRO B C 1
ATOM 2740 O O . PRO B 1 134 ? -13.32 -7.465 -0.006 1 82.62 134 PRO B O 1
ATOM 2743 N N . GLY B 1 135 ? -14.312 -6.957 1.906 1 89.19 135 GLY B N 1
ATOM 2744 C CA . GLY B 1 135 ? -15.328 -6.137 1.259 1 89.19 135 GLY B CA 1
ATOM 2745 C C . GLY B 1 135 ? -14.836 -4.734 0.935 1 89.19 135 GLY B C 1
ATOM 2746 O O . GLY B 1 135 ? -15.547 -3.957 0.297 1 89.19 135 GLY B O 1
ATOM 2747 N N . ASN B 1 136 ? -13.664 -4.422 1.311 1 93.19 136 ASN B N 1
ATOM 2748 C CA . ASN B 1 136 ? -13.031 -3.125 1.095 1 93.19 136 ASN B CA 1
ATOM 2749 C C . ASN B 1 136 ? -11.562 -3.275 0.722 1 93.19 136 ASN B C 1
ATOM 2751 O O . ASN B 1 136 ? -10.703 -2.594 1.284 1 93.19 136 ASN B O 1
ATOM 2755 N N . LEU B 1 137 ? -11.336 -4.176 -0.141 1 96.06 137 LEU B N 1
ATOM 2756 C CA . LEU B 1 137 ? -9.969 -4.594 -0.421 1 96.06 137 LEU B CA 1
ATOM 2757 C C . LEU B 1 137 ? -9.125 -3.418 -0.911 1 96.06 137 LEU B C 1
ATOM 2759 O O . LEU B 1 137 ? -8.055 -3.15 -0.372 1 96.06 137 LEU B O 1
ATOM 2763 N N . ALA B 1 138 ? -9.68 -2.645 -1.946 1 96.94 138 ALA B N 1
ATOM 2764 C CA . ALA B 1 138 ? -8.938 -1.525 -2.516 1 96.94 138 ALA B CA 1
ATOM 2765 C C . ALA B 1 138 ? -8.578 -0.499 -1.444 1 96.94 138 ALA B C 1
ATOM 2767 O O . ALA B 1 138 ? -7.434 -0.049 -1.359 1 96.94 138 ALA B O 1
ATOM 2768 N N . TYR B 1 139 ? -9.555 -0.194 -0.628 1 96.25 139 TYR B N 1
ATOM 2769 C CA . TYR B 1 139 ? -9.367 0.745 0.472 1 96.25 139 TYR B CA 1
ATOM 2770 C C . TYR B 1 139 ? -8.352 0.215 1.477 1 96.25 139 TYR B C 1
ATOM 2772 O O . TYR B 1 139 ? -7.43 0.931 1.872 1 96.25 139 TYR B O 1
ATOM 2780 N N . GLY B 1 140 ? -8.477 -1.009 1.841 1 96.38 140 GLY B N 1
ATOM 2781 C CA . GLY B 1 140 ? -7.562 -1.645 2.775 1 96.38 140 GLY B CA 1
ATOM 2782 C C . GLY B 1 140 ? -6.121 -1.645 2.297 1 96.38 140 GLY B C 1
ATOM 2783 O O . GLY B 1 140 ? -5.203 -1.382 3.076 1 96.38 140 GLY B O 1
ATOM 2784 N N . LEU B 1 141 ? -5.914 -1.939 1.049 1 97.19 141 LEU B N 1
ATOM 2785 C CA . LEU B 1 141 ? -4.562 -1.965 0.495 1 97.19 141 LEU B CA 1
ATOM 2786 C C . LEU B 1 141 ? -3.926 -0.582 0.554 1 97.19 141 LEU B C 1
ATOM 2788 O O . LEU B 1 141 ? -2.771 -0.443 0.963 1 97.19 141 LEU B O 1
ATOM 2792 N N . ALA B 1 142 ? -4.672 0.446 0.174 1 97.62 142 ALA B N 1
ATOM 2793 C CA . ALA B 1 142 ? -4.156 1.813 0.2 1 97.62 142 ALA B CA 1
ATOM 2794 C C . ALA B 1 142 ? -3.82 2.246 1.624 1 97.62 142 ALA B C 1
ATOM 2796 O O . ALA B 1 142 ? -2.744 2.793 1.875 1 97.62 142 ALA B O 1
ATOM 2797 N N . LYS B 1 143 ? -4.719 1.968 2.539 1 97.31 143 LYS B N 1
ATOM 2798 C CA . LYS B 1 143 ? -4.527 2.432 3.91 1 97.31 143 LYS B CA 1
ATOM 2799 C C . LYS B 1 143 ? -3.443 1.624 4.617 1 97.31 143 LYS B C 1
ATOM 2801 O O . LYS B 1 143 ? -2.723 2.152 5.465 1 97.31 143 LYS B O 1
ATOM 2806 N N . THR B 1 144 ? -3.277 0.39 4.262 1 96.38 144 THR B N 1
ATOM 2807 C CA . THR B 1 144 ? -2.129 -0.37 4.746 1 96.38 144 THR B CA 1
ATOM 2808 C C . THR B 1 144 ? -0.824 0.314 4.348 1 96.38 144 THR B C 1
ATOM 2810 O O . THR B 1 144 ? 0.098 0.424 5.16 1 96.38 144 THR B O 1
ATOM 2813 N N . ALA B 1 145 ? -0.75 0.728 3.109 1 97 145 ALA B N 1
ATOM 2814 C CA . ALA B 1 145 ? 0.436 1.435 2.635 1 97 145 ALA B CA 1
ATOM 2815 C C . ALA B 1 145 ? 0.624 2.754 3.381 1 97 145 ALA B C 1
ATOM 2817 O O . ALA B 1 145 ? 1.751 3.135 3.703 1 97 145 ALA B O 1
ATOM 2818 N N . VAL B 1 146 ? -0.432 3.441 3.699 1 98.31 146 VAL B N 1
ATOM 2819 C CA . VAL B 1 146 ? -0.357 4.68 4.469 1 98.31 146 VAL B CA 1
ATOM 2820 C C . VAL B 1 146 ? 0.212 4.395 5.855 1 98.31 146 VAL B C 1
ATOM 2822 O O . VAL B 1 146 ? 1.046 5.152 6.359 1 98.31 146 VAL B O 1
ATOM 2825 N N . HIS B 1 147 ? -0.271 3.338 6.48 1 97 147 HIS B N 1
ATOM 2826 C CA . HIS B 1 147 ? 0.253 2.969 7.789 1 97 147 HIS B CA 1
ATOM 2827 C C . HIS B 1 147 ? 1.75 2.686 7.727 1 97 147 HIS B C 1
ATOM 2829 O O . HIS B 1 147 ? 2.506 3.113 8.602 1 97 147 HIS B O 1
ATOM 2835 N N . SER B 1 148 ? 2.129 1.96 6.695 1 96.19 148 SER B N 1
ATOM 2836 C CA . SER B 1 148 ? 3.547 1.679 6.508 1 96.19 148 SER B CA 1
ATOM 2837 C C . SER B 1 148 ? 4.344 2.965 6.312 1 96.19 148 SER B C 1
ATOM 2839 O O . SER B 1 148 ? 5.434 3.119 6.871 1 96.19 148 SER B O 1
ATOM 2841 N N . LEU B 1 149 ? 3.834 3.873 5.566 1 97.31 149 LEU B N 1
ATOM 2842 C CA . LEU B 1 149 ? 4.457 5.176 5.359 1 97.31 149 LEU B CA 1
ATOM 2843 C C . LEU B 1 149 ? 4.621 5.918 6.68 1 97.31 149 LEU B C 1
ATOM 2845 O O . LEU B 1 149 ? 5.684 6.488 6.953 1 97.31 149 LEU B O 1
ATOM 2849 N N . ALA B 1 150 ? 3.611 5.879 7.473 1 97.38 150 ALA B N 1
ATOM 2850 C CA . ALA B 1 150 ? 3.631 6.559 8.766 1 97.38 150 ALA B CA 1
ATOM 2851 C C . ALA B 1 150 ? 4.754 6.023 9.648 1 97.38 150 ALA B C 1
ATOM 2853 O O . ALA B 1 150 ? 5.5 6.797 10.25 1 97.38 150 ALA B O 1
ATOM 2854 N N . LEU B 1 151 ? 4.859 4.758 9.711 1 96.12 151 LEU B N 1
ATOM 2855 C CA . LEU B 1 151 ? 5.891 4.137 10.531 1 96.12 151 LEU B CA 1
ATOM 2856 C C . LEU B 1 151 ? 7.285 4.488 10.016 1 96.12 151 LEU B C 1
ATOM 2858 O O . LEU B 1 151 ? 8.18 4.789 10.805 1 96.12 151 LEU B O 1
ATOM 2862 N N . ASN B 1 152 ? 7.445 4.422 8.719 1 96.19 152 ASN B N 1
ATOM 2863 C CA . ASN B 1 152 ? 8.727 4.785 8.125 1 96.19 152 ASN B CA 1
ATOM 2864 C C . ASN B 1 152 ? 9.078 6.246 8.398 1 96.19 152 ASN B C 1
ATOM 2866 O O . ASN B 1 152 ? 10.219 6.559 8.742 1 96.19 152 ASN B O 1
ATOM 2870 N N . MET B 1 153 ? 8.109 7.086 8.312 1 96.81 153 MET B N 1
ATOM 2871 C CA . MET B 1 153 ? 8.328 8.508 8.539 1 96.81 153 MET B CA 1
ATOM 2872 C C . MET B 1 153 ? 8.734 8.773 9.984 1 96.81 153 MET B C 1
ATOM 2874 O O . MET B 1 153 ? 9.609 9.602 10.242 1 96.81 153 MET B O 1
ATOM 2878 N N . ALA B 1 154 ? 8.148 8.109 10.898 1 96.31 154 ALA B N 1
ATOM 2879 C CA . ALA B 1 154 ? 8.391 8.312 12.328 1 96.31 154 ALA B CA 1
ATOM 2880 C C . ALA B 1 154 ? 9.828 7.934 12.695 1 96.31 154 ALA B C 1
ATOM 2882 O O . ALA B 1 154 ? 10.336 8.359 13.734 1 96.31 154 ALA B O 1
ATOM 2883 N N . THR B 1 155 ? 10.469 7.113 11.859 1 91.81 155 THR B N 1
ATOM 2884 C CA . THR B 1 155 ? 11.797 6.621 12.195 1 91.81 155 THR B CA 1
ATOM 2885 C C . THR B 1 155 ? 12.859 7.262 11.305 1 91.81 155 THR B C 1
ATOM 2887 O O . THR B 1 155 ? 14.055 7.023 11.484 1 91.81 155 THR B O 1
ATOM 2890 N N . GLN B 1 156 ? 12.406 8.039 10.398 1 85.06 156 GLN B N 1
ATOM 2891 C CA . GLN B 1 156 ? 13.352 8.586 9.43 1 85.06 156 GLN B CA 1
ATOM 2892 C C . GLN B 1 156 ? 14.133 9.75 10.016 1 85.06 156 GLN B C 1
ATOM 2894 O O . GLN B 1 156 ? 13.672 10.398 10.969 1 85.06 156 GLN B O 1
ATOM 2899 N N . GLU B 1 157 ? 15.234 10.023 9.383 1 89.06 157 GLU B N 1
ATOM 2900 C CA . GLU B 1 157 ? 16.125 11.062 9.891 1 89.06 157 GLU B CA 1
ATOM 2901 C C . GLU B 1 157 ? 15.953 12.359 9.117 1 89.06 157 GLU B C 1
ATOM 2903 O O . GLU B 1 157 ? 16.531 13.383 9.469 1 89.06 157 GLU B O 1
ATOM 2908 N N . SER B 1 158 ? 15.062 12.336 8.188 1 93 158 SER B N 1
ATOM 2909 C CA . SER B 1 158 ? 14.984 13.469 7.27 1 93 158 SER B CA 1
ATOM 2910 C C . SER B 1 158 ? 14.055 14.555 7.805 1 93 158 SER B C 1
ATOM 2912 O O . SER B 1 158 ? 13.836 15.57 7.145 1 93 158 SER B O 1
ATOM 2914 N N . ILE B 1 159 ? 13.43 14.359 9.008 1 96 159 ILE B N 1
ATOM 2915 C CA . ILE B 1 159 ? 12.633 15.391 9.672 1 96 159 ILE B CA 1
ATOM 2916 C C . ILE B 1 159 ? 13.227 15.695 11.047 1 96 159 ILE B C 1
ATOM 2918 O O . ILE B 1 159 ? 14.047 14.93 11.555 1 96 159 ILE B O 1
ATOM 2922 N N . PRO B 1 160 ? 12.883 16.922 11.617 1 97.12 160 PRO B N 1
ATOM 2923 C CA . PRO B 1 160 ? 13.438 17.25 12.93 1 97.12 160 PRO B CA 1
ATOM 2924 C C . PRO B 1 160 ? 13.18 16.172 13.969 1 97.12 160 PRO B C 1
ATOM 2926 O O . PRO B 1 160 ? 12.062 15.656 14.07 1 97.12 160 PRO B O 1
ATOM 2929 N N . ASN B 1 161 ? 14.125 15.836 14.797 1 95.5 161 ASN B N 1
ATOM 2930 C CA . ASN B 1 161 ? 14.055 14.727 15.734 1 95.5 161 ASN B CA 1
ATOM 2931 C C . ASN B 1 161 ? 13.062 15 16.859 1 95.5 161 ASN B C 1
ATOM 2933 O O . ASN B 1 161 ? 12.633 14.078 17.562 1 95.5 161 ASN B O 1
ATOM 2937 N N . THR B 1 162 ? 12.68 16.266 17.047 1 97.12 162 THR B N 1
ATOM 2938 C CA . THR B 1 162 ? 11.742 16.625 18.094 1 97.12 162 THR B CA 1
ATOM 2939 C C . THR B 1 162 ? 10.312 16.625 17.578 1 97.12 162 THR B C 1
ATOM 2941 O O . THR B 1 162 ? 9.375 16.891 18.328 1 97.12 162 THR B O 1
ATOM 2944 N N . SER B 1 163 ? 10.172 16.344 16.281 1 97.75 163 SER B N 1
ATOM 2945 C CA . SER B 1 163 ? 8.836 16.312 15.68 1 97.75 163 SER B CA 1
ATOM 2946 C C . SER B 1 163 ? 8.141 14.992 15.938 1 97.75 163 SER B C 1
ATOM 2948 O O . SER B 1 163 ? 8.773 14.039 16.406 1 97.75 163 SER B O 1
ATOM 2950 N N . VAL B 1 164 ? 6.828 14.992 15.766 1 98.31 164 VAL B N 1
ATOM 2951 C CA . VAL B 1 164 ? 5.996 13.82 15.992 1 98.31 164 VAL B CA 1
ATOM 2952 C C . VAL B 1 164 ? 5.195 13.5 14.734 1 98.31 164 VAL B C 1
ATOM 2954 O O . VAL B 1 164 ? 4.652 14.406 14.086 1 98.31 164 VAL B O 1
ATOM 2957 N N . VAL B 1 165 ? 5.215 12.25 14.344 1 98.69 165 VAL B N 1
ATOM 2958 C CA . VAL B 1 165 ? 4.312 11.695 13.344 1 98.69 165 VAL B CA 1
ATOM 2959 C C . VAL B 1 165 ? 3.229 10.859 14.031 1 98.69 165 VAL B C 1
ATOM 2961 O O . VAL B 1 165 ? 3.529 9.914 14.75 1 98.69 165 VAL B O 1
ATOM 2964 N N . SER B 1 166 ? 2.002 11.25 13.867 1 98.81 166 SER B N 1
ATOM 2965 C CA . SER B 1 166 ? 0.88 10.492 14.406 1 98.81 166 SER B CA 1
ATOM 2966 C C . SER B 1 166 ? -0.182 10.234 13.344 1 98.81 166 SER B C 1
ATOM 2968 O O . SER B 1 166 ? -0.404 11.078 12.469 1 98.81 166 SER B O 1
ATOM 2970 N N . THR B 1 167 ? -0.793 9.078 13.445 1 98.81 167 THR B N 1
ATOM 2971 C CA . THR B 1 167 ? -1.824 8.688 12.492 1 98.81 167 THR B CA 1
ATOM 2972 C C . THR B 1 167 ? -3.18 8.562 13.18 1 98.81 167 THR B C 1
ATOM 2974 O O . THR B 1 167 ? -3.324 7.805 14.148 1 98.81 167 THR B O 1
ATOM 2977 N N . ILE B 1 168 ? -4.129 9.32 12.688 1 98.81 168 ILE B N 1
ATOM 2978 C CA . ILE B 1 168 ? -5.488 9.188 13.211 1 98.81 168 ILE B CA 1
ATOM 2979 C C . ILE B 1 168 ? -6.246 8.133 12.406 1 98.81 168 ILE B C 1
ATOM 2981 O O . ILE B 1 168 ? -6.066 8.023 11.195 1 98.81 168 ILE B O 1
ATOM 2985 N N . LEU B 1 169 ? -7.031 7.336 13.109 1 97.81 169 LEU B N 1
ATOM 2986 C CA . LEU B 1 169 ? -7.84 6.262 12.539 1 97.81 169 LEU B CA 1
ATOM 2987 C C . LEU B 1 169 ? -9.32 6.48 12.836 1 97.81 169 LEU B C 1
ATOM 2989 O O . LEU B 1 169 ? -9.906 5.766 13.656 1 97.81 169 LEU B O 1
ATOM 2993 N N . PRO B 1 170 ? -9.836 7.402 12.094 1 94.38 170 PRO B N 1
ATOM 2994 C CA . PRO B 1 170 ? -11.266 7.605 12.352 1 94.38 170 PRO B CA 1
ATOM 2995 C C . PRO B 1 170 ? -12.117 6.414 11.922 1 94.38 170 PRO B C 1
ATOM 2997 O O . PRO B 1 170 ? -11.812 5.762 10.914 1 94.38 170 PRO B O 1
ATOM 3000 N N . GLU B 1 171 ? -13.016 6.109 12.727 1 87.94 171 GLU B N 1
ATOM 3001 C CA . GLU B 1 171 ? -14.055 5.223 12.219 1 87.94 171 GLU B CA 1
ATOM 3002 C C . GLU B 1 171 ? -14.961 5.945 11.227 1 87.94 171 GLU B C 1
ATOM 3004 O O . GLU B 1 171 ? -14.484 6.73 10.406 1 87.94 171 GLU B O 1
ATOM 3009 N N . ILE B 1 172 ? -16.219 5.824 11.312 1 88.19 172 ILE B N 1
ATOM 3010 C CA . ILE B 1 172 ? -17.062 6.52 10.352 1 88.19 172 ILE B CA 1
ATOM 3011 C C . ILE B 1 172 ? -17.188 7.992 10.734 1 88.19 172 ILE B C 1
ATOM 3013 O O . ILE B 1 172 ? -17.609 8.32 11.844 1 88.19 172 ILE B O 1
ATOM 3017 N N . ILE B 1 173 ? -16.641 8.859 9.883 1 92.88 173 ILE B N 1
ATOM 3018 C CA . ILE B 1 173 ? -16.766 10.297 10.094 1 92.88 173 ILE B CA 1
ATOM 3019 C C . ILE B 1 173 ? -18.156 10.766 9.656 1 92.88 173 ILE B C 1
ATOM 3021 O O . ILE B 1 173 ? -18.656 10.344 8.602 1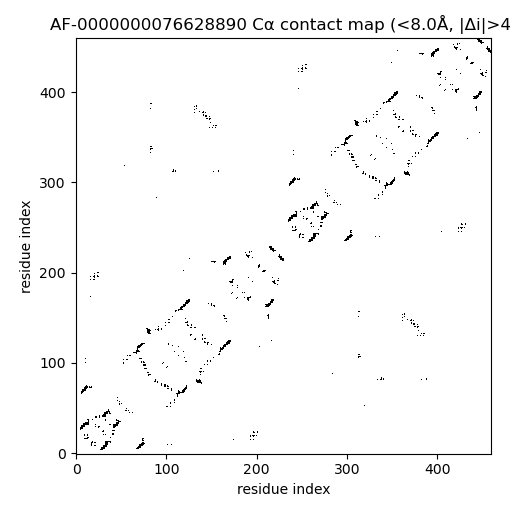 92.88 173 ILE B O 1
ATOM 3025 N N . ASP B 1 174 ? -18.781 11.586 10.453 1 93.12 174 ASP B N 1
ATOM 3026 C CA . ASP B 1 174 ? -20.094 12.125 10.133 1 93.12 174 ASP B CA 1
ATOM 3027 C C . ASP B 1 174 ? -20 13.164 9.016 1 93.12 174 ASP B C 1
ATOM 3029 O O . ASP B 1 174 ? -19.828 14.352 9.281 1 93.12 174 ASP B O 1
ATOM 3033 N N . THR B 1 175 ? -20.078 12.711 7.785 1 91.44 175 THR B N 1
ATOM 3034 C CA . THR B 1 175 ? -20.047 13.562 6.602 1 91.44 175 THR B CA 1
ATOM 3035 C C . THR B 1 175 ? -21.328 13.391 5.773 1 91.44 175 THR B C 1
ATOM 3037 O O . THR B 1 175 ? -22 12.367 5.871 1 91.44 175 THR B O 1
ATOM 3040 N N . PRO B 1 176 ? -21.609 14.383 4.988 1 89.56 176 PRO B N 1
ATOM 3041 C CA . PRO B 1 176 ? -22.781 14.242 4.113 1 89.56 176 PRO B CA 1
ATOM 3042 C C . PRO B 1 176 ? -22.688 13.016 3.205 1 89.56 176 PRO B C 1
ATOM 3044 O O . PRO B 1 176 ? -23.688 12.32 3.006 1 89.56 176 PRO B O 1
ATOM 3047 N N . SER B 1 177 ? -21.5 12.812 2.738 1 86.5 177 SER B N 1
ATOM 3048 C CA . SER B 1 177 ? -21.297 11.664 1.855 1 86.5 177 SER B CA 1
ATOM 3049 C C . SER B 1 177 ? -21.578 10.352 2.578 1 86.5 177 SER B C 1
ATOM 3051 O O . SER B 1 177 ? -22.25 9.469 2.033 1 86.5 177 SER B O 1
ATOM 3053 N N . ASN B 1 178 ? -21.062 10.164 3.766 1 88.38 178 ASN B N 1
ATOM 3054 C CA . ASN B 1 178 ? -21.297 8.945 4.531 1 88.38 178 ASN B CA 1
ATOM 3055 C C . ASN B 1 178 ? -22.766 8.773 4.906 1 88.38 178 ASN B C 1
ATOM 3057 O O . ASN B 1 178 ? -23.281 7.66 4.891 1 88.38 178 ASN B O 1
ATOM 3061 N N . ARG B 1 179 ? -23.469 9.852 5.234 1 90.94 179 ARG B N 1
ATOM 3062 C CA . ARG B 1 179 ? -24.891 9.789 5.535 1 90.94 179 ARG B CA 1
ATOM 3063 C C . ARG B 1 179 ? -25.688 9.328 4.316 1 90.94 179 ARG B C 1
ATOM 3065 O O . ARG B 1 179 ? -26.641 8.547 4.441 1 90.94 179 ARG B O 1
ATOM 3072 N N . ALA B 1 180 ? -25.281 9.836 3.168 1 90.56 180 ALA B N 1
ATOM 3073 C CA . ALA B 1 180 ? -25.953 9.445 1.932 1 90.56 180 ALA B CA 1
ATOM 3074 C C . ALA B 1 180 ? -25.719 7.965 1.632 1 90.56 180 ALA B C 1
ATOM 3076 O O . ALA B 1 180 ? -26.625 7.27 1.155 1 90.56 180 ALA B O 1
ATOM 3077 N N . ALA B 1 181 ? -24.547 7.477 1.924 1 84.12 181 ALA B N 1
ATOM 3078 C CA . ALA B 1 181 ? -24.172 6.098 1.626 1 84.12 181 ALA B CA 1
ATOM 3079 C C . ALA B 1 181 ? -24.797 5.125 2.617 1 84.12 181 ALA B C 1
ATOM 3081 O O . ALA B 1 181 ? -25.031 3.959 2.291 1 84.12 181 ALA B O 1
ATOM 3082 N N . MET B 1 182 ? -25.047 5.609 3.838 1 89.06 182 MET B N 1
ATOM 3083 C CA . MET B 1 182 ? -25.594 4.77 4.898 1 89.06 182 MET B CA 1
ATOM 3084 C C . MET B 1 182 ? -26.766 5.465 5.586 1 89.06 182 MET B C 1
ATOM 3086 O O . MET B 1 182 ? -26.734 5.703 6.793 1 89.06 182 MET B O 1
ATOM 3090 N N . PRO B 1 183 ? -27.859 5.676 4.895 1 91.19 183 PRO B N 1
ATOM 3091 C CA . PRO B 1 183 ? -28.953 6.508 5.406 1 91.19 183 PRO B CA 1
ATOM 3092 C C . PRO B 1 183 ? -29.625 5.906 6.645 1 91.19 183 PRO B C 1
ATOM 3094 O O . PRO B 1 183 ? -30.188 6.637 7.461 1 91.19 183 PRO B O 1
ATOM 3097 N N . ASP B 1 184 ? -29.484 4.629 6.82 1 93.5 184 ASP B N 1
ATOM 3098 C CA . ASP B 1 184 ? -30.203 3.965 7.902 1 93.5 184 ASP B CA 1
ATOM 3099 C C . ASP B 1 184 ? -29.297 3.717 9.102 1 93.5 184 ASP B C 1
ATOM 3101 O O . ASP B 1 184 ? -29.703 3.092 10.078 1 93.5 184 ASP B O 1
ATOM 3105 N N . ALA B 1 185 ? -28.125 4.219 9.023 1 91.12 185 ALA B N 1
ATOM 3106 C CA . ALA B 1 185 ? -27.156 3.971 10.094 1 91.12 185 ALA B CA 1
ATOM 3107 C C . ALA B 1 185 ? -27.469 4.84 11.312 1 91.12 185 ALA B C 1
ATOM 3109 O O . ALA B 1 185 ? -28.203 5.82 11.211 1 91.12 185 ALA B O 1
ATOM 3110 N N . ASN B 1 186 ? -27.016 4.395 12.461 1 90 186 ASN B N 1
ATOM 3111 C CA . ASN B 1 186 ? -27.031 5.211 13.672 1 90 186 ASN B CA 1
ATOM 3112 C C . ASN B 1 186 ? -25.906 6.234 13.672 1 90 186 ASN B C 1
ATOM 3114 O O . ASN B 1 186 ? -24.781 5.918 14.062 1 90 186 ASN B O 1
ATOM 3118 N N . PHE B 1 187 ? -26.203 7.465 13.398 1 90.62 187 PHE B N 1
ATOM 3119 C CA . PHE B 1 187 ? -25.188 8.5 13.18 1 90.62 187 PHE B CA 1
ATOM 3120 C C . PHE B 1 187 ? -24.594 8.953 14.508 1 90.62 187 PHE B C 1
ATOM 3122 O O . PHE B 1 187 ? -23.547 9.609 14.523 1 90.62 187 PHE B O 1
ATOM 3129 N N . SER B 1 188 ? -25.25 8.609 15.609 1 86.81 188 SER B N 1
ATOM 3130 C CA . SER B 1 188 ? -24.812 9.086 16.922 1 86.81 188 SER B CA 1
ATOM 3131 C C . SER B 1 188 ? -23.484 8.469 17.312 1 86.81 188 SER B C 1
ATOM 3133 O O . SER B 1 188 ? -22.812 8.953 18.234 1 86.81 188 SER B O 1
ATOM 3135 N N . THR B 1 189 ? -23.062 7.418 16.625 1 87.81 189 THR B N 1
ATOM 3136 C CA . THR B 1 189 ? -21.812 6.73 16.938 1 87.81 189 THR B CA 1
ATOM 3137 C C . THR B 1 189 ? -20.688 7.207 16.031 1 87.81 189 THR B C 1
ATOM 3139 O O . THR B 1 189 ? -19.547 6.762 16.156 1 87.81 189 THR B O 1
ATOM 3142 N N . TRP B 1 190 ? -21.016 8.164 15.125 1 92.62 190 TRP B N 1
ATOM 3143 C CA . TRP B 1 190 ? -20.031 8.594 14.141 1 92.62 190 TRP B CA 1
ATOM 3144 C C . TRP B 1 190 ? -19.156 9.711 14.695 1 92.62 190 TRP B C 1
ATOM 3146 O O . TRP B 1 190 ? -19.547 10.391 15.648 1 92.62 190 TRP B O 1
ATOM 3156 N N . CYS B 1 191 ? -17.984 9.805 14.18 1 93.69 191 CYS B N 1
ATOM 3157 C CA . CYS B 1 191 ? -17.047 10.828 14.617 1 93.69 191 CYS B CA 1
ATOM 3158 C C . CYS B 1 191 ? -17.438 12.195 14.055 1 93.69 191 CYS B C 1
ATOM 3160 O O . CYS B 1 191 ? -17.531 12.359 12.836 1 93.69 191 CYS B O 1
ATOM 3162 N N . ASP B 1 192 ? -17.672 13.133 14.969 1 94.94 192 ASP B N 1
ATOM 3163 C CA . ASP B 1 192 ? -17.906 14.516 14.562 1 94.94 192 ASP B CA 1
ATOM 3164 C C . ASP B 1 192 ? -16.625 15.141 14.008 1 94.94 192 ASP B C 1
ATOM 3166 O O . ASP B 1 192 ? -15.617 15.242 14.719 1 94.94 192 ASP B O 1
ATOM 3170 N N . PRO B 1 193 ? -16.703 15.625 12.766 1 96.44 193 PRO B N 1
ATOM 3171 C CA . PRO B 1 193 ? -15.477 16.156 12.172 1 96.44 193 PRO B CA 1
ATOM 3172 C C . PRO B 1 193 ? -14.93 17.375 12.922 1 96.44 193 PRO B C 1
ATOM 3174 O O . PRO B 1 193 ? -13.711 17.578 12.961 1 96.44 193 PRO B O 1
ATOM 3177 N N . ILE B 1 194 ? -15.766 18.172 13.516 1 96.56 194 ILE B N 1
ATOM 3178 C CA . ILE B 1 194 ? -15.312 19.312 14.289 1 96.56 194 ILE B CA 1
ATOM 3179 C C . ILE B 1 194 ? -14.562 18.844 15.531 1 96.56 194 ILE B C 1
ATOM 3181 O O . ILE B 1 194 ? -13.555 19.438 15.914 1 96.56 194 ILE B O 1
ATOM 3185 N N . ALA B 1 195 ? -15.078 17.812 16.156 1 96.62 195 ALA B N 1
ATOM 3186 C CA . ALA B 1 195 ? -14.414 17.25 17.328 1 96.62 195 ALA B CA 1
ATOM 3187 C C . ALA B 1 195 ? -13.047 16.688 16.953 1 96.62 195 ALA B C 1
ATOM 3189 O O . ALA B 1 195 ? -12.078 16.828 17.703 1 96.62 195 ALA B O 1
ATOM 3190 N N . ILE B 1 196 ? -12.93 16.047 15.805 1 97.81 196 ILE B N 1
ATOM 3191 C CA . ILE B 1 196 ? -11.648 15.531 15.32 1 97.81 196 ILE B CA 1
ATOM 3192 C C . ILE B 1 196 ? -10.68 16.688 15.102 1 97.81 196 ILE B C 1
ATOM 3194 O O . ILE B 1 196 ? -9.523 16.641 15.539 1 97.81 196 ILE B O 1
ATOM 3198 N N . ALA B 1 197 ? -11.156 17.734 14.469 1 98.12 197 ALA B N 1
ATOM 3199 C CA . ALA B 1 197 ? -10.336 18.906 14.203 1 98.12 197 ALA B CA 1
ATOM 3200 C C . ALA B 1 197 ? -9.812 19.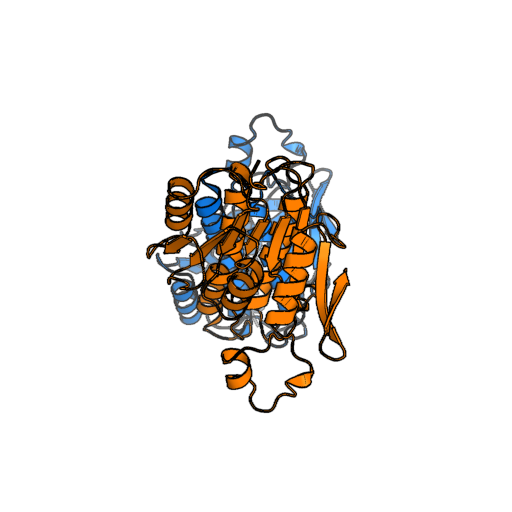516 15.492 1 98.12 197 ALA B C 1
ATOM 3202 O O . ALA B 1 197 ? -8.641 19.906 15.57 1 98.12 197 ALA B O 1
ATOM 3203 N N . GLY B 1 198 ? -10.695 19.609 16.469 1 97.31 198 GLY B N 1
ATOM 3204 C CA . GLY B 1 198 ? -10.289 20.125 17.766 1 97.31 198 GLY B CA 1
ATOM 3205 C C . GLY B 1 198 ? -9.203 19.297 18.422 1 97.31 198 GLY B C 1
ATOM 3206 O O . GLY B 1 198 ? -8.258 19.844 19 1 97.31 198 GLY B O 1
ATOM 3207 N N . LEU B 1 199 ? -9.328 17.984 18.359 1 97.88 199 LEU B N 1
ATOM 3208 C CA . LEU B 1 199 ? -8.32 17.078 18.906 1 97.88 199 LEU B CA 1
ATOM 3209 C C . LEU B 1 199 ? -6.973 17.281 18.234 1 97.88 199 LEU B C 1
ATOM 3211 O O . LEU B 1 199 ? -5.945 17.391 18.906 1 97.88 199 LEU B O 1
ATOM 3215 N N . ILE B 1 200 ? -6.973 17.391 16.922 1 98.56 200 ILE B N 1
ATOM 3216 C CA . ILE B 1 200 ? -5.746 17.594 16.156 1 98.56 200 ILE B CA 1
ATOM 3217 C C . ILE B 1 200 ? -5.098 18.906 16.562 1 98.56 200 ILE B C 1
ATOM 3219 O O . ILE B 1 200 ? -3.881 18.984 16.734 1 98.56 200 ILE B O 1
ATOM 3223 N N . LYS B 1 201 ? -5.898 19.938 16.703 1 98.38 201 LYS B N 1
ATOM 3224 C CA . LYS B 1 201 ? -5.363 21.234 17.094 1 98.38 201 LYS B CA 1
ATOM 3225 C C . LYS B 1 201 ? -4.746 21.172 18.484 1 98.38 201 LYS B C 1
ATOM 3227 O O . LYS B 1 201 ? -3.668 21.734 18.719 1 98.38 201 LYS B O 1
ATOM 3232 N N . MET B 1 202 ? -5.457 20.547 19.375 1 98.06 202 MET B N 1
ATOM 3233 C CA . MET B 1 202 ? -4.926 20.359 20.719 1 98.06 202 MET B CA 1
ATOM 3234 C C . MET B 1 202 ? -3.553 19.703 20.688 1 98.06 202 MET B C 1
ATOM 3236 O O . MET B 1 202 ? -2.615 20.172 21.328 1 98.06 202 MET B O 1
ATOM 3240 N N . TRP B 1 203 ? -3.395 18.625 19.875 1 98.56 203 TRP B N 1
ATOM 3241 C CA . TRP B 1 203 ? -2.113 17.938 19.719 1 98.56 203 TRP B CA 1
ATOM 3242 C C . TRP B 1 203 ? -1.075 18.875 19.109 1 98.56 203 TRP B C 1
ATOM 3244 O O . TRP B 1 203 ? 0.079 18.906 19.547 1 98.56 203 TRP B O 1
ATOM 3254 N N . ALA B 1 204 ? -1.485 19.641 18.109 1 98.38 204 ALA B N 1
ATOM 3255 C CA . ALA B 1 204 ? -0.582 20.547 17.406 1 98.38 204 ALA B CA 1
ATOM 3256 C C . ALA B 1 204 ? -0.058 21.641 18.344 1 98.38 204 ALA B C 1
ATOM 3258 O O . ALA B 1 204 ? 1.063 22.125 18.172 1 98.38 204 ALA B O 1
ATOM 3259 N N . GLU B 1 205 ? -0.778 21.969 19.312 1 97.38 205 GLU B N 1
ATOM 3260 C CA . GLU B 1 205 ? -0.414 23.016 20.25 1 97.38 205 GLU B CA 1
ATOM 3261 C C . GLU B 1 205 ? 0.376 22.453 21.438 1 97.38 205 GLU B C 1
ATOM 3263 O O . GLU B 1 205 ? 0.784 23.203 22.328 1 97.38 205 GLU B O 1
ATOM 3268 N N . GLY B 1 206 ? 0.526 21.203 21.438 1 96.94 206 GLY B N 1
ATOM 3269 C CA . GLY B 1 206 ? 1.411 20.594 22.422 1 96.94 206 GLY B CA 1
ATOM 3270 C C . GLY B 1 206 ? 0.671 20 23.609 1 96.94 206 GLY B C 1
ATOM 3271 O O . GLY B 1 206 ? 1.289 19.438 24.516 1 96.94 206 GLY B O 1
ATOM 3272 N N . ASN B 1 207 ? -0.688 20.062 23.484 1 96.75 207 ASN B N 1
ATOM 3273 C CA . ASN B 1 207 ? -1.492 19.5 24.562 1 96.75 207 ASN B CA 1
ATOM 3274 C C . ASN B 1 207 ? -1.759 18.016 24.344 1 96.75 207 ASN B C 1
ATOM 3276 O O . ASN B 1 207 ? -2.33 17.625 23.328 1 96.75 207 ASN B O 1
ATOM 3280 N N . ASN B 1 208 ? -1.327 17.156 25.281 1 96.5 208 ASN B N 1
ATOM 3281 C CA . ASN B 1 208 ? -1.5 15.711 25.203 1 96.5 208 ASN B CA 1
ATOM 3282 C C . ASN B 1 208 ? -1.034 15.156 23.859 1 96.5 208 ASN B C 1
ATOM 3284 O O . ASN B 1 208 ? -1.741 14.359 23.234 1 96.5 208 ASN B O 1
ATOM 3288 N N . ARG B 1 209 ? 0.054 15.703 23.469 1 97 209 ARG B N 1
ATOM 3289 C CA . ARG B 1 209 ? 0.615 15.305 22.188 1 97 209 ARG B CA 1
ATOM 3290 C C . ARG B 1 209 ? 0.942 13.82 22.156 1 97 209 ARG B C 1
ATOM 3292 O O . ARG B 1 209 ? 1.516 13.289 23.125 1 97 209 ARG B O 1
ATOM 3299 N N . PRO B 1 210 ? 0.489 13.078 21.109 1 98.25 210 PRO B N 1
ATOM 3300 C CA . PRO B 1 210 ? 0.788 11.641 21.031 1 98.25 210 PRO B CA 1
ATOM 3301 C C . PRO B 1 210 ? 2.281 11.359 20.875 1 98.25 210 PRO B C 1
ATOM 3303 O O . PRO B 1 210 ? 3.055 12.258 20.547 1 98.25 210 PRO B O 1
ATOM 3306 N N . SER B 1 211 ? 2.668 10.148 21.203 1 97.94 211 SER B N 1
ATOM 3307 C CA . SER B 1 211 ? 4.035 9.703 20.953 1 97.94 211 SER B CA 1
ATOM 3308 C C . SER B 1 211 ? 4.316 9.609 19.453 1 97.94 211 SER B C 1
ATOM 3310 O O . SER B 1 211 ? 3.408 9.352 18.672 1 97.94 211 SER B O 1
ATOM 3312 N N . ASN B 1 212 ? 5.574 9.836 19.125 1 98.06 212 ASN B N 1
ATOM 3313 C CA . ASN B 1 212 ? 5.984 9.68 17.734 1 98.06 212 ASN B CA 1
ATOM 3314 C C . ASN B 1 212 ? 5.699 8.273 17.219 1 98.06 212 ASN B C 1
ATOM 3316 O O . ASN B 1 212 ? 6.035 7.285 17.875 1 98.06 212 ASN B O 1
ATOM 3320 N N . GLY B 1 213 ? 5.062 8.141 16.078 1 97.75 213 GLY B N 1
ATOM 3321 C CA . GLY B 1 213 ? 4.766 6.859 15.469 1 97.75 213 GLY B CA 1
ATOM 3322 C C . GLY B 1 213 ? 3.445 6.27 15.93 1 97.75 213 GLY B C 1
ATOM 3323 O O . GLY B 1 213 ? 3.105 5.141 15.562 1 97.75 213 GLY B O 1
ATOM 3324 N N . SER B 1 214 ? 2.623 7.012 16.656 1 98.44 214 SER B N 1
ATOM 3325 C CA . SER B 1 214 ? 1.405 6.48 17.25 1 98.44 214 SER B CA 1
ATOM 3326 C C . SER B 1 214 ? 0.285 6.363 16.219 1 98.44 214 SER B C 1
ATOM 3328 O O . SER B 1 214 ? 0.258 7.109 15.242 1 98.44 214 SER B O 1
ATOM 3330 N N . PHE B 1 215 ? -0.547 5.43 16.453 1 98.44 215 PHE B N 1
ATOM 3331 C CA . PHE B 1 215 ? -1.831 5.25 15.789 1 98.44 215 PHE B CA 1
ATOM 3332 C C . PHE B 1 215 ? -2.982 5.422 16.781 1 98.44 215 PHE B C 1
ATOM 3334 O O . PHE B 1 215 ? -3.062 4.707 17.781 1 98.44 215 PHE B O 1
ATOM 3341 N N . ALA B 1 216 ? -3.861 6.375 16.469 1 98.44 216 ALA B N 1
ATOM 3342 C CA . ALA B 1 216 ? -4.941 6.711 17.391 1 98.44 216 ALA B CA 1
ATOM 3343 C C . ALA B 1 216 ? -6.301 6.371 16.797 1 98.44 216 ALA B C 1
ATOM 3345 O O . ALA B 1 216 ? -6.801 7.082 15.922 1 98.44 216 ALA B O 1
ATOM 3346 N N . VAL B 1 217 ? -6.926 5.309 17.266 1 97.25 217 VAL B N 1
ATOM 3347 C CA . VAL B 1 217 ? -8.32 5.043 16.906 1 97.25 217 VAL B CA 1
ATOM 3348 C C . VAL B 1 217 ? -9.227 6.094 17.547 1 97.25 217 VAL B C 1
ATOM 3350 O O . VAL B 1 217 ? -9.219 6.277 18.766 1 97.25 217 VAL B O 1
ATOM 3353 N N . LEU B 1 218 ? -9.945 6.805 16.656 1 97 218 LEU B N 1
ATOM 3354 C CA . LEU B 1 218 ? -10.828 7.855 17.156 1 97 218 LEU B CA 1
ATOM 3355 C C . LEU B 1 218 ? -12.242 7.32 17.391 1 97 218 LEU B C 1
ATOM 3357 O O . LEU B 1 218 ? -12.93 6.953 16.438 1 97 218 LEU B O 1
ATOM 3361 N N . LYS B 1 219 ? -12.625 7.371 18.594 1 92.19 219 LYS B N 1
ATOM 3362 C CA . LYS B 1 219 ? -13.938 6.879 19 1 92.19 219 LYS B CA 1
ATOM 3363 C C . LYS B 1 219 ? -14.836 8.023 19.453 1 92.19 219 LYS B C 1
ATOM 3365 O O . LYS B 1 219 ? -14.383 8.953 20.109 1 92.19 219 LYS B O 1
ATOM 3370 N N . SER B 1 220 ? -16.062 7.914 18.984 1 90.38 220 SER B N 1
ATOM 3371 C CA . SER B 1 220 ? -17.047 8.867 19.469 1 90.38 220 SER B CA 1
ATOM 3372 C C . SER B 1 220 ? -17.688 8.383 20.781 1 90.38 220 SER B C 1
ATOM 3374 O O . SER B 1 220 ? -18.359 7.355 20.797 1 90.38 220 SER B O 1
ATOM 3376 N N . ILE B 1 221 ? -17.359 9.086 21.906 1 87.06 221 ILE B N 1
ATOM 3377 C CA . ILE B 1 221 ? -17.922 8.773 23.219 1 87.06 221 ILE B CA 1
ATOM 3378 C C . ILE B 1 221 ? -18.641 9.992 23.781 1 87.06 221 ILE B C 1
ATOM 3380 O O . ILE B 1 221 ? -18.016 11.008 24.094 1 87.06 221 ILE B O 1
ATOM 3384 N N . ASN B 1 222 ? -19.953 9.859 23.984 1 82.62 222 ASN B N 1
ATOM 3385 C CA . ASN B 1 222 ? -20.781 10.906 24.562 1 82.62 222 ASN B CA 1
ATOM 3386 C C . ASN B 1 222 ? -20.531 12.25 23.891 1 82.62 222 ASN B C 1
ATOM 3388 O O . ASN B 1 222 ? -20.328 13.266 24.562 1 82.62 222 ASN B O 1
ATOM 3392 N N . GLY B 1 223 ? -20.391 12.266 22.562 1 80.19 223 GLY B N 1
ATOM 3393 C CA . GLY B 1 223 ? -20.25 13.492 21.797 1 80.19 223 GLY B CA 1
ATOM 3394 C C . GLY B 1 223 ? -18.812 13.969 21.703 1 80.19 223 GLY B C 1
ATOM 3395 O O . GLY B 1 223 ? -18.531 14.969 21.031 1 80.19 223 GLY B O 1
ATOM 3396 N N . SER B 1 224 ? -17.938 13.234 22.391 1 88.81 224 SER B N 1
ATOM 3397 C CA . SER B 1 224 ? -16.531 13.594 22.344 1 88.81 224 SER B CA 1
ATOM 3398 C C . SER B 1 224 ? -15.719 12.555 21.578 1 88.81 224 SER B C 1
ATOM 3400 O O . SER B 1 224 ? -16.156 11.422 21.406 1 88.81 224 SER B O 1
ATOM 3402 N N . ILE B 1 225 ? -14.609 13.039 21 1 94.25 225 ILE B N 1
ATOM 3403 C CA . ILE B 1 225 ? -13.68 12.125 20.344 1 94.25 225 ILE B CA 1
ATOM 3404 C C . ILE B 1 225 ? -12.57 11.734 21.312 1 94.25 225 ILE B C 1
ATOM 3406 O O . ILE B 1 225 ? -11.883 12.594 21.859 1 94.25 225 ILE B O 1
ATOM 3410 N N . VAL B 1 226 ? -12.484 10.484 21.562 1 93.94 226 VAL B N 1
ATOM 3411 C CA . VAL B 1 226 ? -11.453 9.945 22.438 1 93.94 226 VAL B CA 1
ATOM 3412 C C . VAL B 1 226 ? -10.484 9.078 21.641 1 93.94 226 VAL B C 1
ATOM 3414 O O . VAL B 1 226 ? -10.891 8.117 20.984 1 93.94 226 VAL B O 1
ATOM 3417 N N . PRO B 1 227 ? -9.219 9.484 21.703 1 96.44 227 PRO B N 1
ATOM 3418 C CA . PRO B 1 227 ? -8.234 8.648 21.016 1 96.44 227 PRO B CA 1
ATOM 3419 C C . PRO B 1 227 ? -7.84 7.414 21.812 1 96.44 227 PRO B C 1
ATOM 3421 O O . PRO B 1 227 ? -7.602 7.516 23.031 1 96.44 227 PRO B O 1
ATOM 3424 N N . GLU B 1 228 ? -7.953 6.289 21.203 1 95.88 228 GLU B N 1
ATOM 3425 C CA . GLU B 1 228 ? -7.402 5.043 21.734 1 95.88 228 GLU B CA 1
ATOM 3426 C C . GLU B 1 228 ? -6.176 4.602 20.938 1 95.88 228 GLU B C 1
ATOM 3428 O O . GLU B 1 228 ? -6.277 4.262 19.75 1 95.88 228 GLU B O 1
ATOM 3433 N N . PHE B 1 229 ? -5.023 4.555 21.578 1 96.56 229 PHE B N 1
ATOM 3434 C CA . PHE B 1 229 ? -3.766 4.293 20.891 1 96.56 229 PHE B CA 1
ATOM 3435 C C . PHE B 1 229 ? -3.521 2.795 20.766 1 96.56 229 PHE B C 1
ATOM 3437 O O . PHE B 1 229 ? -3.803 2.031 21.688 1 96.56 229 PHE B O 1
ATOM 3444 N N . VAL B 1 230 ? -3.068 2.398 19.547 1 90.56 230 VAL B N 1
ATOM 3445 C CA . VAL B 1 230 ? -2.83 0.981 19.297 1 90.56 230 VAL B CA 1
ATOM 3446 C C . VAL B 1 230 ? -1.363 0.761 18.938 1 90.56 230 VAL B C 1
ATOM 3448 O O . VAL B 1 230 ? -0.716 1.647 18.375 1 90.56 230 VAL B O 1
#

Radius of gyration: 23.46 Å; Cα contacts (8 Å, |Δi|>4): 1048; chains: 2; bounding box: 61×84×50 Å

Nearest PDB structures (foldseek):
  1dhr-assembly1_A  TM=9.441E-01  e=6.597E-25  Rattus norvegicus
  1hdr-assembly1_A-2  TM=9.440E-01  e=6.610E-24  Homo sapiens
  8b5t-assembly1_A  TM=8.795E-01  e=2.740E-21  Leishmania major
  8b5t-assembly2_C  TM=8.836E-01  e=8.421E-21  Leishmania major
  8b5u-assembly1_A-2  TM=8.801E-01  e=6.279E-20  Leishmania donovani

Organism: NCBI:txid5963

InterPro domains:
  IPR002347 Short-chain dehydrogenase/reductase SDR [PF13561] (66-182)
  IPR036291 NAD(P)-binding domain superfamily [SSF51735] (9-215)

pLDDT: mean 94.66, std 7.47, range [38.78, 98.94]

Solvent-accessible surface area (backbone atoms only — not comparable to full-atom values): 23465 Å² total; per-residue (Å²): 127,82,76,79,67,49,28,33,39,29,36,21,18,58,41,78,52,14,40,30,35,40,60,62,43,42,82,72,29,45,30,33,25,31,23,79,48,76,38,90,71,36,77,37,67,48,61,48,68,91,76,52,69,59,55,44,47,55,52,47,64,72,71,56,76,73,62,23,38,27,43,35,29,55,41,57,78,84,56,73,37,30,67,75,40,87,57,38,53,61,44,30,52,50,27,31,57,42,36,28,47,51,45,50,47,50,55,32,49,34,46,75,26,47,25,77,61,12,32,36,36,39,64,44,45,54,60,54,76,64,62,52,39,54,65,26,37,30,34,36,33,20,35,43,24,39,48,46,48,45,43,25,58,45,70,43,81,62,44,50,88,66,34,31,31,34,29,40,12,54,58,60,56,64,35,73,68,51,44,69,76,42,70,84,57,74,66,85,61,29,30,50,39,59,47,51,24,50,52,52,49,38,32,58,72,61,48,84,48,73,58,65,49,36,35,28,37,40,38,42,54,96,90,36,66,45,76,45,76,105,127,82,75,80,66,48,28,34,38,30,36,21,19,58,43,78,52,14,41,31,32,39,59,63,42,42,82,72,29,47,31,33,26,30,23,78,47,78,40,90,70,34,78,37,66,48,61,48,68,91,76,52,68,59,55,43,47,56,52,47,62,73,70,55,75,71,63,22,40,26,43,34,30,55,43,57,78,84,56,72,40,30,70,76,41,86,57,39,53,62,44,29,51,50,26,31,57,42,35,28,47,51,43,50,47,49,55,32,50,35,46,77,25,46,27,75,61,11,32,35,37,39,65,43,44,53,59,54,75,69,62,54,41,52,64,26,36,31,36,38,33,20,34,43,24,38,48,43,49,46,44,25,58,46,70,43,80,62,42,50,87,65,32,29,32,34,29,40,13,54,59,61,56,64,37,72,68,51,43,69,75,41,72,83,58,72,68,85,62,28,30,50,38,56,48,50,24,49,52,53,49,39,32,58,71,62,48,86,48,71,58,65,50,37,34,28,34,40,37,43,53,96,90,35,66,45,73,46,75,106

Foldseek 3Di:
DPPPAAEEEEECLPDQLNVLLLVVRLVGHQYEYEECDDRPSHNHYDNQDPDDLVSSLVSCVVPDDAAHQEYEYPFADADWDAPPDPCLVVLLVVRLRGAVSSLVSSLVVQLPHHDAQHEYEHEAAPVLVVVDDRGGHSNNVNRVNSLVVQQCSLPDPSHHVNYAREYEHADAAPGPVSCVVPVPDDCQWHHDSNLVSVVVVCLSVPHPPDHHSWYWYWTQDPNHTDTDTD/DPPPAAEEEEECLPDQLNVLLLVLRLVGHQYEYEECDDRPSHNHYDNQDPDDLVSSLVSCVVPDDAAHQEYEYPWADADWDAPPDPCLVVLLVVRLRGAVSSLVSSLVVQLPHHDAQHEYEHEAAPVLVVVDDRGGHSNNVNRVNSLVVQQCSLPDPSHHVNYAREYEHFDAAPGPVSCVVPVPDDCQWHHDSNLVSVVVVCLSVPHVPDHHSWYWYWTQDPNHTDTDTD

Secondary structure (DSSP, 8-state):
-----EEEEEETTTSHHHHHHHHHHTTTEEEEEEESS--TTSSEEEEPPSS-HHHHHHHHHHH--S-EEEEEE-------B-TT-TTHHHHHHHHIIIIIHHHHHHHHHHHHHEEEEEEEEEE--GGGGGS--TTBHHHHHHHHHHHHHHHHHHH-SSS-TT-EEEEEEESSB--HHHHHH-TTS-GGGSBPHHHHHHHHHHHHTTTTPPPTTEEEEEEEETTEEEEEE-/-----EEEEEETTTSHHHHHHHHHHTTTEEEEEEESS--TTSSEEEEPPSS-HHHHHHHHHHH--S-EEEEEE-------B-TT-TTHHHHHHHHIIIIIHHHHHHHHHHHHHEEEEEEEEEE--GGGGGS--TTBHHHHHHHHHHHHHHHHHHH-SSS-TT-EEEEEEESSB--HHHHHH-TTS-GGGSBPHHHHHHHHHHHHTTTTPPPTTEEEEEEEETTEEEEEE-

Sequence (460 aa):
MQALARRSVIIGGNGALGKKVVEVFRDSWEVTSVDFKSNSLAHKNLVLPQGSTELHHSFCKENLSGKYDAMICVAGGWVGGNIANPEIFAQTRQMIEINLYPSLLTCHLATSFLNENGLIILTGAASVFKDVTPGNLAYGLAKTAVHSLALNMATQESIPNTSVVSTILPEIIDTPSNRAAMPDANFSTWCDPIAIAGLIKMWAEGNNRPSNGSFAVLKSINGSIVPEFVMQALARRSVIIGGNGALGKKVVEVFRDSWEVTSVDFKSNSLAHKNLVLPQGSTELHHSFCKENLSGKYDAMICVAGGWVGGNIANPEIFAQTRQMIEINLYPSLLTCHLATSFLNENGLIILTGAASVFKDVTPGNLAYGLAKTAVHSLALNMATQESIPNTSVVSTILPEIIDTPSNRAAMPDANFSTWCDPIAIAGLIKMWAEGNNRPSNGSFAVLKSINGSIVPEFV